Protein AF-A0A3D2BTD5-F1 (afdb_monomer)

Sequence (434 aa):
MTGSLANSLVLVCLGAAWLAPGDAAAQLQLNRPTPQIEKAAPAVAEPAPAESSSATTSPPFETVAPRPLEESDIVVDRLGSLDPDANGLLSEGQGGFSLNFWQGSEWALVSTLMPRMPAESSSAVIRSLAERLLISRAAVPANKPVSASFIVLRVDRLLAMGRIRPALDLLRITSDERRDENLARTRSEALFFDDNNARACTAVQNARVQYTGLYWLQAQAFCLAISGDHTRAALISDLIRERDHEIEPVFFTAIDALAGARKDGAPALVAPMALHLAMMRAAKLRVPTEVVQDGPISVLRTVALSGNEALDVRLIAAEKAFRAGALTGEQILELYLGIPFSREELNAPISAAEENWGPRTRALILRSAASQTVPLARAEVLRRAWQIGRERGSYAEIAGPSVSLAAELTPALELNWFAVDAARVLFAGGRIDE

Mean predicted aligned error: 12.11 Å

pLDDT: mean 81.52, std 23.6, range [27.22, 98.56]

Secondary structure (DSSP, 8-state):
--------------------------------PPP----PPPPPPPPPPP--------PPPP-PPPP----------------GGG--SB-GGGTPPPTTTTTT-BHHHHHHHGGGS-S--S-HHHHHHHHHHHHB--PPPBT--TT--HHHHHHHHHHHTT-HHHHHHHHHTS-TTS--HHHHHHHHHHHHHTT-HHHHHHHHHHHTTT--SHHHHHHHHHHHHHTT-HHHHHHHHHHHHTTGGGS-THHHHHHHHHTT----SPPPPSS--HHHHHHHHHTTPPPPTTHHHH--HHHHHHHHH-SSS-HHHHHHHHHHHHHTTSS-HHHHHHHHHTS---HHHHHSHHHHHHH--SHHHHHHHHHHHHH--SHHHHHHHHHHHHHHHHHTT-HHHHHTTTHHHHHTS---GGGTTTHHHHHHHHHHTT----

Nearest PDB structures (foldseek):
  7bev-assembly1_A  TM=7.896E-01  e=5.019E+00  Homo sapiens
  2xpi-assembly1_D  TM=3.048E-01  e=4.266E-01  Schizosaccharomyces pombe
  5xi8-assembly1_A  TM=4.770E-01  e=2.738E+00  Escherichia coli K-12
  6sar-assembly1_A  TM=2.168E-01  e=4.446E+00  Escherichia coli K-12

Foldseek 3Di:
DDDDDDDDDDDPDPPPDPPDPDPDDPFLPPPDDDDDPDDDDDDDDDDDDDDDDDDDDDDDDDDDDDDDDDDDPPPPPPPPDQLLLLAADDEVVRVADHQCPQPVPAPVVCVVCLSVQDLFDLDPVSVVVNLSPLRHRYRDHPPDDSLDHNLLSSLSSCLLNLVLPRSQVSLVSRDPVPLDLSSLLSNLLSCLLVLNLVVSLVSLVVNVVPDDDPSSLLNPLLNCLLVPVLVVSVVSVVVCVVVCVVDFQLSNVLSCLSVPDDDAAGDQGDNDTSSSLSSCLSSLHEHDLCCLVDNRLSVLLSLLPGPSYDLQSNLSSLLSNVSRVSDALQRNLVSLLPDDDDPVCLVPLLVVCVVDPDSNSLSSLSNSLVPDPDLLVSLVSLVSSCVSCVVVVNNCSNLRNCLVSLVPRDDDPSCPVSVVVSCVSVVVNVNNVD

Structure (mmCIF, N/CA/C/O backbone):
data_AF-A0A3D2BTD5-F1
#
_entry.id   AF-A0A3D2BTD5-F1
#
loop_
_atom_site.group_PDB
_atom_site.id
_atom_site.type_symbol
_atom_site.label_atom_id
_atom_site.label_alt_id
_atom_site.label_comp_id
_atom_site.label_asym_id
_atom_site.label_entity_id
_atom_site.label_seq_id
_atom_site.pdbx_PDB_ins_code
_atom_site.Cartn_x
_atom_site.Cartn_y
_atom_site.Cartn_z
_atom_site.occupancy
_atom_site.B_iso_or_equiv
_atom_site.auth_seq_id
_atom_site.auth_comp_id
_atom_site.auth_asym_id
_atom_site.auth_atom_id
_atom_site.pdbx_PDB_model_num
ATOM 1 N N . MET A 1 1 ? -79.450 6.774 -6.285 1.00 34.44 1 MET A N 1
ATOM 2 C CA . MET A 1 1 ? -79.837 6.319 -7.635 1.00 34.44 1 MET A CA 1
ATOM 3 C C . MET A 1 1 ? -78.564 6.147 -8.446 1.00 34.44 1 MET A C 1
ATOM 5 O O . MET A 1 1 ? -77.719 7.026 -8.381 1.00 34.44 1 MET A O 1
ATOM 9 N N . THR A 1 2 ? -78.456 4.983 -9.097 1.00 39.19 2 THR A N 1
ATOM 10 C CA . THR A 1 2 ? -77.473 4.543 -10.112 1.00 39.19 2 THR A CA 1
ATOM 11 C C . THR A 1 2 ? -75.987 4.495 -9.729 1.00 39.19 2 THR A C 1
ATOM 13 O O . THR A 1 2 ? -75.289 5.503 -9.758 1.00 39.19 2 THR A O 1
ATOM 16 N N . GLY A 1 3 ? -75.504 3.278 -9.453 1.00 30.19 3 GLY A N 1
ATOM 17 C CA . GLY A 1 3 ? -74.108 2.875 -9.659 1.00 30.19 3 GLY A CA 1
ATOM 18 C C . GLY A 1 3 ? -73.910 2.153 -11.002 1.00 30.19 3 GLY A C 1
ATOM 19 O O . GLY A 1 3 ? -74.888 1.945 -11.715 1.00 30.19 3 GLY A O 1
ATOM 20 N N . SER A 1 4 ? -72.655 1.787 -11.307 1.00 32.72 4 SER A N 1
ATOM 21 C CA . SER A 1 4 ? -72.157 0.667 -12.156 1.00 32.72 4 SER A CA 1
ATOM 22 C C . SER A 1 4 ? -70.736 1.035 -12.632 1.00 32.72 4 SER A C 1
ATOM 24 O O . SER A 1 4 ? -70.562 2.077 -13.250 1.00 32.72 4 SER A O 1
ATOM 26 N N . LEU A 1 5 ? -69.658 0.387 -12.171 1.00 36.97 5 LEU A N 1
ATOM 27 C CA . LEU A 1 5 ? -69.039 -0.849 -12.699 1.00 36.97 5 LEU A CA 1
ATOM 28 C C . LEU A 1 5 ? -68.710 -0.821 -14.207 1.00 36.97 5 LEU A C 1
ATOM 30 O O . LEU A 1 5 ? -69.624 -0.932 -15.018 1.00 36.97 5 LEU A O 1
ATOM 34 N N . ALA A 1 6 ? -67.409 -0.759 -14.537 1.00 34.03 6 ALA A N 1
ATOM 35 C CA . ALA A 1 6 ? -66.683 -1.595 -15.521 1.00 34.03 6 ALA A CA 1
ATOM 36 C C . ALA A 1 6 ? -65.204 -1.123 -15.586 1.00 34.03 6 ALA A C 1
ATOM 38 O O . ALA A 1 6 ? -64.952 0.054 -15.802 1.00 34.03 6 ALA A O 1
ATOM 39 N N . ASN A 1 7 ? -64.211 -1.886 -15.124 1.00 32.03 7 ASN A N 1
ATOM 40 C CA . ASN A 1 7 ? -63.516 -3.035 -15.731 1.00 32.03 7 ASN A CA 1
ATOM 41 C C . ASN A 1 7 ? -62.394 -2.675 -16.740 1.00 32.03 7 ASN A C 1
ATOM 43 O O . ASN A 1 7 ? -62.656 -2.148 -17.812 1.00 32.03 7 ASN A O 1
ATOM 47 N N . SER A 1 8 ? -61.174 -3.100 -16.370 1.00 31.27 8 SER A N 1
ATOM 48 C CA . SER A 1 8 ? -60.063 -3.573 -17.220 1.00 31.27 8 SER A CA 1
ATOM 49 C C . SER A 1 8 ? -59.262 -2.578 -18.080 1.00 31.27 8 SER A C 1
ATOM 51 O O . SER A 1 8 ? -59.714 -2.158 -19.133 1.00 31.27 8 SER A O 1
ATOM 53 N N . LEU A 1 9 ? -57.975 -2.385 -17.750 1.00 30.03 9 LEU A N 1
ATOM 54 C CA . LEU A 1 9 ? -56.878 -3.029 -18.494 1.00 30.03 9 LEU A CA 1
ATOM 55 C C . LEU A 1 9 ? -55.539 -2.909 -17.744 1.00 30.03 9 LEU A C 1
ATOM 57 O O . LEU A 1 9 ? -55.096 -1.833 -17.357 1.00 30.03 9 LEU A O 1
ATOM 61 N N . VAL A 1 10 ? -54.913 -4.066 -17.558 1.00 32.47 10 VAL A N 1
ATOM 62 C CA . VAL A 1 10 ? -53.536 -4.256 -17.107 1.00 32.47 10 VAL A CA 1
ATOM 63 C C . VAL A 1 10 ? -52.595 -3.790 -18.216 1.00 32.47 10 VAL A C 1
ATOM 65 O O . VAL A 1 10 ? -52.704 -4.283 -19.335 1.00 32.47 10 VAL A O 1
ATOM 68 N N . LEU A 1 11 ? -51.628 -2.927 -17.899 1.00 29.11 11 LEU A N 1
ATOM 69 C CA . LEU A 1 11 ? -50.370 -2.865 -18.642 1.00 29.11 11 LEU A CA 1
ATOM 70 C C . LEU A 1 11 ? -49.211 -2.792 -17.642 1.00 29.11 11 LEU A C 1
ATOM 72 O O . LEU A 1 11 ? -48.904 -1.755 -17.059 1.00 29.11 11 LEU A O 1
ATOM 76 N N . VAL A 1 12 ? -48.603 -3.955 -17.421 1.00 31.06 12 VAL A N 1
ATOM 77 C CA . VAL A 1 12 ? -47.309 -4.109 -16.762 1.00 31.06 12 VAL A CA 1
ATOM 78 C C . VAL A 1 12 ? -46.258 -3.594 -17.743 1.00 31.06 12 VAL A C 1
ATOM 80 O O . VAL A 1 12 ? -45.888 -4.296 -18.680 1.00 31.06 12 VAL A O 1
ATOM 83 N N . CYS A 1 13 ? -45.783 -2.366 -17.551 1.00 28.56 13 CYS A N 1
ATOM 84 C CA . CYS A 1 13 ? -44.570 -1.902 -18.215 1.00 28.56 13 CYS A CA 1
ATOM 85 C C . CYS A 1 13 ? -43.370 -2.273 -17.341 1.00 28.56 13 CYS A C 1
ATOM 87 O O . CYS A 1 13 ? -43.036 -1.571 -16.388 1.00 28.56 13 CYS A O 1
ATOM 89 N N . LEU A 1 14 ? -42.731 -3.396 -17.686 1.00 28.53 14 LEU A N 1
ATOM 90 C CA . LEU A 1 14 ? -41.345 -3.678 -17.326 1.00 28.53 14 LEU A CA 1
ATOM 91 C C . LEU A 1 14 ? -40.468 -2.541 -17.872 1.00 28.53 14 LEU A C 1
ATOM 93 O O . LEU A 1 14 ? -40.112 -2.521 -19.049 1.00 28.53 14 LEU A O 1
ATOM 97 N N . GLY A 1 15 ? -40.131 -1.581 -17.013 1.00 29.31 15 GLY A N 1
ATOM 98 C CA . GLY A 1 15 ? -39.060 -0.631 -17.274 1.00 29.31 15 GLY A CA 1
ATOM 99 C C . GLY A 1 15 ? -37.731 -1.366 -17.176 1.00 29.31 15 GLY A C 1
ATOM 100 O O . GLY A 1 15 ? -37.226 -1.592 -16.080 1.00 29.31 15 GLY A O 1
ATOM 101 N N . ALA A 1 16 ? -37.198 -1.777 -18.325 1.00 30.08 16 ALA A N 1
ATOM 102 C CA . ALA A 1 16 ? -35.843 -2.281 -18.453 1.00 30.08 16 ALA A CA 1
ATOM 103 C C . ALA A 1 16 ? -34.866 -1.217 -17.931 1.00 30.08 16 ALA A C 1
ATOM 105 O O . ALA A 1 16 ? -34.624 -0.204 -18.588 1.00 30.08 16 ALA A O 1
ATOM 106 N N . ALA A 1 17 ? -34.323 -1.442 -16.735 1.00 30.03 17 ALA A N 1
ATOM 107 C CA . ALA A 1 17 ? -33.164 -0.716 -16.251 1.00 30.03 17 ALA A CA 1
ATOM 108 C C . ALA A 1 17 ? -31.995 -1.058 -17.180 1.00 30.03 17 ALA A C 1
ATOM 110 O O . ALA A 1 17 ? -31.442 -2.157 -17.133 1.00 30.03 17 ALA A O 1
ATOM 111 N N . TRP A 1 18 ? -31.664 -0.125 -18.069 1.00 28.30 18 TRP A N 1
ATOM 112 C CA . TRP A 1 18 ? -30.410 -0.157 -18.800 1.00 28.30 18 TRP A CA 1
ATOM 113 C C . TRP A 1 18 ? -29.285 -0.046 -17.772 1.00 28.30 18 TRP A C 1
ATOM 115 O O . TRP A 1 18 ? -29.036 1.016 -17.206 1.00 28.30 18 TRP A O 1
ATOM 125 N N . LEU A 1 19 ? -28.637 -1.179 -17.510 1.00 29.67 19 LEU A N 1
ATOM 126 C CA . LEU A 1 19 ? -27.302 -1.236 -16.940 1.00 29.67 19 LEU A CA 1
ATOM 127 C C . LEU A 1 19 ? -26.378 -0.498 -17.909 1.00 29.67 19 LEU A C 1
ATOM 129 O O . LEU A 1 19 ? -25.955 -1.051 -18.924 1.00 29.67 19 LEU A O 1
ATOM 133 N N . ALA A 1 20 ? -26.097 0.769 -17.614 1.00 29.12 20 ALA A N 1
ATOM 134 C CA . ALA A 1 20 ? -24.921 1.417 -18.162 1.00 29.12 20 ALA A CA 1
ATOM 135 C C . ALA A 1 20 ? -23.700 0.601 -17.700 1.00 29.12 20 ALA A C 1
ATOM 137 O O . ALA A 1 20 ? -23.603 0.289 -16.507 1.00 29.12 20 ALA A O 1
ATOM 138 N N . PRO A 1 21 ? -22.790 0.201 -18.603 1.00 31.33 21 PRO A N 1
ATOM 139 C CA . PRO A 1 21 ? -21.539 -0.397 -18.185 1.00 31.33 21 PRO A CA 1
ATOM 140 C C . PRO A 1 21 ? -20.780 0.676 -17.407 1.00 31.33 21 PRO A C 1
ATOM 142 O O . PRO A 1 21 ? -20.415 1.709 -17.958 1.00 31.33 21 PRO A O 1
ATOM 145 N N . GLY A 1 22 ? -20.609 0.456 -16.104 1.00 27.22 22 GLY A N 1
ATOM 146 C CA . GLY A 1 22 ? -19.675 1.239 -15.315 1.00 27.22 22 GLY A CA 1
ATOM 147 C C . GLY A 1 22 ? -18.296 1.092 -15.941 1.00 27.22 22 GLY A C 1
ATOM 148 O O . GLY A 1 22 ? -17.837 -0.036 -16.149 1.00 27.22 22 GLY A O 1
ATOM 149 N N . ASP A 1 23 ? -17.676 2.222 -16.267 1.00 28.92 23 ASP A N 1
ATOM 150 C CA . ASP A 1 23 ? -16.298 2.286 -16.726 1.00 28.92 23 ASP A CA 1
ATOM 151 C C . ASP A 1 23 ? -15.398 1.664 -15.659 1.00 28.92 23 ASP A C 1
ATOM 153 O O . ASP A 1 23 ? -15.096 2.227 -14.607 1.00 28.92 23 ASP A O 1
ATOM 157 N N . ALA A 1 24 ? -15.038 0.414 -15.923 1.00 31.23 24 ALA A N 1
ATOM 158 C CA . ALA A 1 24 ? -14.134 -0.365 -15.123 1.00 31.23 24 ALA A CA 1
ATOM 159 C C . ALA A 1 24 ? -12.693 0.021 -15.474 1.00 31.23 24 ALA A C 1
ATOM 161 O O . ALA A 1 24 ? -12.278 -0.064 -16.629 1.00 31.23 24 ALA A O 1
ATOM 162 N N . ALA A 1 25 ? -11.931 0.274 -14.411 1.00 33.28 25 ALA A N 1
ATOM 163 C CA . ALA A 1 25 ? -10.478 0.220 -14.315 1.00 33.28 25 ALA A CA 1
ATOM 164 C C . ALA A 1 25 ? -9.698 1.500 -14.668 1.00 33.28 25 ALA A C 1
ATOM 166 O O . ALA A 1 25 ? -9.162 1.655 -15.763 1.00 33.28 25 ALA A O 1
ATOM 167 N N . ALA A 1 26 ? -9.429 2.297 -13.629 1.00 31.72 26 ALA A N 1
ATOM 168 C CA . ALA A 1 26 ? -8.119 2.921 -13.463 1.00 31.72 26 ALA A CA 1
ATOM 169 C C . ALA A 1 26 ? -7.072 1.800 -13.309 1.00 31.72 26 ALA A C 1
ATOM 171 O O . ALA A 1 26 ? -6.760 1.321 -12.217 1.00 31.72 26 ALA A O 1
ATOM 172 N N . GLN A 1 27 ? -6.607 1.281 -14.443 1.00 37.81 27 GLN A N 1
ATOM 173 C CA . GLN A 1 27 ? -5.504 0.336 -14.499 1.00 37.81 27 GLN A CA 1
ATOM 174 C C . GLN A 1 27 ? -4.217 1.087 -14.161 1.00 37.81 27 GLN A C 1
ATOM 176 O O . GLN A 1 27 ? -3.942 2.136 -14.738 1.00 37.81 27 GLN A O 1
ATOM 181 N N . LEU A 1 28 ? -3.376 0.514 -13.299 1.00 35.19 28 LEU A N 1
ATOM 182 C CA . LEU A 1 28 ? -1.962 0.877 -13.264 1.00 35.19 28 LEU A CA 1
ATOM 183 C C . LEU A 1 28 ? -1.314 0.321 -14.549 1.00 35.19 28 LEU A C 1
ATOM 185 O O . LEU A 1 28 ? -0.599 -0.678 -14.524 1.00 35.19 28 LEU A O 1
ATOM 189 N N . GLN A 1 29 ? -1.641 0.897 -15.709 1.00 36.81 29 GLN A N 1
ATOM 190 C CA . GLN A 1 29 ? -0.866 0.668 -16.916 1.00 36.81 29 GLN A CA 1
ATOM 191 C C . GLN A 1 29 ? 0.446 1.411 -16.704 1.00 36.81 29 GLN A C 1
ATOM 193 O O . GLN A 1 29 ? 0.525 2.628 -16.840 1.00 36.81 29 GLN A O 1
ATOM 198 N N . LEU A 1 30 ? 1.498 0.679 -16.342 1.00 37.91 30 LEU A N 1
ATOM 199 C CA . LEU A 1 30 ? 2.852 1.148 -16.603 1.00 37.91 30 LEU A CA 1
ATOM 200 C C . LEU A 1 30 ? 2.884 1.461 -18.101 1.00 37.91 30 LEU A C 1
ATOM 202 O O . LEU A 1 30 ? 2.913 0.512 -18.867 1.00 37.91 30 LEU A O 1
ATOM 206 N N . ASN A 1 31 ? 2.795 2.730 -18.523 1.00 35.06 31 ASN A N 1
ATOM 207 C CA . ASN A 1 31 ? 2.778 3.111 -19.943 1.00 35.06 31 ASN A CA 1
ATOM 208 C C . ASN A 1 31 ? 3.875 2.330 -20.686 1.00 35.06 31 ASN A C 1
ATOM 210 O O . ASN A 1 31 ? 5.065 2.565 -20.441 1.00 35.06 31 ASN A O 1
ATOM 214 N N . ARG A 1 32 ? 3.490 1.329 -21.492 1.00 41.44 32 ARG A N 1
ATOM 215 C CA . ARG A 1 32 ? 4.408 0.442 -22.222 1.00 41.44 32 ARG A CA 1
ATOM 216 C C . ARG A 1 32 ? 4.416 0.896 -23.682 1.00 41.44 32 ARG A C 1
ATOM 218 O O . ARG A 1 32 ? 3.375 0.783 -24.324 1.00 41.44 32 ARG A O 1
ATOM 225 N N . PRO A 1 33 ? 5.533 1.392 -24.234 1.00 32.78 33 PRO A N 1
ATOM 226 C CA . PRO A 1 33 ? 5.650 1.516 -25.679 1.00 32.78 33 PRO A CA 1
ATOM 227 C C . PRO A 1 33 ? 5.743 0.119 -26.314 1.00 32.78 33 PRO A C 1
ATOM 229 O O . PRO A 1 33 ? 6.432 -0.768 -25.808 1.00 32.78 33 PRO A O 1
ATOM 232 N N . THR A 1 34 ? 5.030 -0.084 -27.421 1.00 27.67 34 THR A N 1
ATOM 233 C CA . THR A 1 34 ? 5.111 -1.292 -28.253 1.00 27.67 34 THR A CA 1
ATOM 234 C C . THR A 1 34 ? 6.506 -1.381 -28.884 1.00 27.67 34 THR A C 1
ATOM 236 O O . THR A 1 34 ? 6.940 -0.396 -29.486 1.00 27.67 34 THR A O 1
ATOM 239 N N . PRO A 1 35 ? 7.225 -2.516 -28.812 1.00 31.16 35 PRO A N 1
ATOM 240 C CA . PRO A 1 35 ? 8.499 -2.650 -29.508 1.00 31.16 35 PRO A CA 1
ATOM 241 C C . PRO A 1 35 ? 8.259 -2.662 -31.023 1.00 31.16 35 PRO A C 1
ATOM 243 O O . PRO A 1 35 ? 7.589 -3.552 -31.550 1.00 31.16 35 PRO A O 1
ATOM 246 N N . GLN A 1 36 ? 8.805 -1.673 -31.734 1.00 29.47 36 GLN A N 1
ATOM 247 C CA . GLN A 1 36 ? 8.949 -1.758 -33.184 1.00 29.47 36 GLN A CA 1
ATOM 248 C C . GLN A 1 36 ? 10.055 -2.770 -33.489 1.00 29.47 36 GLN A C 1
ATOM 250 O O . GLN A 1 36 ? 11.218 -2.569 -33.150 1.00 29.47 36 GLN A O 1
ATOM 255 N N . ILE A 1 37 ? 9.670 -3.887 -34.104 1.00 33.22 37 ILE A N 1
ATOM 256 C CA . ILE A 1 37 ? 10.603 -4.890 -34.610 1.00 33.22 37 ILE A CA 1
ATOM 257 C C . ILE A 1 37 ? 11.221 -4.318 -35.886 1.00 33.22 37 ILE A C 1
ATOM 259 O O . ILE A 1 37 ? 10.616 -4.378 -36.957 1.00 33.22 37 ILE A O 1
ATOM 263 N N . GLU A 1 38 ? 12.420 -3.755 -35.777 1.00 31.44 38 GLU A N 1
ATOM 264 C CA . GLU A 1 38 ? 13.228 -3.458 -36.953 1.00 31.44 38 GLU A CA 1
ATOM 265 C C . GLU A 1 38 ? 13.814 -4.776 -37.481 1.00 31.44 38 GLU A C 1
ATOM 267 O O . GLU A 1 38 ? 14.477 -5.542 -36.779 1.00 31.44 38 GLU A O 1
ATOM 272 N N . LYS A 1 39 ? 13.456 -5.101 -38.722 1.00 29.67 39 LYS A N 1
ATOM 273 C CA . LYS A 1 39 ? 13.736 -6.378 -39.375 1.00 29.67 39 LYS A CA 1
ATOM 274 C C . LYS A 1 39 ? 15.213 -6.426 -39.781 1.00 29.67 39 LYS A C 1
ATOM 276 O O . LYS A 1 39 ? 15.580 -5.887 -40.820 1.00 29.67 39 LYS A O 1
ATOM 281 N N . ALA A 1 40 ? 16.058 -7.074 -38.981 1.00 32.91 40 ALA A N 1
ATOM 282 C CA . ALA A 1 40 ? 17.454 -7.309 -39.346 1.00 32.91 40 ALA A CA 1
ATOM 283 C C . ALA A 1 40 ? 17.553 -8.281 -40.541 1.00 32.91 40 ALA A C 1
ATOM 285 O O . ALA A 1 40 ? 16.977 -9.371 -40.528 1.00 32.91 40 ALA A O 1
ATOM 286 N N . ALA A 1 41 ? 18.275 -7.865 -41.583 1.00 32.78 41 ALA A N 1
ATOM 287 C CA . ALA A 1 41 ? 18.625 -8.688 -42.738 1.00 32.78 41 ALA A CA 1
ATOM 288 C C . ALA A 1 41 ? 19.699 -9.739 -42.368 1.00 32.78 41 ALA A C 1
ATOM 290 O O . ALA A 1 41 ? 20.514 -9.485 -41.479 1.00 32.78 41 ALA A O 1
ATOM 291 N N . PRO A 1 42 ? 19.726 -10.915 -43.026 1.00 32.50 42 PRO A N 1
ATOM 292 C CA . PRO A 1 42 ? 20.619 -12.005 -42.645 1.00 32.50 42 PRO A CA 1
ATOM 293 C C . PRO A 1 42 ? 22.067 -11.729 -43.072 1.00 32.50 42 PRO A C 1
ATOM 295 O O . PRO A 1 42 ? 22.343 -11.459 -44.241 1.00 32.50 42 PRO A O 1
ATOM 298 N N . ALA A 1 43 ? 22.993 -11.843 -42.119 1.00 33.06 43 ALA A N 1
ATOM 299 C CA . ALA A 1 43 ? 24.425 -11.868 -42.384 1.00 33.06 43 ALA A CA 1
ATOM 300 C C . ALA A 1 43 ? 24.850 -13.260 -42.883 1.00 33.06 43 ALA A C 1
ATOM 302 O O . ALA A 1 43 ? 24.486 -14.286 -42.308 1.00 33.06 43 ALA A O 1
ATOM 303 N N . VAL A 1 44 ? 25.616 -13.266 -43.972 1.00 31.95 44 VAL A N 1
ATOM 304 C CA . VAL A 1 44 ? 26.260 -14.435 -44.579 1.00 31.95 44 VAL A CA 1
ATOM 305 C C . VAL A 1 44 ? 27.398 -14.908 -43.669 1.00 31.95 44 VAL A C 1
ATOM 307 O O . VAL A 1 44 ? 28.227 -14.102 -43.257 1.00 31.95 44 VAL A O 1
ATOM 310 N N . ALA A 1 45 ? 27.433 -16.205 -43.358 1.00 31.75 45 ALA A N 1
ATOM 311 C CA . ALA A 1 45 ? 28.534 -16.844 -42.641 1.00 31.75 45 ALA A CA 1
ATOM 312 C C . ALA A 1 45 ? 29.516 -17.478 -43.640 1.00 31.75 45 ALA A C 1
ATOM 314 O O . ALA A 1 45 ? 29.117 -18.288 -44.478 1.00 31.75 45 ALA A O 1
ATOM 315 N N . GLU A 1 46 ? 30.792 -17.118 -43.525 1.00 32.06 46 GLU A N 1
ATOM 316 C CA . GLU A 1 46 ? 31.931 -17.714 -44.234 1.00 32.06 46 GLU A CA 1
ATOM 317 C C . GLU A 1 46 ? 32.707 -18.628 -43.257 1.00 32.06 46 GLU A C 1
ATOM 319 O O . GLU A 1 46 ? 32.821 -18.277 -42.077 1.00 32.06 46 GLU A O 1
ATOM 324 N N . PRO A 1 47 ? 33.196 -19.816 -43.670 1.00 35.47 47 PRO A N 1
ATOM 325 C CA . PRO A 1 47 ? 33.768 -20.791 -42.745 1.00 35.47 47 PRO A CA 1
ATOM 326 C C . PRO A 1 47 ? 35.270 -20.567 -42.509 1.00 35.47 47 PRO A C 1
ATOM 328 O O . PRO A 1 47 ? 36.040 -20.370 -43.446 1.00 35.47 47 PRO A O 1
ATOM 331 N N . ALA A 1 48 ? 35.698 -20.673 -41.249 1.00 35.31 48 ALA A N 1
ATOM 332 C CA . ALA A 1 48 ? 37.109 -20.735 -40.865 1.00 35.31 48 ALA A CA 1
ATOM 333 C C . ALA A 1 48 ? 37.648 -22.186 -40.933 1.00 35.31 48 ALA A C 1
ATOM 335 O O . ALA A 1 48 ? 36.875 -23.130 -40.739 1.00 35.31 48 ALA A O 1
ATOM 336 N N . PRO A 1 49 ? 38.953 -22.389 -41.210 1.00 35.00 49 PRO A N 1
ATOM 337 C CA . PRO A 1 49 ? 39.520 -23.699 -41.515 1.00 35.00 49 PRO A CA 1
ATOM 338 C C . PRO A 1 49 ? 39.920 -24.508 -40.273 1.00 35.00 49 PRO A C 1
ATOM 340 O O . PRO A 1 49 ? 40.159 -23.979 -39.189 1.00 35.00 49 PRO A O 1
ATOM 343 N N . ALA A 1 50 ? 40.005 -25.822 -40.484 1.00 32.53 50 ALA A N 1
ATOM 344 C CA . ALA A 1 50 ? 40.399 -26.833 -39.516 1.00 32.53 50 ALA A CA 1
ATOM 345 C C . ALA A 1 50 ? 41.910 -26.817 -39.234 1.00 32.53 50 ALA A C 1
ATOM 347 O O . ALA A 1 50 ? 42.713 -26.876 -40.164 1.00 32.53 50 ALA A O 1
ATOM 348 N N . GLU A 1 51 ? 42.281 -26.863 -37.954 1.00 32.69 51 GLU A N 1
ATOM 349 C CA . GLU A 1 51 ? 43.615 -27.275 -37.519 1.00 32.69 51 GLU A CA 1
ATOM 350 C C . GLU A 1 51 ? 43.545 -28.607 -36.770 1.00 32.69 51 GLU A C 1
ATOM 352 O O . GLU A 1 51 ? 42.776 -28.810 -35.830 1.00 32.69 51 GLU A O 1
ATOM 357 N N . SER A 1 52 ? 44.364 -29.528 -37.269 1.00 33.84 52 SER A N 1
ATOM 358 C CA . SER A 1 52 ? 44.639 -30.859 -36.752 1.00 33.84 52 SER A CA 1
ATOM 359 C C . SER A 1 52 ? 45.612 -30.758 -35.579 1.00 33.84 52 SER A C 1
ATOM 361 O O . SER A 1 52 ? 46.643 -30.097 -35.700 1.00 33.84 52 SER A O 1
ATOM 363 N N . SER A 1 53 ? 45.338 -31.445 -34.469 1.00 35.22 53 SER A N 1
ATOM 364 C CA . SER A 1 53 ? 46.364 -31.720 -33.464 1.00 35.22 53 SER A CA 1
ATOM 365 C C . SER A 1 53 ? 46.220 -33.129 -32.904 1.00 35.22 53 SER A C 1
ATOM 367 O O . SER A 1 53 ? 45.137 -33.596 -32.553 1.00 35.22 53 SER A O 1
ATOM 369 N N . SER A 1 54 ? 47.361 -33.804 -32.920 1.00 31.77 54 SER A N 1
ATOM 370 C CA . SER A 1 54 ? 47.581 -35.229 -32.753 1.00 31.77 54 SER A CA 1
ATOM 371 C C . SER A 1 54 ? 47.423 -35.715 -31.313 1.00 31.77 54 SER A C 1
ATOM 373 O O . SER A 1 54 ? 47.720 -35.018 -30.346 1.00 31.77 54 SER A O 1
ATOM 375 N N . ALA A 1 55 ? 47.026 -36.980 -31.203 1.00 33.81 55 ALA A N 1
ATOM 376 C CA . ALA A 1 55 ? 46.949 -37.753 -29.973 1.00 33.81 55 ALA A CA 1
ATOM 377 C C . ALA A 1 55 ? 48.323 -37.990 -29.314 1.00 33.81 55 ALA A C 1
ATOM 379 O O . ALA A 1 55 ? 49.337 -38.158 -29.992 1.00 33.81 55 ALA A O 1
ATOM 380 N N . THR A 1 56 ? 48.339 -38.123 -27.983 1.00 30.91 56 THR A N 1
ATOM 381 C CA . THR A 1 56 ? 49.353 -38.905 -27.259 1.00 30.91 56 THR A CA 1
ATOM 382 C C . THR A 1 56 ? 48.713 -39.655 -26.086 1.00 30.91 56 THR A C 1
ATOM 384 O O . THR A 1 56 ? 47.906 -39.126 -25.327 1.00 30.91 56 THR A O 1
ATOM 387 N N . THR A 1 57 ? 49.088 -40.928 -26.032 1.00 30.03 57 THR A N 1
ATOM 388 C CA . THR A 1 57 ? 48.644 -42.085 -25.250 1.00 30.03 57 THR A CA 1
ATOM 389 C C . THR A 1 57 ? 48.841 -41.991 -23.728 1.00 30.03 57 THR A C 1
ATOM 391 O O . THR A 1 57 ? 49.809 -41.409 -23.249 1.00 30.03 57 THR A O 1
ATOM 394 N N . SER A 1 58 ? 47.979 -42.682 -22.970 1.00 33.25 58 SER A N 1
ATOM 395 C CA . SER A 1 58 ? 48.215 -43.147 -21.587 1.00 33.25 58 SER A CA 1
ATOM 396 C C . SER A 1 58 ? 47.852 -44.648 -21.463 1.00 33.25 58 SER A C 1
ATOM 398 O O . SER A 1 58 ? 47.057 -45.124 -22.276 1.00 33.25 58 SER A O 1
ATOM 400 N N . PRO A 1 59 ? 48.476 -45.417 -20.542 1.00 38.69 59 PRO A N 1
ATOM 401 C CA . PRO A 1 59 ? 48.588 -46.887 -20.598 1.00 38.69 59 PRO A CA 1
ATOM 402 C C . PRO A 1 59 ? 47.368 -47.634 -19.994 1.00 38.69 59 PRO A C 1
ATOM 404 O O . PRO A 1 59 ? 46.461 -46.984 -19.473 1.00 38.69 59 PRO A O 1
ATOM 407 N N . PRO A 1 60 ? 47.287 -48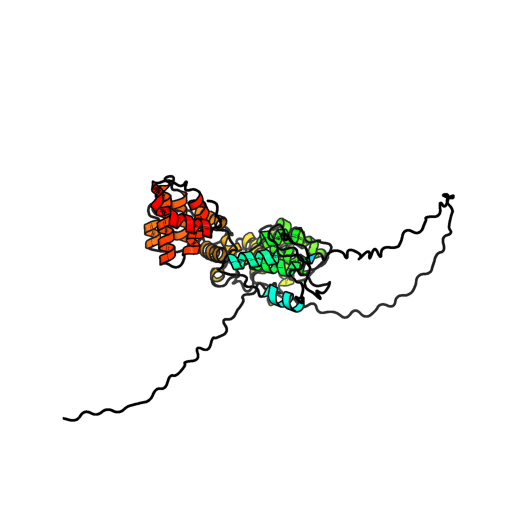.980 -20.110 1.00 37.16 60 PRO A N 1
ATOM 408 C CA . PRO A 1 60 ? 46.020 -49.705 -20.159 1.00 37.16 60 PRO A CA 1
ATOM 409 C C . PRO A 1 60 ? 45.477 -50.052 -18.769 1.00 37.16 60 PRO A C 1
ATOM 411 O O . PRO A 1 60 ? 46.216 -50.510 -17.900 1.00 37.16 60 PRO A O 1
ATOM 414 N N . PHE A 1 61 ? 44.162 -49.916 -18.597 1.00 32.88 61 PHE A N 1
ATOM 415 C CA . PHE A 1 61 ? 43.427 -50.583 -17.525 1.00 32.88 61 PHE A CA 1
ATOM 416 C C . PHE A 1 61 ? 42.838 -51.891 -18.062 1.00 32.88 61 PHE A C 1
ATOM 418 O O . PHE A 1 61 ? 42.265 -51.921 -19.150 1.00 32.88 61 PHE A O 1
ATOM 425 N N . GLU A 1 62 ? 43.028 -52.971 -17.305 1.00 35.66 62 GLU A N 1
ATOM 426 C CA . GLU A 1 62 ? 42.512 -54.310 -17.588 1.00 35.66 62 GLU A CA 1
ATOM 427 C C . GLU A 1 62 ? 40.989 -54.305 -17.766 1.00 35.66 62 GLU A C 1
ATOM 429 O O . GLU A 1 62 ? 40.226 -53.904 -16.886 1.00 35.66 62 GLU A O 1
ATOM 434 N N . THR A 1 63 ? 40.544 -54.794 -18.920 1.00 31.12 63 THR A N 1
ATOM 435 C CA . THR A 1 63 ? 39.133 -54.964 -19.260 1.00 31.12 63 THR A CA 1
ATOM 436 C C . THR A 1 63 ? 38.584 -56.212 -18.565 1.00 31.12 63 THR A C 1
ATOM 438 O O . THR A 1 63 ? 38.778 -57.331 -19.037 1.00 31.12 63 THR A O 1
ATOM 441 N N . VAL A 1 64 ? 37.858 -56.040 -17.460 1.00 38.00 64 VAL A N 1
ATOM 442 C CA . VAL A 1 64 ? 36.919 -57.064 -16.978 1.00 38.00 64 VAL A CA 1
ATOM 443 C C . VAL A 1 64 ? 35.599 -56.851 -17.717 1.00 38.00 64 VAL A C 1
ATOM 445 O O . VAL A 1 64 ? 34.981 -55.796 -17.601 1.00 38.00 64 VAL A O 1
ATOM 448 N N . ALA A 1 65 ? 35.177 -57.836 -18.511 1.00 37.69 65 ALA A N 1
ATOM 449 C CA . ALA A 1 65 ? 33.916 -57.782 -19.247 1.00 37.69 65 ALA A CA 1
ATOM 450 C C . ALA A 1 65 ? 32.711 -57.697 -18.280 1.00 37.69 65 ALA A C 1
ATOM 452 O O . ALA A 1 65 ? 32.604 -58.549 -17.389 1.00 37.69 65 ALA A O 1
ATOM 453 N N . PRO A 1 66 ? 31.774 -56.741 -18.440 1.00 37.22 66 PRO A N 1
ATOM 454 C CA . PRO A 1 66 ? 30.531 -56.750 -17.682 1.00 37.22 66 PRO A CA 1
ATOM 455 C C . PRO A 1 66 ? 29.569 -57.804 -18.247 1.00 37.22 66 PRO A C 1
ATOM 457 O O . PRO A 1 66 ? 29.409 -57.943 -19.459 1.00 37.22 66 PRO A O 1
ATOM 460 N N . ARG A 1 67 ? 28.903 -58.545 -17.354 1.00 35.53 67 ARG A N 1
ATOM 461 C CA . ARG A 1 67 ? 27.706 -59.337 -17.687 1.00 35.53 67 ARG A CA 1
ATOM 462 C C . ARG A 1 67 ? 26.548 -58.381 -18.019 1.00 35.53 67 ARG A C 1
ATOM 464 O O . ARG A 1 67 ? 26.482 -57.323 -17.394 1.00 35.53 67 ARG A O 1
ATOM 471 N N . PRO A 1 68 ? 25.633 -58.735 -18.938 1.00 32.94 68 PRO A N 1
ATOM 472 C CA . PRO A 1 68 ? 24.537 -57.851 -19.303 1.00 32.94 68 PRO A CA 1
ATOM 473 C C . PRO A 1 68 ? 23.557 -57.751 -18.130 1.00 32.94 68 PRO A C 1
ATOM 475 O O . PRO A 1 68 ? 22.953 -58.746 -17.731 1.00 32.94 68 PRO A O 1
ATOM 478 N N . LEU A 1 69 ? 23.447 -56.554 -17.556 1.00 36.19 69 LEU A N 1
ATOM 479 C CA . LEU A 1 69 ? 22.297 -56.147 -16.758 1.00 36.19 69 LEU A CA 1
ATOM 480 C C . LEU A 1 69 ? 21.302 -55.522 -17.729 1.00 36.19 69 LEU A C 1
ATOM 482 O O . LEU A 1 69 ? 21.679 -54.668 -18.528 1.00 36.19 69 LEU A O 1
ATOM 486 N N . GLU A 1 70 ? 20.070 -56.018 -17.683 1.00 37.03 70 GLU A N 1
ATOM 487 C CA . GLU A 1 70 ? 18.948 -55.547 -18.485 1.00 37.03 70 GLU A CA 1
ATOM 488 C C . GLU A 1 70 ? 18.841 -54.018 -18.417 1.00 37.03 70 GLU A C 1
ATOM 490 O O . GLU A 1 70 ? 18.771 -53.437 -17.332 1.00 37.03 70 GLU A O 1
ATOM 495 N N . GLU A 1 71 ? 18.849 -53.378 -19.588 1.00 34.06 71 GLU A N 1
ATOM 496 C CA . GLU A 1 71 ? 18.515 -51.967 -19.746 1.00 34.06 71 GLU A CA 1
ATOM 497 C C . GLU A 1 71 ? 17.040 -51.791 -19.377 1.00 34.06 71 GLU A C 1
ATOM 499 O O . GLU A 1 71 ? 16.134 -51.986 -20.185 1.00 34.06 71 GLU A O 1
ATOM 504 N N . SER A 1 72 ? 16.786 -51.433 -18.122 1.00 34.56 72 SER A N 1
ATOM 505 C CA . SER A 1 72 ? 15.628 -50.612 -17.824 1.00 34.56 72 SER A CA 1
ATOM 506 C C . SER A 1 72 ? 15.835 -49.278 -18.536 1.00 34.56 72 SER A C 1
ATOM 508 O O . SER A 1 72 ? 16.852 -48.613 -18.339 1.00 34.56 72 SER A O 1
ATOM 510 N N . ASP A 1 73 ? 14.876 -48.914 -19.387 1.00 33.31 73 ASP A N 1
ATOM 511 C CA . ASP A 1 73 ? 14.736 -47.590 -19.988 1.00 33.31 73 ASP A CA 1
ATOM 512 C C . ASP A 1 73 ? 14.742 -46.524 -18.881 1.00 33.31 73 ASP A C 1
ATOM 514 O O . ASP A 1 73 ? 13.708 -46.118 -18.344 1.00 33.31 73 ASP A O 1
ATOM 518 N N . ILE A 1 74 ? 15.932 -46.054 -18.515 1.00 36.25 74 ILE A N 1
ATOM 519 C CA . ILE A 1 74 ? 16.096 -44.805 -17.791 1.00 36.25 74 ILE A CA 1
ATOM 520 C C . ILE A 1 74 ? 15.947 -43.724 -18.852 1.00 36.25 74 ILE A C 1
ATOM 522 O O . ILE A 1 74 ? 16.917 -43.257 -19.451 1.00 36.25 74 ILE A O 1
ATOM 526 N N . VAL A 1 75 ? 14.697 -43.325 -19.081 1.00 37.59 75 VAL A N 1
ATOM 527 C CA . VAL A 1 75 ? 14.389 -42.037 -19.691 1.00 37.59 75 VAL A CA 1
ATOM 528 C C . VAL A 1 75 ? 14.945 -40.983 -18.741 1.00 37.59 75 VAL A C 1
ATOM 530 O O . VAL A 1 75 ? 14.302 -40.575 -17.774 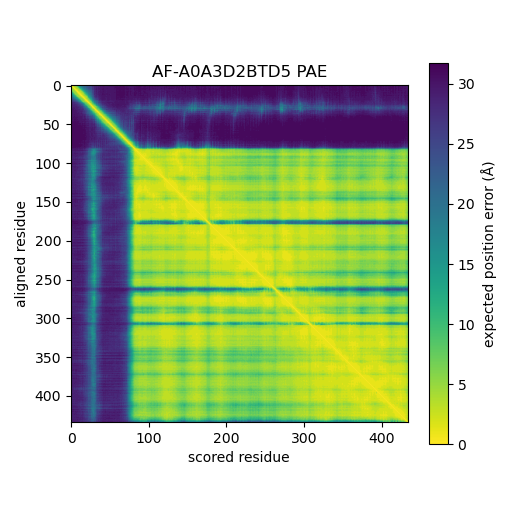1.00 37.59 75 VAL A O 1
ATOM 533 N N . VAL A 1 76 ? 16.187 -40.566 -18.987 1.00 39.81 76 VAL A N 1
ATOM 534 C CA . VAL A 1 76 ? 16.711 -39.310 -18.462 1.00 39.81 76 VAL A CA 1
ATOM 535 C C . VAL A 1 76 ? 15.959 -38.225 -19.213 1.00 39.81 76 VAL A C 1
ATOM 537 O O . VAL A 1 76 ? 16.429 -37.691 -20.219 1.00 39.81 76 VAL A O 1
ATOM 540 N N . ASP A 1 77 ? 14.749 -37.938 -18.741 1.00 34.00 77 ASP A N 1
ATOM 541 C CA . ASP A 1 77 ? 14.100 -36.680 -19.040 1.00 34.00 77 ASP A CA 1
ATOM 542 C C . ASP A 1 77 ? 15.080 -35.634 -18.514 1.00 34.00 77 ASP A C 1
ATOM 544 O O . ASP A 1 77 ? 15.337 -35.544 -17.307 1.00 34.00 77 ASP A O 1
ATOM 548 N N . ARG A 1 78 ? 15.781 -34.954 -19.429 1.00 35.12 78 ARG A N 1
ATOM 549 C CA . ARG A 1 78 ? 16.651 -33.845 -19.051 1.00 35.12 78 ARG A CA 1
ATOM 550 C C . ARG A 1 78 ? 15.740 -32.931 -18.258 1.00 35.12 78 ARG A C 1
ATOM 552 O O . ARG A 1 78 ? 14.815 -32.384 -18.848 1.00 35.12 78 ARG A O 1
ATOM 559 N N . LEU A 1 79 ? 15.975 -32.813 -16.950 1.00 42.09 79 LEU A N 1
ATOM 560 C CA . LEU A 1 79 ? 15.357 -31.811 -16.091 1.00 42.09 79 LEU A CA 1
ATOM 561 C C . LEU A 1 79 ? 15.629 -30.464 -16.758 1.00 42.09 79 LEU A C 1
ATOM 563 O O . LEU A 1 79 ? 16.681 -29.857 -16.556 1.00 42.09 79 LEU A O 1
ATOM 567 N N . GLY A 1 80 ? 14.725 -30.062 -17.653 1.00 42.66 80 GLY A N 1
ATOM 568 C CA . GLY A 1 80 ? 14.769 -28.781 -18.319 1.00 42.66 80 GLY A CA 1
ATOM 569 C C . GLY A 1 80 ? 14.833 -27.761 -17.206 1.00 42.66 80 GLY A C 1
ATOM 570 O O . GLY A 1 80 ? 14.114 -27.903 -16.214 1.00 42.66 80 GLY A O 1
ATOM 571 N N . SER A 1 81 ? 15.752 -26.802 -17.329 1.00 55.09 81 SER A N 1
ATOM 572 C CA . SER A 1 81 ? 15.880 -25.705 -16.376 1.00 55.09 81 SER A CA 1
ATOM 573 C C . SER A 1 81 ? 14.477 -25.233 -16.018 1.00 55.09 81 SER A C 1
ATOM 575 O O . SER A 1 81 ? 13.742 -24.787 -16.904 1.00 55.09 81 SER A O 1
ATOM 577 N N . LEU A 1 82 ? 14.084 -25.434 -14.759 1.00 71.12 82 LEU A N 1
ATOM 578 C CA . LEU A 1 82 ? 12.766 -25.059 -14.277 1.00 71.12 82 LEU A CA 1
ATOM 579 C C . LEU A 1 82 ? 12.549 -23.600 -14.688 1.00 71.12 82 LEU A C 1
ATOM 581 O O . LEU A 1 82 ? 13.406 -22.768 -14.381 1.00 71.12 82 LEU A O 1
ATOM 585 N N . ASP A 1 83 ? 11.478 -23.309 -15.439 1.00 83.81 83 ASP A N 1
ATOM 586 C CA . ASP A 1 83 ? 11.217 -21.947 -15.915 1.00 83.81 83 ASP A CA 1
ATOM 587 C C . ASP A 1 83 ? 11.334 -21.001 -14.706 1.00 83.81 83 ASP A C 1
ATOM 589 O O . ASP A 1 83 ? 10.685 -21.258 -13.687 1.00 83.81 83 ASP A O 1
ATOM 593 N N . PRO A 1 84 ? 12.172 -19.948 -14.747 1.00 84.69 84 PRO A N 1
ATOM 594 C CA . PRO A 1 84 ? 12.355 -19.057 -13.605 1.00 84.69 84 PRO A CA 1
ATOM 595 C C . PRO A 1 84 ? 11.044 -18.392 -13.164 1.00 84.69 84 PRO A C 1
ATOM 597 O O . PRO A 1 84 ? 10.929 -17.970 -12.012 1.00 84.69 84 PRO A O 1
ATOM 600 N N . ASP A 1 85 ? 10.034 -18.342 -14.036 1.00 88.75 85 ASP A N 1
ATOM 601 C CA . ASP A 1 85 ? 8.687 -17.917 -13.684 1.00 88.75 85 ASP A CA 1
ATOM 602 C C . ASP A 1 85 ? 7.887 -18.947 -12.874 1.00 88.75 85 ASP A C 1
ATOM 604 O O . ASP A 1 85 ? 6.845 -18.596 -12.330 1.00 88.75 85 ASP A O 1
ATOM 608 N N . ALA A 1 86 ? 8.328 -20.191 -12.726 1.00 91.06 86 ALA A N 1
ATOM 609 C CA . ALA A 1 86 ? 7.660 -21.149 -11.848 1.00 91.06 86 ALA A CA 1
ATOM 610 C C . ALA A 1 86 ? 7.898 -20.847 -10.356 1.00 91.06 86 ALA A C 1
ATOM 612 O O . ALA A 1 86 ? 7.187 -21.355 -9.484 1.00 91.06 86 ALA A O 1
ATOM 613 N N . ASN A 1 87 ? 8.887 -20.000 -10.048 1.00 90.56 87 ASN A N 1
ATOM 614 C CA . ASN A 1 87 ? 9.227 -19.614 -8.684 1.00 90.56 87 ASN A CA 1
ATOM 615 C C . ASN A 1 87 ? 8.075 -18.885 -7.981 1.00 90.56 87 ASN A C 1
ATOM 617 O O . ASN A 1 87 ? 7.308 -18.131 -8.586 1.00 90.56 87 ASN A O 1
ATOM 621 N N . GLY A 1 88 ? 7.984 -19.110 -6.672 1.00 93.75 88 GLY A N 1
ATOM 622 C CA . GLY A 1 88 ? 6.981 -18.527 -5.790 1.00 93.75 88 GLY A CA 1
ATOM 623 C C . GLY A 1 88 ? 7.404 -18.633 -4.327 1.00 93.75 88 GLY A C 1
ATOM 624 O O . GLY A 1 88 ? 8.295 -19.417 -3.981 1.00 93.75 88 GLY A O 1
ATOM 625 N N . LEU A 1 89 ? 6.766 -17.822 -3.486 1.00 95.81 89 LEU A N 1
ATOM 626 C CA . LEU A 1 89 ? 7.024 -17.717 -2.049 1.00 95.81 89 LEU A CA 1
ATOM 627 C C . LEU A 1 89 ? 6.347 -18.835 -1.251 1.00 95.81 89 LEU A C 1
ATOM 629 O O . LEU A 1 89 ? 6.863 -19.226 -0.210 1.00 95.81 89 LEU A O 1
ATOM 633 N N . LEU A 1 90 ? 5.212 -19.348 -1.739 1.00 96.62 90 LEU A N 1
ATOM 634 C CA . LEU A 1 90 ? 4.463 -20.420 -1.087 1.00 96.62 90 LEU A CA 1
ATOM 635 C C . LEU A 1 90 ? 4.562 -21.725 -1.873 1.00 96.62 90 LEU A C 1
ATOM 637 O O . LEU A 1 90 ? 4.249 -21.771 -3.063 1.00 96.62 90 LEU A O 1
ATOM 641 N N . SER A 1 91 ? 4.957 -22.793 -1.186 1.00 94.38 91 SER A N 1
ATOM 642 C CA . SER A 1 91 ? 4.758 -24.168 -1.653 1.00 94.38 91 SER A CA 1
ATOM 643 C C . SER A 1 91 ? 3.376 -24.688 -1.250 1.00 94.38 91 SER A C 1
ATOM 645 O O . SER A 1 91 ? 2.739 -24.135 -0.355 1.00 94.38 91 SER A O 1
ATOM 647 N N . GLU A 1 92 ? 2.917 -25.777 -1.864 1.00 93.69 92 GLU A N 1
ATOM 648 C CA . GLU A 1 92 ? 1.628 -26.407 -1.541 1.00 93.69 92 GLU A CA 1
ATOM 649 C C . GLU A 1 92 ? 1.488 -26.734 -0.041 1.00 93.69 92 GLU A C 1
ATOM 651 O O . GLU A 1 92 ? 0.500 -26.354 0.586 1.00 93.69 92 GLU A O 1
ATOM 656 N N . GLY A 1 93 ? 2.528 -27.312 0.572 1.00 93.25 93 GLY A N 1
ATOM 657 C CA . GLY A 1 93 ? 2.554 -27.623 2.008 1.00 93.25 93 GLY A CA 1
ATOM 658 C C . GLY A 1 93 ? 2.559 -26.399 2.935 1.00 93.25 93 GLY A C 1
ATOM 659 O O . GLY A 1 93 ? 2.330 -26.538 4.130 1.00 93.25 93 GLY A O 1
ATOM 660 N N . GLN A 1 94 ? 2.792 -25.199 2.401 1.00 94.19 94 GLN A N 1
ATOM 661 C CA . GLN A 1 94 ? 2.740 -23.927 3.132 1.00 94.19 94 GLN A CA 1
ATOM 662 C C . GLN A 1 94 ? 1.461 -23.136 2.819 1.00 94.19 94 GLN A C 1
ATOM 664 O O . GLN A 1 94 ? 1.405 -21.926 3.026 1.00 94.19 94 GLN A O 1
ATOM 669 N N . GLY A 1 95 ? 0.438 -23.800 2.272 1.00 93.19 95 GLY A N 1
ATOM 670 C CA . GLY A 1 95 ? -0.791 -23.140 1.852 1.00 93.19 95 GLY A CA 1
ATOM 671 C C . GLY A 1 95 ? -0.646 -22.393 0.529 1.00 93.19 95 GLY A C 1
ATOM 672 O O . GLY A 1 95 ? -1.400 -21.463 0.286 1.00 93.19 95 GLY A O 1
ATOM 673 N N . GLY A 1 96 ? 0.291 -22.771 -0.339 1.00 96.12 96 GLY A N 1
ATOM 674 C CA . GLY A 1 96 ? 0.282 -22.411 -1.758 1.00 96.12 96 GLY A CA 1
ATOM 675 C C . GLY A 1 96 ? -0.738 -23.240 -2.545 1.00 96.12 96 GLY A C 1
ATOM 676 O O . GLY A 1 96 ? -1.376 -24.146 -2.007 1.00 96.12 96 GLY A O 1
ATOM 677 N N . PHE A 1 97 ? -0.951 -22.910 -3.815 1.00 96.12 97 PHE A N 1
ATOM 678 C CA . PHE A 1 97 ? -1.649 -23.804 -4.744 1.00 96.12 97 PHE A CA 1
ATOM 679 C C . PHE A 1 97 ? -0.730 -24.941 -5.211 1.00 96.12 97 PHE A C 1
ATOM 681 O O . PHE A 1 97 ? 0.491 -24.841 -5.098 1.00 96.12 97 PHE A O 1
ATOM 688 N N . SER A 1 98 ? -1.319 -26.023 -5.728 1.00 94.62 98 SER A N 1
ATOM 689 C CA . SER A 1 98 ? -0.571 -27.169 -6.256 1.00 94.62 98 SER A CA 1
ATOM 690 C C . SER A 1 98 ? 0.358 -26.764 -7.402 1.00 94.62 98 SER A C 1
ATOM 692 O O . SER A 1 98 ? 0.015 -25.877 -8.186 1.00 94.62 98 SER A O 1
ATOM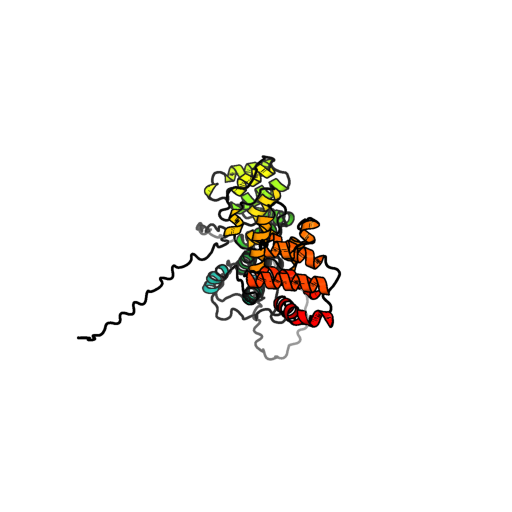 694 N N . LEU A 1 99 ? 1.464 -27.487 -7.597 1.00 93.88 99 LEU A N 1
ATOM 695 C CA . LEU A 1 99 ? 2.398 -27.211 -8.701 1.00 93.88 99 LEU A CA 1
ATOM 696 C C . LEU A 1 99 ? 1.727 -27.248 -10.085 1.00 93.88 99 LEU A C 1
ATOM 698 O O . LEU A 1 99 ? 2.093 -26.468 -10.960 1.00 93.88 99 LEU A O 1
ATOM 702 N N . ASN A 1 100 ? 0.701 -28.083 -10.255 1.00 94.00 100 ASN A N 1
ATOM 703 C CA . ASN A 1 100 ? -0.059 -28.228 -11.499 1.00 94.00 100 ASN A CA 1
ATOM 704 C C . ASN A 1 100 ? -1.285 -27.300 -11.574 1.00 94.00 100 ASN A C 1
ATOM 706 O O . ASN A 1 100 ? -2.187 -27.551 -12.364 1.00 94.00 100 ASN A O 1
ATOM 710 N N . PHE A 1 101 ? -1.352 -26.233 -10.767 1.00 95.00 101 PHE A N 1
ATOM 711 C CA . PHE A 1 101 ? -2.527 -25.349 -10.699 1.00 95.00 101 PHE A CA 1
ATOM 712 C C . PHE A 1 101 ? -2.965 -24.809 -12.072 1.00 95.00 101 PHE A C 1
ATOM 714 O O . PHE A 1 101 ? -4.156 -24.703 -12.347 1.00 95.00 101 PHE A O 1
ATOM 721 N N . TRP A 1 102 ? -2.005 -24.496 -12.946 1.00 95.06 102 TRP A N 1
ATOM 722 C CA . TRP A 1 102 ? -2.266 -23.968 -14.288 1.00 95.06 102 TRP A CA 1
ATOM 723 C C . TRP A 1 102 ? -2.469 -25.054 -15.356 1.00 95.06 102 TRP A C 1
ATOM 725 O O . TRP A 1 102 ? -2.563 -24.732 -16.542 1.00 95.06 102 TRP A O 1
ATOM 735 N N . GLN A 1 103 ? -2.540 -26.333 -14.977 1.00 93.94 103 GLN A N 1
ATOM 736 C CA . GLN A 1 103 ? -2.777 -27.423 -15.920 1.00 93.94 103 GLN A CA 1
ATOM 737 C C . GLN A 1 103 ? -4.115 -27.218 -16.645 1.00 93.94 103 GLN A C 1
ATOM 739 O O . GLN A 1 103 ? -5.154 -27.004 -16.026 1.00 93.94 103 GLN A O 1
ATOM 744 N N . GLY A 1 104 ? -4.078 -27.254 -17.980 1.00 94.44 104 GLY A N 1
ATOM 745 C CA . GLY A 1 104 ? -5.240 -26.978 -18.833 1.00 94.44 104 GLY A CA 1
ATOM 746 C C . GLY A 1 104 ? -5.544 -25.490 -19.059 1.00 94.44 104 GLY A C 1
ATOM 747 O O . GLY A 1 104 ? -6.493 -25.179 -19.773 1.00 94.44 104 GLY A O 1
ATOM 748 N N . SER A 1 105 ? -4.756 -24.566 -18.493 1.00 96.69 105 SER A N 1
ATOM 749 C CA . SER A 1 105 ? -4.873 -23.127 -18.758 1.00 96.69 105 SER A CA 1
ATOM 750 C C . SER A 1 105 ? -3.845 -22.657 -19.787 1.00 96.69 105 SER A C 1
ATOM 752 O O . SER A 1 105 ? -2.640 -22.840 -19.613 1.00 96.69 105 SER A O 1
ATOM 754 N N . GLU A 1 106 ? -4.324 -21.982 -20.829 1.00 97.00 106 GLU A N 1
ATOM 755 C CA . GLU A 1 106 ? -3.490 -21.383 -21.874 1.00 97.00 106 GLU A CA 1
ATOM 756 C C . GLU A 1 106 ? -2.882 -20.047 -21.433 1.00 97.00 106 GLU A C 1
ATOM 758 O O . GLU A 1 106 ? -3.562 -19.199 -20.843 1.00 97.00 106 GLU A O 1
ATOM 763 N N . TRP A 1 107 ? -1.622 -19.798 -21.800 1.00 96.38 107 TRP A N 1
ATOM 764 C CA . TRP A 1 107 ? -0.940 -18.527 -21.545 1.00 96.38 107 TRP A CA 1
ATOM 765 C C . TRP A 1 107 ? -1.738 -17.318 -22.040 1.00 96.38 107 TRP A C 1
ATOM 767 O O . TRP A 1 107 ? -1.818 -16.311 -21.336 1.00 96.38 107 TRP A O 1
ATOM 777 N N . ALA A 1 108 ? -2.359 -17.402 -23.220 1.00 96.75 108 ALA A N 1
ATOM 778 C CA . ALA A 1 108 ? -3.147 -16.305 -23.787 1.00 96.75 108 ALA A CA 1
ATOM 779 C C . ALA A 1 108 ? -4.303 -15.877 -22.863 1.00 96.75 108 ALA A C 1
ATOM 781 O O . ALA A 1 108 ? -4.565 -14.684 -22.692 1.00 96.75 108 ALA A O 1
ATOM 782 N N . LEU A 1 109 ? -4.949 -16.843 -22.204 1.00 96.69 109 LEU A N 1
ATOM 783 C CA . LEU A 1 109 ? -6.008 -16.578 -21.237 1.00 96.69 109 LEU A CA 1
ATOM 784 C C . LEU A 1 109 ? -5.439 -15.934 -19.967 1.00 96.69 109 LEU A C 1
ATOM 786 O O . LEU A 1 109 ? -5.913 -14.879 -19.540 1.00 96.69 109 LEU A O 1
ATOM 790 N N . VAL A 1 110 ? -4.396 -16.534 -19.384 1.00 96.19 110 VAL A N 1
ATOM 791 C CA . VAL A 1 110 ? -3.806 -16.061 -18.119 1.00 96.19 110 VAL A CA 1
ATOM 792 C C . VAL A 1 110 ? -3.213 -14.662 -18.269 1.00 96.19 110 VAL A C 1
ATOM 794 O O . VAL A 1 110 ? -3.472 -13.790 -17.440 1.00 96.19 110 VAL A O 1
ATOM 797 N N . SER A 1 111 ? -2.468 -14.421 -19.347 1.00 95.69 111 SER A N 1
ATOM 798 C CA . SER A 1 111 ? -1.850 -13.122 -19.631 1.00 95.69 111 SER A CA 1
ATOM 799 C C . SER A 1 111 ? -2.866 -12.009 -19.892 1.00 95.69 111 SER A C 1
ATOM 801 O O . SER A 1 111 ? -2.573 -10.849 -19.610 1.00 95.69 111 SER A O 1
ATOM 803 N N . THR A 1 112 ? -4.077 -12.357 -20.337 1.00 95.88 112 THR A N 1
ATOM 804 C CA . THR A 1 112 ? -5.185 -11.409 -20.517 1.00 95.88 112 THR A CA 1
ATOM 805 C C . THR A 1 112 ? -5.935 -11.134 -19.212 1.00 95.88 112 THR A C 1
ATOM 807 O O . THR A 1 112 ? -6.308 -9.993 -18.936 1.00 95.88 112 THR A O 1
ATOM 810 N N . LEU A 1 113 ? -6.190 -12.167 -18.401 1.00 95.50 113 LEU A N 1
ATOM 811 C CA . LEU A 1 113 ? -7.030 -12.049 -17.205 1.00 95.50 113 LEU A CA 1
ATOM 812 C C . LEU A 1 113 ? -6.270 -11.575 -15.969 1.00 95.50 113 LEU A C 1
ATOM 814 O O . LEU A 1 113 ? -6.827 -10.815 -15.178 1.00 95.50 113 LEU A O 1
ATOM 818 N N . MET A 1 114 ? -5.009 -11.973 -15.795 1.00 95.12 114 MET A N 1
ATOM 819 C CA . MET A 1 114 ? -4.241 -11.624 -14.598 1.00 95.12 114 MET A CA 1
ATOM 820 C C . MET A 1 114 ? -4.119 -10.105 -14.389 1.00 95.12 114 MET A C 1
ATOM 822 O O . MET A 1 114 ? -4.402 -9.658 -13.277 1.00 95.12 114 MET A O 1
ATOM 826 N N . PRO A 1 115 ? -3.816 -9.278 -15.413 1.00 93.25 115 PRO A N 1
ATOM 827 C CA . PRO A 1 115 ? -3.816 -7.820 -15.256 1.00 93.25 115 PRO A CA 1
ATOM 828 C C . PRO A 1 115 ? -5.190 -7.237 -14.889 1.00 93.25 115 PRO A C 1
ATOM 830 O O . PRO A 1 115 ? -5.264 -6.208 -14.219 1.00 93.25 115 PRO A O 1
ATOM 833 N N . ARG A 1 116 ? -6.277 -7.903 -15.307 1.00 93.44 116 ARG A N 1
ATOM 834 C CA . ARG A 1 116 ? -7.675 -7.471 -15.121 1.00 93.44 116 ARG A CA 1
ATOM 835 C C . ARG A 1 116 ? -8.301 -7.951 -13.817 1.00 93.44 116 ARG A C 1
ATOM 837 O O . ARG A 1 116 ? -9.445 -7.599 -13.542 1.00 93.44 116 ARG A O 1
ATOM 844 N N . MET A 1 117 ? -7.582 -8.735 -13.012 1.00 92.81 117 MET A N 1
ATOM 845 C CA . MET A 1 117 ? -8.042 -9.087 -11.671 1.00 92.81 117 MET A CA 1
ATOM 846 C C . MET A 1 117 ? -8.411 -7.796 -10.899 1.00 92.81 117 MET A C 1
ATOM 848 O O . MET A 1 117 ? -7.818 -6.747 -11.152 1.00 92.81 117 MET A O 1
ATOM 852 N N . PRO A 1 118 ? -9.366 -7.784 -9.960 1.00 91.31 118 PRO A N 1
ATOM 853 C CA . PRO A 1 118 ? -9.672 -6.576 -9.182 1.00 91.31 118 PRO A CA 1
ATOM 854 C C . PRO A 1 118 ? -8.522 -6.192 -8.245 1.00 91.31 118 PRO A C 1
ATOM 856 O O . PRO A 1 118 ? -8.044 -7.033 -7.485 1.00 91.31 118 PRO A O 1
ATOM 859 N N . ALA A 1 119 ? -7.964 -4.981 -8.395 1.00 89.56 119 ALA A N 1
ATOM 860 C CA . ALA A 1 119 ? -6.838 -4.506 -7.560 1.00 89.56 119 ALA A CA 1
ATOM 861 C C . ALA A 1 119 ? -7.297 -4.185 -6.141 1.00 89.56 119 ALA A C 1
ATOM 863 O O . ALA A 1 119 ? -6.554 -4.329 -5.176 1.00 89.56 119 ALA A O 1
ATOM 864 N N . GLU A 1 120 ? -8.567 -3.831 -6.041 1.00 88.75 120 GLU A N 1
ATOM 865 C CA . GLU A 1 120 ? -9.297 -3.604 -4.820 1.00 88.75 120 GLU A CA 1
ATOM 866 C C . GLU A 1 120 ? -10.406 -4.640 -4.678 1.00 88.75 120 GLU A C 1
ATOM 868 O O . GLU A 1 120 ? -11.058 -5.054 -5.638 1.00 88.75 120 GLU A O 1
ATOM 873 N N . SER A 1 121 ? -10.619 -5.071 -3.444 1.00 89.38 121 SER A N 1
ATOM 874 C CA . SER A 1 121 ? -11.796 -5.830 -3.054 1.00 89.38 121 SER A CA 1
ATOM 875 C C . SER A 1 121 ? -12.061 -5.534 -1.592 1.00 89.38 121 SER A C 1
ATOM 877 O O . SER A 1 121 ? -11.121 -5.511 -0.801 1.00 89.38 121 SER A O 1
ATOM 879 N N . SER A 1 122 ? -13.321 -5.350 -1.211 1.00 83.12 122 SER A N 1
ATOM 880 C CA . SER A 1 122 ? -13.717 -5.244 0.197 1.00 83.12 122 SER A CA 1
ATOM 881 C C . SER A 1 122 ? -13.680 -6.600 0.917 1.00 83.12 122 SER A C 1
ATOM 883 O O . SER A 1 122 ? -13.530 -6.640 2.138 1.00 83.12 122 SER A O 1
ATOM 885 N N . SER A 1 123 ? -13.707 -7.721 0.183 1.00 89.06 123 SER A N 1
ATOM 886 C CA . SER A 1 123 ? -13.654 -9.073 0.751 1.00 89.06 123 SER A CA 1
ATOM 887 C C . SER A 1 123 ? -12.225 -9.503 1.093 1.00 89.06 123 SER A C 1
ATOM 889 O O . SER A 1 123 ? -11.396 -9.715 0.207 1.00 89.06 123 SER A O 1
ATOM 891 N N . ALA A 1 124 ? -11.950 -9.707 2.385 1.00 87.75 124 ALA A N 1
ATOM 892 C CA . ALA A 1 124 ? -10.658 -10.206 2.862 1.00 87.75 124 ALA A CA 1
ATOM 893 C C . ALA A 1 124 ? -10.294 -11.573 2.265 1.00 87.75 124 ALA A C 1
ATOM 895 O O . ALA A 1 124 ? -9.137 -11.804 1.916 1.00 87.75 124 ALA A O 1
ATOM 896 N N . VAL A 1 125 ? -11.291 -12.441 2.073 1.00 90.12 125 VAL A N 1
ATOM 897 C CA . VAL A 1 125 ? -11.109 -13.774 1.486 1.00 90.12 125 VAL A CA 1
ATOM 898 C C . VAL A 1 125 ? -10.644 -13.670 0.035 1.00 90.12 125 VAL A C 1
ATOM 900 O O . VAL A 1 125 ? -9.676 -14.325 -0.342 1.00 90.12 125 VAL A O 1
ATOM 903 N N . ILE A 1 126 ? -11.277 -12.807 -0.768 1.00 92.94 126 ILE A N 1
ATOM 904 C CA . ILE A 1 126 ? -10.885 -12.609 -2.173 1.00 92.94 126 ILE A CA 1
ATOM 905 C C . ILE A 1 126 ? -9.467 -12.045 -2.252 1.00 92.94 126 ILE A C 1
ATOM 907 O O . ILE A 1 126 ? -8.665 -12.533 -3.044 1.00 92.94 126 ILE A O 1
ATOM 911 N N . ARG A 1 127 ? -9.130 -11.059 -1.411 1.00 92.50 127 ARG A N 1
ATOM 912 C CA . ARG A 1 127 ? -7.775 -10.488 -1.371 1.00 92.50 127 ARG A CA 1
ATOM 913 C C . ARG A 1 127 ? -6.719 -11.528 -1.000 1.00 92.50 127 ARG A C 1
ATOM 915 O O . ARG A 1 127 ? -5.688 -11.598 -1.661 1.00 92.50 127 ARG A O 1
ATOM 922 N N . SER A 1 128 ? -6.988 -12.335 0.026 1.00 92.38 128 SER A N 1
ATOM 923 C CA . SER A 1 128 ? -6.090 -13.406 0.469 1.00 92.38 128 SER A CA 1
ATOM 924 C C . SER A 1 128 ? -5.902 -14.468 -0.618 1.00 92.38 128 SER A C 1
ATOM 926 O O . SER A 1 128 ? -4.773 -14.859 -0.905 1.00 92.38 128 SER A O 1
ATOM 928 N N . LEU A 1 129 ? -6.984 -14.878 -1.288 1.00 95.06 129 LEU A N 1
ATOM 929 C CA . LEU A 1 129 ? -6.929 -15.843 -2.385 1.00 95.06 129 LEU A CA 1
ATOM 930 C C . LEU A 1 129 ? -6.152 -15.300 -3.592 1.00 95.06 129 LEU A C 1
ATOM 932 O O . LEU A 1 129 ? -5.326 -16.011 -4.162 1.00 95.06 129 LEU A O 1
ATOM 936 N N . ALA A 1 130 ? -6.398 -14.040 -3.959 1.00 95.94 130 ALA A N 1
ATOM 937 C CA . ALA A 1 130 ? -5.702 -13.360 -5.042 1.00 95.94 130 ALA A CA 1
ATOM 938 C C . ALA A 1 130 ? -4.203 -13.253 -4.752 1.00 95.94 130 ALA A C 1
ATOM 940 O O . ALA A 1 130 ? -3.389 -13.606 -5.596 1.00 95.94 130 ALA A O 1
ATOM 941 N N . GLU A 1 131 ? -3.812 -12.836 -3.550 1.00 96.44 131 GLU A N 1
ATOM 942 C CA . GLU A 1 131 ? -2.401 -12.816 -3.171 1.00 96.44 131 GLU A CA 1
ATOM 943 C C . GLU A 1 131 ? -1.787 -14.218 -3.199 1.00 96.44 131 GLU A C 1
ATOM 945 O O . GLU A 1 131 ? -0.757 -14.402 -3.845 1.00 96.44 131 GLU A O 1
ATOM 950 N N . ARG A 1 132 ? -2.435 -15.207 -2.565 1.00 96.94 132 ARG A N 1
ATOM 951 C CA . ARG A 1 132 ? -1.990 -16.609 -2.560 1.00 96.94 132 ARG A CA 1
ATOM 952 C C . ARG A 1 132 ? -1.759 -17.111 -3.982 1.00 96.94 132 ARG A C 1
ATOM 954 O O . ARG A 1 132 ? -0.755 -17.775 -4.223 1.00 96.94 132 ARG A O 1
ATOM 961 N N . LEU A 1 133 ? -2.631 -16.762 -4.927 1.00 96.56 133 LEU A N 1
ATOM 962 C CA . LEU A 1 133 ? -2.484 -17.106 -6.344 1.00 96.56 133 LEU A CA 1
ATOM 963 C C . LEU A 1 133 ? -1.210 -16.504 -6.944 1.00 96.56 133 LEU A C 1
ATOM 965 O O . LEU A 1 133 ? -0.462 -17.202 -7.624 1.00 96.56 133 LEU A O 1
ATOM 969 N N . LEU A 1 134 ? -0.952 -15.224 -6.678 1.00 97.12 134 LEU A N 1
ATOM 970 C CA . LEU A 1 134 ? 0.185 -14.492 -7.240 1.00 97.12 134 LEU A CA 1
ATOM 971 C C . LEU A 1 134 ? 1.530 -14.913 -6.634 1.00 97.12 134 LEU A C 1
ATOM 973 O O . LEU A 1 134 ? 2.550 -14.797 -7.308 1.00 97.12 134 LEU A O 1
ATOM 977 N N . ILE A 1 135 ? 1.551 -15.398 -5.388 1.00 97.31 135 ILE A N 1
ATOM 978 C CA . ILE A 1 135 ? 2.793 -15.782 -4.693 1.00 97.31 135 ILE A CA 1
ATOM 979 C C . ILE A 1 135 ? 3.019 -17.296 -4.602 1.00 97.31 135 ILE A C 1
ATOM 981 O O . ILE A 1 135 ? 4.051 -17.721 -4.081 1.00 97.31 135 ILE A O 1
ATOM 985 N N . SER A 1 136 ? 2.091 -18.121 -5.093 1.00 97.19 136 SER A N 1
ATOM 986 C CA . SER A 1 136 ? 2.268 -19.577 -5.127 1.00 97.19 136 SER A CA 1
ATOM 987 C C . SER A 1 136 ? 3.309 -19.992 -6.161 1.00 97.19 136 SER A C 1
ATOM 989 O O . SER A 1 136 ? 3.351 -19.471 -7.277 1.00 97.19 136 SER A O 1
ATOM 991 N N . ARG A 1 137 ? 4.133 -20.971 -5.790 1.00 95.50 137 ARG A N 1
ATOM 992 C CA . ARG A 1 137 ? 4.993 -21.705 -6.716 1.00 95.50 137 ARG A CA 1
ATOM 993 C C . ARG A 1 137 ? 4.120 -22.637 -7.551 1.00 95.50 137 ARG A C 1
ATOM 995 O O . ARG A 1 137 ? 3.418 -23.472 -6.990 1.00 95.50 137 ARG A O 1
ATOM 1002 N N . ALA A 1 138 ? 4.182 -22.510 -8.869 1.00 94.19 138 ALA A N 1
ATOM 1003 C CA . ALA A 1 138 ? 3.422 -23.349 -9.789 1.00 94.19 138 ALA A CA 1
ATOM 1004 C C . ALA A 1 138 ? 4.121 -23.417 -11.146 1.00 94.19 138 ALA A C 1
ATOM 1006 O O . ALA A 1 138 ? 4.798 -22.468 -11.536 1.00 94.19 138 ALA A O 1
ATOM 1007 N N . ALA A 1 139 ? 3.931 -24.515 -11.877 1.00 93.44 139 ALA A N 1
ATOM 1008 C CA . ALA A 1 139 ? 4.322 -24.594 -13.277 1.00 93.44 139 ALA A CA 1
ATOM 1009 C C . ALA A 1 139 ? 3.645 -23.472 -14.078 1.00 93.44 139 ALA A C 1
ATOM 1011 O O . ALA A 1 139 ? 2.535 -23.045 -13.760 1.00 93.44 139 ALA A O 1
ATOM 1012 N N . VAL A 1 140 ? 4.317 -22.975 -15.111 1.00 93.75 140 VAL A N 1
ATOM 1013 C CA . VAL A 1 140 ? 3.768 -21.902 -15.944 1.00 93.75 140 VAL A CA 1
ATOM 1014 C C . VAL A 1 140 ? 2.589 -22.399 -16.799 1.00 93.75 140 VAL A C 1
ATOM 1016 O O . VAL A 1 140 ? 2.530 -23.590 -17.110 1.00 93.75 140 VAL A O 1
ATOM 1019 N N . PRO A 1 141 ? 1.655 -21.514 -17.204 1.00 95.62 141 PRO A N 1
ATOM 1020 C CA . PRO A 1 141 ? 0.578 -21.874 -18.128 1.00 95.62 141 PRO A CA 1
ATOM 1021 C C . PRO A 1 141 ? 1.094 -22.472 -19.442 1.00 95.62 141 PRO A C 1
ATOM 1023 O O . PRO A 1 141 ? 2.205 -22.160 -19.885 1.00 95.62 141 PRO A O 1
ATOM 1026 N N . ALA A 1 142 ? 0.258 -23.280 -20.096 1.00 94.75 142 ALA A N 1
ATOM 1027 C CA . ALA A 1 142 ? 0.596 -23.901 -21.371 1.00 94.75 142 ALA A CA 1
ATOM 1028 C C . ALA A 1 142 ? 0.921 -22.845 -22.441 1.00 94.75 142 ALA A C 1
ATOM 1030 O O . ALA A 1 142 ? 0.350 -21.752 -22.451 1.00 94.75 142 ALA A O 1
ATOM 1031 N N . ASN A 1 143 ? 1.846 -23.176 -23.347 1.00 94.31 143 ASN A N 1
ATOM 1032 C CA . ASN A 1 143 ? 2.226 -22.339 -24.492 1.00 94.31 143 ASN A CA 1
ATOM 1033 C C . ASN A 1 143 ? 2.735 -20.929 -24.129 1.00 94.31 143 ASN A C 1
ATOM 1035 O O . ASN A 1 143 ? 2.655 -20.004 -24.940 1.00 94.31 143 ASN A O 1
ATOM 1039 N N . LYS A 1 144 ? 3.281 -20.742 -22.921 1.00 93.12 144 LYS A N 1
ATOM 1040 C CA . LYS A 1 144 ? 3.958 -19.501 -22.536 1.00 93.12 144 LYS A CA 1
ATOM 1041 C C . LYS A 1 144 ? 5.190 -19.269 -23.433 1.00 93.12 144 LYS A C 1
ATOM 1043 O O . LYS A 1 144 ? 6.095 -20.104 -23.439 1.00 93.12 144 LYS A O 1
ATOM 1048 N N . PRO A 1 145 ? 5.287 -18.129 -24.142 1.00 90.69 145 PRO A N 1
ATOM 1049 C CA . PRO A 1 145 ? 6.482 -17.791 -24.908 1.00 90.69 145 PRO A CA 1
ATOM 1050 C C . PRO A 1 145 ? 7.708 -17.638 -24.002 1.00 90.69 145 PRO A C 1
ATOM 1052 O O . PRO A 1 145 ? 7.611 -17.067 -22.915 1.00 90.69 145 PRO A O 1
ATOM 1055 N N . VAL A 1 146 ? 8.881 -18.050 -24.487 1.00 84.25 146 VAL A N 1
ATOM 1056 C CA . VAL A 1 146 ? 10.162 -17.917 -23.760 1.00 84.25 146 VAL A CA 1
ATOM 1057 C C . VAL A 1 146 ? 10.477 -16.454 -23.415 1.00 84.25 146 VAL A C 1
ATOM 1059 O O . VAL A 1 146 ? 11.008 -16.168 -22.346 1.00 84.25 146 VAL A O 1
ATOM 1062 N N . SER A 1 147 ? 10.105 -15.517 -24.293 1.00 83.44 147 SER A N 1
ATOM 1063 C CA . SER A 1 147 ? 10.286 -14.074 -24.087 1.00 83.44 147 SER A CA 1
ATOM 1064 C C . SER A 1 147 ? 9.265 -13.445 -23.135 1.00 83.44 147 SER A C 1
ATOM 1066 O O . SER A 1 147 ? 9.445 -12.306 -22.712 1.00 83.44 147 SER A O 1
ATOM 1068 N N . ALA A 1 148 ? 8.178 -14.147 -22.803 1.00 88.12 148 ALA A N 1
ATOM 1069 C CA . ALA A 1 148 ? 7.171 -13.625 -21.895 1.00 88.12 148 ALA A CA 1
ATOM 1070 C C . ALA A 1 148 ? 7.656 -13.686 -20.440 1.00 88.12 148 ALA A C 1
ATOM 1072 O O . ALA A 1 148 ? 8.480 -14.521 -20.074 1.00 88.12 148 ALA A O 1
ATOM 1073 N N . SER A 1 149 ? 7.079 -12.847 -19.582 1.00 88.25 149 SER A N 1
ATOM 1074 C CA . SER A 1 149 ? 7.491 -12.699 -18.184 1.00 88.25 149 SER A CA 1
ATOM 1075 C C . SER A 1 149 ? 6.271 -12.843 -17.271 1.00 88.25 149 SER A C 1
ATOM 1077 O O . SER A 1 149 ? 5.519 -11.898 -17.039 1.00 88.25 149 SER A O 1
ATOM 1079 N N . PHE A 1 150 ? 6.019 -14.059 -16.784 1.00 91.69 150 PHE A N 1
ATOM 1080 C CA . PHE A 1 150 ? 4.868 -14.349 -15.923 1.00 91.69 150 PHE A CA 1
ATOM 1081 C C . PHE A 1 150 ? 5.079 -13.825 -14.501 1.00 91.69 150 PHE A C 1
ATOM 1083 O O . PHE A 1 150 ? 4.127 -13.416 -13.838 1.00 91.69 150 PHE A O 1
ATOM 1090 N N . ILE A 1 151 ? 6.328 -13.774 -14.025 1.00 92.12 151 ILE A N 1
ATOM 1091 C CA . ILE A 1 151 ? 6.668 -13.073 -12.783 1.00 92.12 151 ILE A CA 1
ATOM 1092 C C . ILE A 1 151 ? 6.276 -11.591 -12.840 1.00 92.12 151 ILE A C 1
ATOM 1094 O O . ILE A 1 151 ? 5.695 -11.102 -11.880 1.00 92.12 151 ILE A O 1
ATOM 1098 N N . VAL A 1 152 ? 6.491 -10.899 -13.968 1.00 92.69 152 VAL A N 1
ATOM 1099 C CA . VAL A 1 152 ? 6.131 -9.479 -14.117 1.00 92.69 152 VAL A CA 1
ATOM 1100 C C . VAL A 1 152 ? 4.627 -9.294 -13.981 1.00 92.69 152 VAL A C 1
ATOM 1102 O O . VAL A 1 152 ? 4.200 -8.429 -13.227 1.00 92.69 152 VAL A O 1
ATOM 1105 N N . LEU A 1 153 ? 3.815 -10.155 -14.609 1.00 94.50 153 LEU A N 1
ATOM 1106 C CA . LEU A 1 153 ? 2.358 -10.096 -14.444 1.00 94.50 153 LEU A CA 1
ATOM 1107 C C . LEU A 1 153 ? 1.937 -10.269 -12.982 1.00 94.50 153 LEU A C 1
ATOM 1109 O O . LEU A 1 153 ? 1.060 -9.548 -12.513 1.00 94.50 153 LEU A O 1
ATOM 1113 N N . ARG A 1 154 ? 2.572 -11.192 -12.250 1.00 96.44 154 ARG A N 1
ATOM 1114 C CA . ARG A 1 154 ? 2.264 -11.427 -10.834 1.00 96.44 154 ARG A CA 1
ATOM 1115 C C . ARG A 1 154 ? 2.680 -10.255 -9.952 1.00 96.44 154 ARG A C 1
ATOM 1117 O O . ARG A 1 154 ? 1.907 -9.822 -9.101 1.00 96.44 154 ARG A O 1
ATOM 1124 N N . VAL A 1 155 ? 3.876 -9.721 -10.177 1.00 95.81 155 VAL A N 1
ATOM 1125 C CA . VAL A 1 155 ? 4.433 -8.611 -9.400 1.00 95.81 155 VAL A CA 1
ATOM 1126 C C . VAL A 1 155 ? 3.675 -7.314 -9.671 1.00 95.81 155 VAL A C 1
ATOM 1128 O O . VAL A 1 155 ? 3.240 -6.683 -8.713 1.00 95.81 155 VAL A O 1
ATOM 1131 N N . ASP A 1 156 ? 3.426 -6.951 -10.932 1.00 94.69 156 ASP A N 1
ATOM 1132 C CA . ASP A 1 156 ? 2.626 -5.768 -11.293 1.00 94.69 156 ASP A CA 1
ATOM 1133 C C . ASP A 1 156 ? 1.254 -5.818 -10.607 1.00 94.69 156 ASP A C 1
ATOM 1135 O O . ASP A 1 156 ? 0.750 -4.825 -10.077 1.00 94.69 156 ASP A O 1
ATOM 1139 N N . ARG A 1 157 ? 0.667 -7.016 -10.555 1.00 96.31 157 ARG A N 1
ATOM 1140 C CA . ARG A 1 157 ? -0.631 -7.248 -9.937 1.00 96.31 157 ARG A CA 1
ATOM 1141 C C . ARG A 1 157 ? -0.609 -7.122 -8.416 1.00 96.31 157 ARG A C 1
ATOM 1143 O O . ARG A 1 157 ? -1.540 -6.541 -7.857 1.00 96.31 157 ARG A O 1
ATOM 1150 N N . LEU A 1 158 ? 0.443 -7.614 -7.759 1.00 96.88 158 LEU A N 1
ATOM 1151 C CA . LEU A 1 158 ? 0.684 -7.408 -6.326 1.00 96.88 158 LEU A CA 1
ATOM 1152 C C . LEU A 1 158 ? 0.881 -5.921 -6.009 1.00 96.88 158 LEU A C 1
ATOM 1154 O O . LEU A 1 158 ? 0.285 -5.421 -5.056 1.00 96.88 158 LEU A O 1
ATOM 1158 N N . LEU A 1 159 ? 1.661 -5.202 -6.821 1.00 95.69 159 LEU A N 1
ATOM 1159 C CA . LEU A 1 159 ? 1.879 -3.764 -6.659 1.00 95.69 159 LEU A CA 1
ATOM 1160 C C . LEU A 1 159 ? 0.571 -2.985 -6.801 1.00 95.69 159 LEU A C 1
ATOM 1162 O O . LEU A 1 159 ? 0.281 -2.161 -5.940 1.00 95.69 159 LEU A O 1
ATOM 1166 N N . ALA A 1 160 ? -0.256 -3.290 -7.807 1.00 93.88 160 ALA A N 1
ATOM 1167 C CA . ALA A 1 160 ? -1.574 -2.672 -7.981 1.00 93.88 160 ALA A CA 1
ATOM 1168 C C . ALA A 1 160 ? -2.503 -2.902 -6.772 1.00 93.88 160 ALA A C 1
ATOM 1170 O O . ALA A 1 160 ? -3.262 -2.010 -6.403 1.00 93.88 160 ALA A O 1
ATOM 1171 N N . MET A 1 161 ? -2.400 -4.066 -6.119 1.00 94.44 161 MET A N 1
ATOM 1172 C CA . MET A 1 161 ? -3.108 -4.391 -4.870 1.00 94.44 161 MET A CA 1
ATOM 1173 C C . MET A 1 161 ? -2.473 -3.755 -3.616 1.00 94.44 161 MET A C 1
ATOM 1175 O O . MET A 1 161 ? -2.906 -4.020 -2.497 1.00 94.44 161 MET A O 1
ATOM 1179 N N . GLY A 1 162 ? -1.401 -2.970 -3.763 1.00 94.25 162 GLY A N 1
ATOM 1180 C CA . GLY A 1 162 ? -0.647 -2.387 -2.652 1.00 94.25 162 GLY A CA 1
ATOM 1181 C C . GLY A 1 162 ? 0.195 -3.391 -1.850 1.00 94.25 162 GLY A C 1
ATOM 1182 O O . GLY A 1 162 ? 0.715 -3.048 -0.788 1.00 94.25 162 GLY A O 1
ATOM 1183 N N . ARG A 1 163 ? 0.383 -4.624 -2.345 1.00 95.25 163 ARG A N 1
ATOM 1184 C CA . ARG A 1 163 ? 1.187 -5.688 -1.714 1.00 95.25 163 ARG A CA 1
ATOM 1185 C C . ARG A 1 163 ? 2.669 -5.551 -2.070 1.00 95.25 163 ARG A C 1
ATOM 1187 O O . ARG A 1 163 ? 3.265 -6.431 -2.689 1.00 95.25 163 ARG A O 1
ATOM 1194 N N . ILE A 1 164 ? 3.267 -4.439 -1.640 1.00 94.06 164 ILE A N 1
ATOM 1195 C CA . ILE A 1 164 ? 4.646 -4.055 -1.993 1.00 94.06 164 ILE A CA 1
ATOM 1196 C C . ILE A 1 164 ? 5.678 -5.063 -1.473 1.00 94.06 164 ILE A C 1
ATOM 1198 O O . ILE A 1 164 ? 6.559 -5.496 -2.213 1.00 94.06 164 ILE A O 1
ATOM 1202 N N . ARG A 1 165 ? 5.547 -5.500 -0.214 1.00 93.69 165 ARG A N 1
ATOM 1203 C CA . ARG A 1 165 ? 6.499 -6.443 0.384 1.00 93.69 165 ARG A CA 1
ATOM 1204 C C . ARG A 1 165 ? 6.479 -7.825 -0.297 1.00 93.69 165 ARG A C 1
ATOM 1206 O O . ARG A 1 165 ? 7.550 -8.257 -0.718 1.00 93.69 165 ARG A O 1
ATOM 1213 N N . PRO A 1 166 ? 5.318 -8.488 -0.485 1.00 95.94 166 PRO A N 1
ATOM 1214 C CA . PRO A 1 166 ? 5.249 -9.732 -1.256 1.00 95.94 166 PRO A CA 1
ATOM 1215 C C . PRO A 1 166 ? 5.788 -9.599 -2.686 1.00 95.94 166 PRO A C 1
ATOM 1217 O O . PRO A 1 166 ? 6.490 -10.489 -3.157 1.00 95.94 166 PRO A O 1
ATOM 1220 N N . ALA A 1 167 ? 5.520 -8.474 -3.362 1.00 96.56 167 ALA A N 1
ATOM 1221 C CA . ALA A 1 167 ? 6.075 -8.179 -4.684 1.00 96.56 167 ALA A CA 1
ATOM 1222 C C . ALA A 1 167 ? 7.615 -8.164 -4.675 1.00 96.56 167 ALA A C 1
ATOM 1224 O O . ALA A 1 167 ? 8.248 -8.822 -5.501 1.00 96.56 167 ALA A O 1
ATOM 1225 N N . LEU A 1 168 ? 8.226 -7.464 -3.715 1.00 95.81 168 LEU A N 1
ATOM 1226 C CA . LEU A 1 168 ? 9.682 -7.415 -3.558 1.00 95.81 168 LEU A CA 1
ATOM 1227 C C . LEU A 1 168 ? 10.290 -8.766 -3.171 1.00 95.81 168 LEU A C 1
ATOM 1229 O O . LEU A 1 168 ? 11.344 -9.134 -3.690 1.00 95.81 168 LEU A O 1
ATOM 1233 N N . ASP A 1 169 ? 9.640 -9.516 -2.281 1.00 96.25 169 ASP A N 1
ATOM 1234 C CA . ASP A 1 169 ? 10.089 -10.857 -1.905 1.00 96.25 169 ASP A CA 1
ATOM 1235 C C . ASP A 1 169 ? 10.096 -11.803 -3.108 1.00 96.25 169 ASP A C 1
ATOM 1237 O O . ASP A 1 169 ? 11.058 -12.549 -3.296 1.00 96.25 169 ASP A O 1
ATOM 1241 N N . LEU A 1 170 ? 9.067 -11.725 -3.954 1.00 94.81 170 LEU A N 1
ATOM 1242 C CA . LEU A 1 170 ? 8.963 -12.516 -5.175 1.00 94.81 170 LEU A CA 1
ATOM 1243 C C . LEU A 1 170 ? 10.048 -12.127 -6.198 1.00 94.81 170 LEU A C 1
ATOM 1245 O O . LEU A 1 170 ? 10.718 -12.995 -6.759 1.00 94.81 170 LEU A O 1
ATOM 1249 N N . LEU A 1 171 ? 10.303 -10.827 -6.381 1.00 92.81 171 LEU A N 1
ATOM 1250 C CA . LEU A 1 171 ? 11.384 -10.325 -7.242 1.00 92.81 171 LEU A CA 1
ATOM 1251 C C . LEU A 1 171 ? 12.785 -10.738 -6.772 1.00 92.81 171 LEU A C 1
ATOM 1253 O O . LEU A 1 171 ? 13.684 -10.870 -7.602 1.00 92.81 171 LEU A O 1
ATOM 1257 N N . ARG A 1 172 ? 12.984 -10.913 -5.460 1.00 91.69 172 ARG A N 1
ATOM 1258 C CA . ARG A 1 172 ? 14.269 -11.300 -4.856 1.00 91.69 172 ARG A CA 1
ATOM 1259 C C . ARG A 1 172 ? 14.645 -12.752 -5.141 1.00 91.69 172 ARG A C 1
ATOM 1261 O O . ARG A 1 172 ? 15.828 -13.055 -5.226 1.00 91.69 172 ARG A O 1
ATOM 1268 N N . ILE A 1 173 ? 13.659 -13.638 -5.264 1.00 89.94 173 ILE A N 1
ATOM 1269 C CA . ILE A 1 173 ? 13.883 -15.060 -5.580 1.00 89.94 173 ILE A CA 1
ATOM 1270 C C . ILE A 1 173 ? 13.842 -15.348 -7.087 1.00 89.94 173 ILE A C 1
ATOM 1272 O O . ILE A 1 173 ? 13.946 -16.498 -7.504 1.00 89.94 173 ILE A O 1
ATOM 1276 N N . THR A 1 174 ? 13.663 -14.311 -7.906 1.00 85.62 174 THR A N 1
ATOM 1277 C CA . THR A 1 174 ? 13.656 -14.413 -9.367 1.00 85.62 174 THR A CA 1
ATOM 1278 C C . THR A 1 174 ? 15.077 -14.223 -9.891 1.00 85.62 174 THR A C 1
ATOM 1280 O O . THR A 1 174 ? 15.718 -13.230 -9.554 1.00 85.62 174 THR A O 1
ATOM 1283 N N . SER A 1 175 ? 15.558 -15.160 -10.716 1.00 74.69 175 SER A N 1
ATOM 1284 C CA . SER A 1 175 ? 16.900 -15.097 -11.314 1.00 74.69 175 SER A CA 1
ATOM 1285 C C . SER A 1 175 ? 17.082 -13.848 -12.185 1.00 74.69 175 SER A C 1
ATOM 1287 O O . SER A 1 175 ? 16.214 -13.508 -12.992 1.00 74.69 175 SER A O 1
ATOM 1289 N N . ASP A 1 176 ? 18.245 -13.208 -12.054 1.00 66.38 176 ASP A N 1
ATOM 1290 C CA . ASP A 1 176 ? 18.673 -12.066 -12.871 1.00 66.38 176 ASP A CA 1
ATOM 1291 C C . ASP A 1 176 ? 19.219 -12.477 -14.250 1.00 66.38 176 ASP A C 1
ATOM 1293 O O . ASP A 1 176 ? 19.486 -11.618 -15.092 1.00 66.38 176 ASP A O 1
ATOM 1297 N N . GLU A 1 177 ? 19.366 -13.781 -14.517 1.00 61.97 177 GLU A N 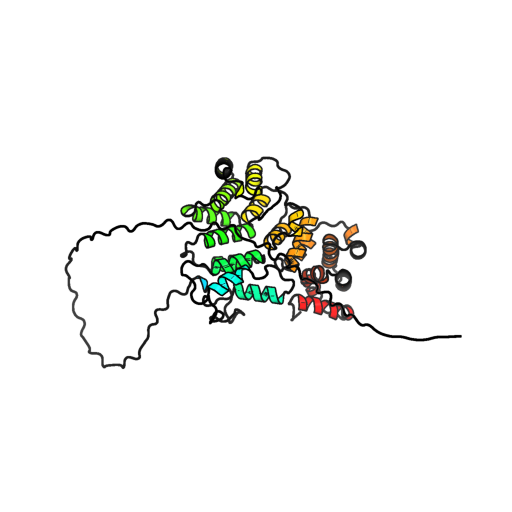1
ATOM 1298 C CA . GLU A 1 177 ? 19.816 -14.296 -15.820 1.00 61.97 177 GLU A CA 1
ATOM 1299 C C . GLU A 1 177 ? 18.857 -13.904 -16.950 1.00 61.97 177 GLU A C 1
ATOM 1301 O O . GLU A 1 177 ? 19.261 -13.777 -18.108 1.00 61.97 177 GLU A O 1
ATOM 1306 N N . ARG A 1 178 ? 17.593 -13.623 -16.612 1.00 64.44 178 ARG A N 1
ATOM 1307 C CA . ARG A 1 178 ? 16.620 -13.083 -17.552 1.00 64.44 178 ARG A CA 1
ATOM 1308 C C . ARG A 1 178 ? 16.687 -11.556 -17.573 1.00 64.44 178 ARG A C 1
ATOM 1310 O O . ARG A 1 178 ? 15.989 -10.865 -16.832 1.00 64.44 178 ARG A O 1
ATOM 1317 N N . ARG A 1 179 ? 17.524 -11.027 -18.466 1.00 65.56 179 ARG A N 1
ATOM 1318 C CA . ARG A 1 179 ? 17.614 -9.590 -18.767 1.00 65.56 179 ARG A CA 1
ATOM 1319 C C . ARG A 1 179 ? 16.408 -9.145 -19.608 1.00 65.56 179 ARG A C 1
ATOM 1321 O O . ARG A 1 179 ? 16.484 -9.081 -20.827 1.00 65.56 179 ARG A O 1
ATOM 1328 N N . ASP A 1 180 ? 15.287 -8.889 -18.937 1.00 83.62 180 ASP A N 1
ATOM 1329 C CA . ASP A 1 180 ? 14.046 -8.335 -19.504 1.00 83.62 180 ASP A CA 1
ATOM 1330 C C . ASP A 1 180 ? 13.842 -6.902 -18.984 1.00 83.62 180 ASP A C 1
ATOM 1332 O O . ASP A 1 180 ? 13.893 -6.662 -17.773 1.00 83.62 180 ASP A O 1
ATOM 1336 N N . GLU A 1 181 ? 13.610 -5.947 -19.889 1.00 91.00 181 GLU A N 1
ATOM 1337 C CA . GLU A 1 181 ? 13.376 -4.541 -19.541 1.00 91.00 181 GLU A CA 1
ATOM 1338 C C . GLU A 1 181 ? 12.162 -4.383 -18.624 1.00 91.00 181 GLU A C 1
ATOM 1340 O O . GLU A 1 181 ? 12.202 -3.596 -17.676 1.00 91.00 181 GLU A O 1
ATOM 1345 N N . ASN A 1 182 ? 11.096 -5.157 -18.858 1.00 89.38 182 ASN A N 1
ATOM 1346 C CA . ASN A 1 182 ? 9.889 -5.072 -18.041 1.00 89.38 182 ASN A CA 1
ATOM 1347 C C . ASN A 1 182 ? 10.166 -5.535 -16.614 1.00 89.38 182 ASN A C 1
ATOM 1349 O O . ASN A 1 182 ? 9.759 -4.866 -15.669 1.00 89.38 182 ASN A O 1
ATOM 1353 N N . LEU A 1 183 ? 10.911 -6.631 -16.444 1.00 89.56 183 LEU A N 1
ATOM 1354 C CA . LEU A 1 183 ? 11.325 -7.099 -15.122 1.00 89.56 183 LEU A CA 1
ATOM 1355 C C . LEU A 1 183 ? 12.190 -6.060 -14.401 1.00 89.56 183 LEU A C 1
ATOM 1357 O O . LEU A 1 183 ? 11.969 -5.795 -13.217 1.00 89.56 183 LEU A O 1
ATOM 1361 N N . ALA A 1 184 ? 13.136 -5.441 -15.111 1.00 92.50 184 ALA A N 1
ATOM 1362 C CA . ALA A 1 184 ? 13.967 -4.382 -14.552 1.00 92.50 184 ALA A CA 1
ATOM 1363 C C . ALA A 1 184 ? 13.119 -3.174 -14.116 1.00 92.50 184 ALA A C 1
ATOM 1365 O O . ALA A 1 184 ? 13.278 -2.688 -12.995 1.00 92.50 184 ALA A O 1
ATOM 1366 N N . ARG A 1 185 ? 12.179 -2.726 -14.959 1.00 94.50 185 ARG A N 1
ATOM 1367 C CA . ARG A 1 185 ? 11.264 -1.618 -14.654 1.00 94.50 185 ARG A CA 1
ATOM 1368 C C . ARG A 1 185 ? 10.369 -1.937 -13.461 1.00 94.50 185 ARG A C 1
ATOM 1370 O O . ARG A 1 185 ? 10.331 -1.160 -12.514 1.00 94.50 185 ARG A O 1
ATOM 1377 N N . THR A 1 186 ? 9.702 -3.089 -13.460 1.00 93.62 186 THR A N 1
ATOM 1378 C CA . THR A 1 186 ? 8.847 -3.532 -12.349 1.00 93.62 186 THR A CA 1
ATOM 1379 C C . THR A 1 186 ? 9.636 -3.614 -11.039 1.00 93.62 186 THR A C 1
ATOM 1381 O O . THR A 1 186 ? 9.127 -3.230 -9.986 1.00 93.62 186 THR A O 1
ATOM 1384 N N . ARG A 1 187 ? 10.903 -4.048 -11.083 1.00 94.00 187 ARG A N 1
ATOM 1385 C CA . ARG A 1 187 ? 11.782 -4.060 -9.907 1.00 94.00 187 ARG A CA 1
ATOM 1386 C C . ARG A 1 187 ? 12.093 -2.655 -9.392 1.00 94.00 187 ARG A C 1
ATOM 1388 O O . ARG A 1 187 ? 12.000 -2.434 -8.187 1.00 94.00 187 ARG A O 1
ATOM 1395 N N . SER A 1 188 ? 12.434 -1.715 -10.270 1.00 96.12 188 SER A N 1
ATOM 1396 C CA . SER A 1 188 ? 12.653 -0.313 -9.891 1.00 96.12 188 SER A CA 1
ATOM 1397 C C . SER A 1 188 ? 11.392 0.317 -9.291 1.00 96.12 188 SER A C 1
ATOM 1399 O O . SER A 1 188 ? 11.465 0.921 -8.224 1.00 96.12 188 SER A O 1
ATOM 1401 N N . GLU A 1 189 ? 10.227 0.098 -9.901 1.00 96.38 189 GLU A N 1
ATOM 1402 C CA . GLU A 1 189 ? 8.938 0.591 -9.396 1.00 96.38 189 GLU A CA 1
ATOM 1403 C C . GLU A 1 189 ? 8.574 0.014 -8.025 1.00 96.38 189 GLU A C 1
ATOM 1405 O O . GLU A 1 189 ? 8.166 0.753 -7.129 1.00 96.38 189 GLU A O 1
ATOM 1410 N N . ALA A 1 190 ? 8.773 -1.291 -7.820 1.00 95.94 190 ALA A N 1
ATOM 1411 C CA . ALA A 1 190 ? 8.553 -1.920 -6.522 1.00 95.94 190 ALA A CA 1
ATOM 1412 C C . ALA A 1 190 ? 9.429 -1.289 -5.425 1.00 95.94 190 ALA A C 1
ATOM 1414 O O . ALA A 1 190 ? 8.957 -1.065 -4.312 1.00 95.94 190 ALA A O 1
ATOM 1415 N N . LEU A 1 191 ? 10.690 -0.968 -5.743 1.00 96.75 191 LEU A N 1
ATOM 1416 C CA . LEU A 1 191 ? 11.621 -0.326 -4.811 1.00 96.75 191 LEU A CA 1
ATOM 1417 C C . LEU A 1 191 ? 11.241 1.133 -4.515 1.00 96.75 191 LEU A C 1
ATOM 1419 O O . LEU A 1 191 ? 11.361 1.559 -3.368 1.00 96.75 191 LEU A O 1
ATOM 1423 N N . PHE A 1 192 ? 10.739 1.885 -5.500 1.00 96.56 192 PHE A N 1
ATOM 1424 C CA . PHE A 1 192 ? 10.222 3.240 -5.272 1.00 96.56 192 PHE A CA 1
ATOM 1425 C C . PHE A 1 192 ? 8.943 3.244 -4.417 1.00 96.56 192 PHE A C 1
ATOM 1427 O O . PHE A 1 192 ? 8.790 4.100 -3.542 1.00 96.56 192 PHE A O 1
ATOM 1434 N N . PHE A 1 193 ? 8.047 2.265 -4.598 1.00 93.75 193 PHE A N 1
ATOM 1435 C CA . PHE A 1 193 ? 6.868 2.103 -3.735 1.00 93.75 193 PHE A CA 1
ATOM 1436 C C . PHE A 1 193 ? 7.227 1.772 -2.277 1.00 93.75 193 PHE A C 1
ATOM 1438 O O . PHE A 1 193 ? 6.480 2.141 -1.368 1.00 93.75 193 PHE A O 1
ATOM 1445 N N . ASP A 1 194 ? 8.351 1.088 -2.062 1.00 93.44 194 ASP A N 1
ATOM 1446 C CA . ASP A 1 194 ? 8.902 0.734 -0.746 1.00 93.44 194 ASP A CA 1
ATOM 1447 C C . ASP A 1 194 ? 9.727 1.867 -0.108 1.00 93.44 194 ASP A C 1
ATOM 1449 O O . ASP A 1 194 ? 10.294 1.686 0.962 1.00 93.44 194 ASP A O 1
ATOM 1453 N N . ASP A 1 195 ? 9.813 3.034 -0.762 1.00 93.38 195 ASP A N 1
ATOM 1454 C CA . ASP A 1 195 ? 10.655 4.172 -0.354 1.00 93.38 195 ASP A CA 1
ATOM 1455 C C . ASP A 1 195 ? 12.156 3.830 -0.252 1.00 93.38 195 ASP A C 1
ATOM 1457 O O . ASP A 1 195 ? 12.946 4.513 0.399 1.00 93.38 195 ASP A O 1
ATOM 1461 N N . ASN A 1 196 ? 12.594 2.776 -0.947 1.00 95.38 196 ASN A N 1
ATOM 1462 C CA . ASN A 1 196 ? 13.985 2.345 -0.963 1.00 95.38 196 ASN A CA 1
ATOM 1463 C C . ASN A 1 196 ? 14.746 2.970 -2.139 1.00 95.38 196 ASN A C 1
ATOM 1465 O O . ASN A 1 196 ? 15.230 2.276 -3.040 1.00 95.38 196 ASN A O 1
ATOM 1469 N N . ASN A 1 197 ? 14.862 4.300 -2.122 1.00 96.06 197 ASN A N 1
ATOM 1470 C CA . ASN A 1 197 ? 15.485 5.069 -3.206 1.00 96.06 197 ASN A CA 1
ATOM 1471 C C . ASN A 1 197 ? 16.934 4.639 -3.478 1.00 96.06 197 ASN A C 1
ATOM 1473 O O . ASN A 1 197 ? 17.354 4.595 -4.631 1.00 96.06 197 ASN A O 1
ATOM 1477 N N . ALA A 1 198 ? 17.685 4.255 -2.442 1.00 96.94 198 ALA A N 1
ATOM 1478 C CA . ALA A 1 198 ? 19.057 3.778 -2.596 1.00 96.94 198 ALA A CA 1
ATOM 1479 C C . ALA A 1 198 ? 19.127 2.514 -3.471 1.00 96.94 198 ALA A C 1
ATOM 1481 O O . ALA A 1 198 ? 19.849 2.488 -4.468 1.00 96.94 198 ALA A O 1
ATOM 1482 N N . ARG A 1 199 ? 18.337 1.477 -3.151 1.00 96.75 199 ARG A N 1
ATOM 1483 C CA . ARG A 1 199 ? 18.299 0.252 -3.967 1.00 96.75 199 ARG A CA 1
ATOM 1484 C C . ARG A 1 199 ? 17.677 0.496 -5.336 1.00 96.75 199 ARG A C 1
ATOM 1486 O O . ARG A 1 199 ? 18.158 -0.077 -6.312 1.00 96.75 199 ARG A O 1
ATOM 1493 N N . ALA A 1 200 ? 16.644 1.335 -5.414 1.00 97.50 200 ALA A N 1
ATOM 1494 C CA . ALA A 1 200 ? 16.020 1.697 -6.681 1.00 97.50 200 ALA A CA 1
ATOM 1495 C C . ALA A 1 200 ? 17.042 2.343 -7.627 1.00 97.50 200 ALA A C 1
ATOM 1497 O O . ALA A 1 200 ? 17.169 1.921 -8.773 1.00 97.50 200 ALA A O 1
ATOM 1498 N N . CYS A 1 201 ? 17.842 3.291 -7.135 1.00 98.19 201 CYS A N 1
ATOM 1499 C CA . CYS A 1 201 ? 18.846 3.973 -7.941 1.00 98.19 201 CYS A CA 1
ATOM 1500 C C . CYS A 1 201 ? 20.008 3.078 -8.364 1.00 98.19 201 CYS A C 1
ATOM 1502 O O . CYS A 1 201 ? 20.470 3.201 -9.498 1.00 98.19 201 CYS A O 1
ATOM 1504 N N . THR A 1 202 ? 20.431 2.126 -7.530 1.00 96.62 202 THR A N 1
ATOM 1505 C CA . THR A 1 202 ? 21.377 1.084 -7.961 1.00 96.62 202 THR A CA 1
ATOM 1506 C C . THR A 1 202 ? 20.785 0.219 -9.079 1.00 96.62 202 THR A C 1
ATOM 1508 O O . THR A 1 202 ? 21.450 -0.033 -10.083 1.00 96.62 202 THR A O 1
ATOM 1511 N N . ALA A 1 203 ? 19.522 -0.205 -8.952 1.00 94.69 203 ALA A N 1
ATOM 1512 C CA . ALA A 1 203 ? 18.846 -0.991 -9.985 1.00 94.69 203 ALA A CA 1
ATOM 1513 C C . ALA A 1 203 ? 18.710 -0.213 -11.307 1.00 94.69 203 ALA A C 1
ATOM 1515 O O . ALA A 1 203 ? 18.990 -0.762 -12.371 1.00 94.69 203 ALA A O 1
ATOM 1516 N N . VAL A 1 204 ? 18.359 1.076 -11.236 1.00 97.00 204 VAL A N 1
ATOM 1517 C CA . VAL A 1 204 ? 18.286 1.976 -12.396 1.00 97.00 204 VAL A CA 1
ATOM 1518 C C . VAL A 1 204 ? 19.650 2.103 -13.067 1.00 97.00 204 VAL A C 1
ATOM 1520 O O . VAL A 1 204 ? 19.738 1.919 -14.275 1.00 97.00 204 VAL A O 1
ATOM 1523 N N . GLN A 1 205 ? 20.726 2.356 -12.317 1.00 95.00 205 GLN A N 1
ATOM 1524 C CA . GLN A 1 205 ? 22.076 2.463 -12.886 1.00 95.00 205 GLN A CA 1
ATOM 1525 C C . GLN A 1 205 ? 22.500 1.187 -13.627 1.00 95.00 205 GLN A C 1
ATOM 1527 O O . GLN A 1 205 ? 23.022 1.271 -14.737 1.00 95.00 205 GLN A O 1
ATOM 1532 N N . ASN A 1 206 ? 22.212 0.012 -13.063 1.00 92.69 206 ASN A N 1
ATOM 1533 C CA . ASN A 1 206 ? 22.509 -1.266 -13.712 1.00 92.69 206 ASN A CA 1
ATOM 1534 C C . ASN A 1 206 ? 21.687 -1.466 -14.996 1.00 92.69 206 ASN A C 1
ATOM 1536 O O . ASN A 1 206 ? 22.219 -1.903 -16.015 1.00 92.69 206 ASN A O 1
ATOM 1540 N N . ALA A 1 207 ? 20.398 -1.118 -14.968 1.00 92.88 207 ALA A N 1
ATOM 1541 C CA . ALA A 1 207 ? 19.503 -1.230 -16.117 1.00 92.88 207 ALA A CA 1
ATOM 1542 C C . ALA A 1 207 ? 19.866 -0.251 -17.251 1.00 92.88 207 ALA A C 1
ATOM 1544 O O . ALA A 1 207 ? 19.771 -0.598 -18.429 1.00 92.88 207 ALA A O 1
ATOM 1545 N N . ARG A 1 208 ? 20.367 0.943 -16.908 1.00 93.44 208 ARG A N 1
ATOM 1546 C CA . ARG A 1 208 ? 20.814 1.988 -17.847 1.00 93.44 208 ARG A CA 1
ATOM 1547 C C . ARG A 1 208 ? 21.973 1.585 -18.755 1.00 93.44 208 ARG A C 1
ATOM 1549 O O . ARG A 1 208 ? 22.200 2.266 -19.751 1.00 93.44 208 ARG A O 1
ATOM 1556 N N . VAL A 1 209 ? 22.689 0.506 -18.433 1.00 91.56 209 VAL A N 1
ATOM 1557 C CA . VAL A 1 209 ? 23.709 -0.078 -19.321 1.00 91.56 209 VAL A CA 1
ATOM 1558 C C . VAL A 1 209 ? 23.073 -0.632 -20.599 1.00 91.56 209 VAL A C 1
ATOM 1560 O O . VAL A 1 209 ? 23.718 -0.658 -21.642 1.00 91.56 209 VAL A O 1
ATOM 1563 N N . GLN A 1 210 ? 21.816 -1.078 -20.524 1.00 91.62 210 GLN A N 1
ATOM 1564 C CA . GLN A 1 210 ? 21.128 -1.764 -21.619 1.00 91.62 210 GLN A CA 1
ATOM 1565 C C . GLN A 1 210 ? 19.922 -0.992 -22.151 1.00 91.62 210 GLN A C 1
ATOM 1567 O O . GLN A 1 210 ? 19.634 -1.070 -23.341 1.00 91.62 210 GLN A O 1
ATOM 1572 N N . TYR A 1 211 ? 19.230 -0.244 -21.291 1.00 94.25 211 TYR A N 1
ATOM 1573 C CA . TYR A 1 211 ? 17.962 0.391 -21.633 1.00 94.25 211 TYR A CA 1
ATOM 1574 C C . TYR A 1 211 ? 18.047 1.917 -21.552 1.00 94.25 211 TYR A C 1
ATOM 1576 O O . TYR A 1 211 ? 18.531 2.490 -20.573 1.00 94.25 211 TYR A O 1
ATOM 1584 N N . THR A 1 212 ? 17.550 2.585 -22.593 1.00 93.12 212 THR A N 1
ATOM 1585 C CA . THR A 1 212 ? 17.680 4.041 -22.788 1.00 93.12 212 THR A CA 1
ATOM 1586 C C . THR A 1 212 ? 16.342 4.769 -22.930 1.00 93.12 212 THR A C 1
ATOM 1588 O O . THR A 1 212 ? 16.333 5.984 -23.116 1.00 93.12 212 THR A O 1
ATOM 1591 N N . GLY A 1 213 ? 15.213 4.058 -22.818 1.00 94.44 213 GLY A N 1
ATOM 1592 C CA . GLY A 1 213 ? 13.872 4.632 -22.956 1.00 94.44 213 GLY A CA 1
ATOM 1593 C C . GLY A 1 213 ? 13.547 5.741 -21.944 1.00 94.44 213 GLY A C 1
ATOM 1594 O O . GLY A 1 213 ? 14.218 5.900 -20.920 1.00 94.44 213 GLY A O 1
ATOM 1595 N N . LEU A 1 214 ? 12.466 6.490 -22.207 1.00 95.56 214 LEU A N 1
ATOM 1596 C CA . LEU A 1 214 ? 12.048 7.655 -21.408 1.00 95.56 214 LEU A CA 1
ATOM 1597 C C . LEU A 1 214 ? 11.884 7.345 -19.917 1.00 95.56 214 LEU A C 1
ATOM 1599 O O . LEU A 1 214 ? 12.255 8.162 -19.078 1.00 95.56 214 LEU A O 1
ATOM 1603 N N . TYR A 1 215 ? 11.379 6.158 -19.572 1.00 96.62 215 TYR A N 1
ATOM 1604 C CA . TYR A 1 215 ? 11.301 5.707 -18.181 1.00 96.62 215 TYR A CA 1
ATOM 1605 C C . TYR A 1 215 ? 12.667 5.770 -17.484 1.00 96.62 215 TYR A C 1
ATOM 1607 O O . TYR A 1 215 ? 12.818 6.359 -16.415 1.00 96.62 215 TYR A O 1
ATOM 1615 N N . TRP A 1 216 ? 13.686 5.200 -18.124 1.00 97.62 216 TRP A N 1
ATOM 1616 C CA . TRP A 1 216 ? 15.023 5.128 -17.563 1.00 97.62 216 TRP A CA 1
ATOM 1617 C C . TRP A 1 216 ? 15.716 6.486 -17.527 1.00 97.62 216 TRP A C 1
ATOM 1619 O O . TRP A 1 216 ? 16.567 6.705 -16.669 1.00 97.62 216 TRP A O 1
ATOM 1629 N N . LEU A 1 217 ? 15.402 7.396 -18.454 1.00 97.25 217 LEU A N 1
ATOM 1630 C CA . LEU A 1 217 ? 15.888 8.778 -18.399 1.00 97.25 217 LEU A CA 1
ATOM 1631 C C . LEU A 1 217 ? 15.278 9.521 -17.204 1.00 97.25 217 LEU A C 1
ATOM 1633 O O . LEU A 1 217 ? 16.023 10.119 -16.432 1.00 97.25 217 LEU A O 1
ATOM 1637 N N . GLN A 1 218 ? 13.967 9.397 -16.980 1.00 98.31 218 GLN A N 1
ATOM 1638 C CA . GLN A 1 218 ? 13.311 9.990 -15.811 1.00 98.31 218 GLN A CA 1
ATOM 1639 C C . GLN A 1 218 ? 13.884 9.447 -14.496 1.00 98.31 218 GLN A C 1
ATOM 1641 O O . GLN A 1 218 ? 14.254 10.216 -13.608 1.00 98.31 218 GLN A O 1
ATOM 1646 N N . ALA A 1 219 ? 14.022 8.122 -14.387 1.00 98.38 219 ALA A N 1
ATOM 1647 C CA . ALA A 1 219 ? 14.561 7.482 -13.193 1.00 98.38 219 ALA A CA 1
ATOM 1648 C C . ALA A 1 219 ? 16.024 7.882 -12.938 1.00 98.38 219 ALA A C 1
ATOM 1650 O O . ALA A 1 219 ? 16.411 8.137 -11.800 1.00 98.38 219 ALA A O 1
ATOM 1651 N N . GLN A 1 220 ? 16.837 7.993 -13.995 1.00 98.25 220 GLN A N 1
ATOM 1652 C CA . GLN A 1 220 ? 18.215 8.470 -13.889 1.00 98.25 220 GLN A CA 1
ATOM 1653 C C . GLN A 1 220 ? 18.278 9.931 -13.428 1.00 98.25 220 GLN A C 1
ATOM 1655 O O . GLN A 1 220 ? 19.067 10.238 -12.536 1.00 98.25 220 GLN A O 1
ATOM 1660 N N . ALA A 1 221 ? 17.451 10.815 -13.996 1.00 98.31 221 ALA A N 1
ATOM 1661 C CA . ALA A 1 221 ? 17.382 12.216 -13.586 1.00 98.31 221 ALA A CA 1
ATOM 1662 C C . ALA A 1 221 ? 17.009 12.344 -12.105 1.00 98.31 221 ALA A C 1
ATOM 1664 O O . ALA A 1 221 ? 17.675 13.067 -11.367 1.00 98.31 221 ALA A O 1
ATOM 1665 N N . PHE A 1 222 ? 16.010 11.584 -11.646 1.00 98.56 222 PHE A N 1
ATOM 1666 C CA . PHE A 1 222 ? 15.646 11.539 -10.232 1.00 98.56 222 PHE A CA 1
ATOM 1667 C C . PHE A 1 222 ? 16.809 11.070 -9.352 1.00 98.56 222 PHE A C 1
ATOM 1669 O O . PHE A 1 222 ? 17.140 11.731 -8.370 1.00 98.56 222 PHE A O 1
ATOM 1676 N N . CYS A 1 223 ? 17.463 9.968 -9.725 1.00 98.56 223 CYS A N 1
ATOM 1677 C CA . CYS A 1 223 ? 18.584 9.418 -8.968 1.00 98.56 223 CYS A CA 1
ATOM 1678 C C . CYS A 1 223 ? 19.774 10.379 -8.867 1.00 98.56 223 CYS A C 1
ATOM 1680 O O . CYS A 1 223 ? 20.381 10.471 -7.803 1.00 98.56 223 CYS A O 1
ATOM 1682 N N . LEU A 1 224 ? 20.075 11.122 -9.937 1.00 98.44 224 LEU A N 1
ATOM 1683 C CA . LEU A 1 224 ? 21.087 12.182 -9.928 1.00 98.44 224 LEU A CA 1
ATOM 1684 C C . LEU A 1 224 ? 20.668 13.358 -9.038 1.00 98.44 224 LEU A C 1
ATOM 1686 O O . LEU A 1 224 ? 21.478 13.866 -8.263 1.00 98.44 224 LEU A O 1
ATOM 1690 N N . ALA A 1 225 ? 19.397 13.763 -9.104 1.00 98.06 225 ALA A N 1
ATOM 1691 C CA . ALA A 1 225 ? 18.877 14.871 -8.313 1.00 98.06 225 ALA A CA 1
ATOM 1692 C C . ALA A 1 225 ? 18.949 14.584 -6.804 1.00 98.06 225 ALA A C 1
ATOM 1694 O O . ALA A 1 225 ? 19.409 15.435 -6.047 1.00 98.06 225 ALA A O 1
ATOM 1695 N N . ILE A 1 226 ? 18.567 13.382 -6.358 1.00 97.50 226 ILE A N 1
ATOM 1696 C CA . ILE A 1 226 ? 18.646 13.016 -4.932 1.00 97.50 226 ILE A CA 1
ATOM 1697 C C . ILE A 1 226 ? 20.075 12.733 -4.455 1.00 97.50 226 ILE A C 1
ATOM 1699 O O . ILE A 1 226 ? 20.323 12.769 -3.252 1.00 97.50 226 ILE A O 1
ATOM 1703 N N . SER A 1 227 ? 21.020 12.473 -5.367 1.00 97.00 227 SER A N 1
ATOM 1704 C CA . SER A 1 227 ? 22.449 12.384 -5.043 1.00 97.00 227 SER A CA 1
ATOM 1705 C C . SER A 1 227 ? 23.173 13.737 -5.089 1.00 97.00 227 SER A C 1
ATOM 1707 O O . SER A 1 227 ? 24.377 13.779 -4.855 1.00 97.00 227 SER A O 1
ATOM 1709 N N . GLY A 1 228 ? 22.469 14.831 -5.405 1.00 96.56 228 GLY A N 1
ATOM 1710 C CA . GLY A 1 228 ? 23.014 16.193 -5.448 1.00 96.56 228 GLY A CA 1
ATOM 1711 C C . GLY A 1 228 ? 23.603 16.634 -6.795 1.00 96.56 228 GLY A C 1
ATOM 1712 O O . GLY A 1 228 ? 24.075 17.763 -6.909 1.00 96.56 228 GLY A O 1
ATOM 1713 N N . ASP A 1 229 ? 23.561 15.798 -7.838 1.00 97.81 229 ASP A N 1
ATOM 1714 C CA . ASP A 1 229 ? 23.997 16.174 -9.192 1.00 97.81 229 ASP A CA 1
ATOM 1715 C C . ASP A 1 229 ? 22.839 16.820 -9.968 1.00 97.81 229 ASP A C 1
ATOM 1717 O O . ASP A 1 229 ? 22.308 16.293 -10.952 1.00 97.81 229 ASP A O 1
ATOM 1721 N N . HIS A 1 230 ? 22.409 17.981 -9.472 1.00 97.06 230 HIS A N 1
ATOM 1722 C CA . HIS A 1 230 ? 21.277 18.724 -10.022 1.00 97.06 230 HIS A CA 1
ATOM 1723 C C . HIS A 1 230 ? 21.531 19.190 -11.460 1.00 97.06 230 HIS A C 1
ATOM 1725 O O . HIS A 1 230 ? 20.601 19.222 -12.260 1.00 97.06 230 HIS A O 1
ATOM 1731 N N . THR A 1 231 ? 22.783 19.494 -11.819 1.00 96.75 231 THR A N 1
ATOM 1732 C CA . THR A 1 231 ? 23.153 19.935 -13.172 1.00 96.75 231 THR A CA 1
ATOM 1733 C C . THR A 1 231 ? 22.906 18.837 -14.202 1.00 96.75 231 THR A C 1
ATOM 1735 O O . THR A 1 231 ? 22.281 19.092 -15.232 1.00 96.75 231 THR A O 1
ATOM 1738 N N . ARG A 1 232 ? 23.351 17.597 -13.942 1.00 97.62 232 ARG A N 1
ATOM 1739 C CA . ARG A 1 232 ? 23.086 16.487 -14.874 1.00 97.62 232 ARG A CA 1
ATOM 1740 C C . ARG A 1 232 ? 21.622 16.068 -14.864 1.00 97.62 232 ARG A C 1
ATOM 1742 O O . ARG A 1 232 ? 21.098 15.715 -15.917 1.00 97.62 232 ARG A O 1
ATOM 1749 N N . ALA A 1 233 ? 20.955 16.129 -13.712 1.00 97.88 233 ALA A N 1
ATOM 1750 C CA . ALA A 1 233 ? 19.519 15.881 -13.635 1.00 97.88 233 ALA A CA 1
ATOM 1751 C C . ALA A 1 233 ? 18.721 16.877 -14.496 1.00 97.88 233 ALA A C 1
ATOM 1753 O O . ALA A 1 233 ? 17.855 16.459 -15.264 1.00 97.88 233 ALA A O 1
ATOM 1754 N N . ALA A 1 234 ? 19.056 18.170 -14.423 1.00 96.19 234 ALA A N 1
ATOM 1755 C CA . ALA A 1 234 ? 18.442 19.221 -15.231 1.00 96.19 234 ALA A CA 1
ATOM 1756 C C . ALA A 1 234 ? 18.700 19.015 -16.729 1.00 96.19 234 ALA A C 1
ATOM 1758 O O . ALA A 1 234 ? 17.761 19.072 -17.512 1.00 96.19 234 ALA A O 1
ATOM 1759 N N . LEU A 1 235 ? 19.928 18.656 -17.123 1.00 97.00 235 LEU A N 1
ATOM 1760 C CA . LEU A 1 235 ? 20.241 18.353 -18.524 1.00 97.00 235 LEU A CA 1
ATOM 1761 C C . LEU A 1 235 ? 19.378 17.210 -19.085 1.00 97.00 235 LEU A C 1
ATOM 1763 O O . LEU A 1 235 ? 18.889 17.296 -20.209 1.00 97.00 235 LEU A O 1
ATOM 1767 N N . ILE A 1 236 ? 19.180 16.134 -18.314 1.00 96.44 236 ILE A N 1
ATOM 1768 C CA . ILE A 1 236 ? 18.297 15.034 -18.729 1.00 96.44 236 ILE A CA 1
ATOM 1769 C C . ILE A 1 236 ? 16.842 15.511 -18.801 1.00 96.44 236 ILE A C 1
ATOM 1771 O O . ILE A 1 236 ? 16.133 15.156 -19.738 1.00 96.44 236 ILE A O 1
ATOM 1775 N N . SER A 1 237 ? 16.399 16.316 -17.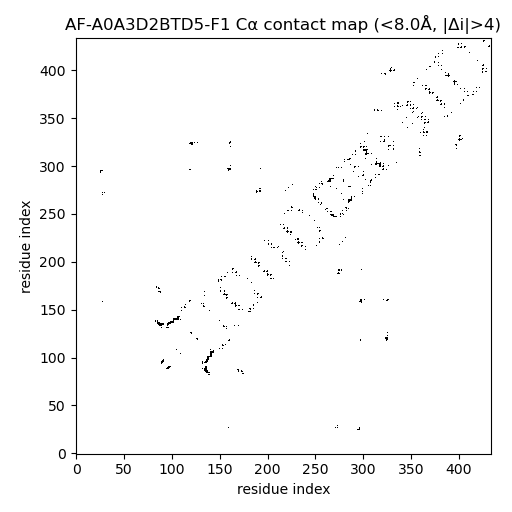834 1.00 96.44 237 SER A N 1
ATOM 1776 C CA . SER A 1 237 ? 15.060 16.911 -17.830 1.00 96.44 237 SER A CA 1
ATOM 1777 C C . SER A 1 237 ? 14.809 17.740 -19.093 1.00 96.44 237 SER A C 1
ATOM 1779 O O . SER A 1 237 ? 13.801 17.541 -19.765 1.00 96.44 237 SER A O 1
ATOM 1781 N N . ASP A 1 238 ? 15.762 18.587 -19.485 1.00 95.25 238 ASP A N 1
ATOM 1782 C CA . ASP A 1 238 ? 15.666 19.409 -20.692 1.00 95.25 238 ASP A CA 1
ATOM 1783 C C . ASP A 1 238 ? 15.680 18.570 -21.973 1.00 95.25 238 ASP A C 1
ATOM 1785 O O . ASP A 1 238 ? 14.906 18.843 -22.885 1.00 95.25 238 ASP A O 1
ATOM 1789 N N . LEU A 1 239 ? 16.468 17.490 -22.023 1.00 94.62 239 LEU A N 1
ATOM 1790 C CA . LEU A 1 239 ? 16.443 16.547 -23.147 1.00 94.62 239 LEU A CA 1
ATOM 1791 C C . LEU A 1 239 ? 15.068 15.883 -23.321 1.00 94.62 239 LEU A C 1
ATOM 1793 O O . LEU A 1 239 ? 14.616 15.670 -24.445 1.00 94.62 239 LEU A O 1
ATOM 1797 N N . ILE A 1 240 ? 14.411 15.520 -22.217 1.00 95.06 240 ILE A N 1
ATOM 1798 C CA . ILE A 1 240 ? 13.091 14.877 -22.244 1.00 95.06 240 ILE A CA 1
ATOM 1799 C C . ILE A 1 240 ? 11.976 15.893 -22.549 1.00 95.06 240 ILE A C 1
ATOM 1801 O O . ILE A 1 240 ? 10.911 15.496 -23.021 1.00 95.06 240 ILE A O 1
ATOM 1805 N N . ARG A 1 241 ? 12.202 17.193 -22.315 1.00 93.69 241 ARG A N 1
ATOM 1806 C CA . ARG A 1 241 ? 11.193 18.258 -22.455 1.00 93.69 241 ARG A CA 1
ATOM 1807 C C . ARG A 1 241 ? 10.577 18.342 -23.853 1.00 93.69 241 ARG A C 1
ATOM 1809 O O . ARG A 1 241 ? 9.396 18.637 -23.964 1.00 93.69 241 ARG A O 1
ATOM 1816 N N . GLU A 1 242 ? 11.321 17.984 -24.897 1.00 90.31 242 GLU A N 1
ATOM 1817 C CA . GLU A 1 242 ? 10.819 17.900 -26.282 1.00 90.31 242 GLU A CA 1
ATOM 1818 C C . GLU A 1 242 ? 9.716 16.835 -26.479 1.00 90.31 242 GLU A C 1
ATOM 1820 O O . GLU A 1 242 ? 9.023 16.814 -27.495 1.00 90.31 242 GLU A O 1
ATOM 1825 N N . ARG A 1 243 ? 9.554 15.921 -25.516 1.00 92.25 243 ARG A N 1
ATOM 1826 C CA . ARG A 1 243 ? 8.541 14.854 -25.495 1.00 92.25 243 ARG A CA 1
ATOM 1827 C C . ARG A 1 243 ? 7.696 14.909 -24.222 1.00 92.25 243 ARG A C 1
ATOM 1829 O O . ARG A 1 243 ? 7.240 13.877 -23.736 1.00 92.25 243 ARG A O 1
ATOM 1836 N N . ASP A 1 244 ? 7.501 16.101 -23.666 1.00 90.12 244 ASP A N 1
ATOM 1837 C CA . ASP A 1 244 ? 6.765 16.328 -22.418 1.00 90.12 244 ASP A CA 1
ATOM 1838 C C . ASP A 1 244 ? 5.352 15.718 -22.394 1.00 90.12 244 ASP A C 1
ATOM 1840 O O . ASP A 1 244 ? 4.929 15.218 -21.358 1.00 90.12 244 ASP A O 1
ATOM 1844 N N . HIS A 1 245 ? 4.657 15.670 -23.530 1.00 90.69 245 HIS A N 1
ATOM 1845 C CA . HIS A 1 245 ? 3.339 15.045 -23.675 1.00 90.69 245 HIS A CA 1
ATOM 1846 C C . HIS A 1 245 ? 3.309 13.532 -23.368 1.00 90.69 245 HIS A C 1
ATOM 1848 O O . HIS A 1 245 ? 2.233 12.979 -23.149 1.00 90.69 245 HIS A O 1
ATOM 1854 N N . GLU A 1 246 ? 4.461 12.852 -23.342 1.00 92.19 246 GLU A N 1
ATOM 1855 C CA . GLU A 1 246 ? 4.592 11.437 -22.954 1.00 92.19 246 GLU A CA 1
ATOM 1856 C C . GLU A 1 246 ? 4.946 11.253 -21.467 1.00 92.19 246 GLU A C 1
ATOM 1858 O O . GLU A 1 246 ? 5.094 10.122 -20.990 1.00 92.19 246 GLU A O 1
ATOM 1863 N N . ILE A 1 247 ? 5.123 12.355 -20.738 1.00 93.69 247 ILE A N 1
ATOM 1864 C CA . ILE A 1 247 ? 5.704 12.404 -19.400 1.00 93.69 247 ILE A CA 1
ATOM 1865 C C . ILE A 1 247 ? 4.692 12.984 -18.417 1.00 93.69 247 ILE A C 1
ATOM 1867 O O . ILE A 1 247 ? 3.969 13.930 -18.713 1.00 93.69 247 ILE A O 1
ATOM 1871 N N . GLU A 1 248 ? 4.657 12.438 -17.203 1.00 93.25 248 GLU A N 1
ATOM 1872 C CA . GLU A 1 248 ? 3.823 13.006 -16.147 1.00 93.25 248 GLU A CA 1
ATOM 1873 C C . GLU A 1 248 ? 4.353 14.405 -15.768 1.00 93.25 248 GLU A C 1
ATOM 1875 O O . GLU A 1 248 ? 5.526 14.523 -15.397 1.00 93.25 248 GLU A O 1
ATOM 1880 N N . PRO A 1 249 ? 3.528 15.470 -15.770 1.00 92.75 249 PRO A N 1
ATOM 1881 C CA . PRO A 1 249 ? 3.985 16.838 -15.490 1.00 92.75 249 PRO A CA 1
ATOM 1882 C C . PRO A 1 249 ? 4.709 17.013 -14.145 1.00 92.75 249 PRO A C 1
ATOM 1884 O O . PRO A 1 249 ? 5.530 17.923 -13.965 1.00 92.75 249 PRO A O 1
ATOM 1887 N N . VAL A 1 250 ? 4.425 16.134 -13.178 1.00 93.31 250 VAL A N 1
ATOM 1888 C CA . VAL A 1 250 ? 5.086 16.141 -11.871 1.00 93.31 250 VAL A CA 1
ATOM 1889 C C . VAL A 1 250 ? 6.580 15.826 -11.954 1.00 93.31 250 VAL A C 1
ATOM 1891 O O . VAL A 1 250 ? 7.325 16.283 -11.092 1.00 93.31 250 VAL A O 1
ATOM 1894 N N . PHE A 1 251 ? 7.038 15.125 -12.999 1.00 96.38 251 PHE A N 1
ATOM 1895 C CA . PHE A 1 251 ? 8.456 14.848 -13.231 1.00 96.38 251 PHE A CA 1
ATOM 1896 C C . PHE A 1 251 ? 9.267 16.150 -13.273 1.00 96.38 251 PHE A C 1
ATOM 1898 O O . PHE A 1 251 ? 10.150 16.360 -12.440 1.00 96.38 251 PHE A O 1
ATOM 1905 N N . PHE A 1 252 ? 8.917 17.060 -14.187 1.00 95.19 252 PHE A N 1
ATOM 1906 C CA . PHE A 1 252 ? 9.624 18.332 -14.357 1.00 95.19 252 PHE A CA 1
ATOM 1907 C C . PHE A 1 252 ? 9.533 19.190 -13.093 1.00 95.19 252 PHE A C 1
ATOM 1909 O O . PHE A 1 252 ? 10.530 19.736 -12.627 1.00 95.19 252 PHE A O 1
ATOM 1916 N N . THR A 1 253 ? 8.341 19.246 -12.491 1.00 94.31 253 THR A N 1
ATOM 1917 C CA . THR A 1 253 ? 8.103 19.994 -11.250 1.00 94.31 253 THR A CA 1
ATOM 1918 C C . THR A 1 253 ? 8.988 19.498 -10.107 1.00 94.31 253 THR A C 1
ATOM 1920 O O . THR A 1 253 ? 9.552 20.310 -9.375 1.00 94.31 253 THR A O 1
ATOM 1923 N N . ALA A 1 254 ? 9.142 18.181 -9.963 1.00 95.12 254 ALA A N 1
ATOM 1924 C CA . ALA A 1 254 ? 9.968 17.594 -8.920 1.00 95.12 254 ALA A CA 1
ATOM 1925 C C . ALA A 1 254 ? 11.470 17.756 -9.188 1.00 95.12 254 ALA A C 1
ATOM 1927 O O . ALA A 1 254 ? 12.203 18.014 -8.238 1.00 95.12 254 ALA A O 1
ATOM 1928 N N . ILE A 1 255 ? 11.939 17.665 -10.441 1.00 96.81 255 ILE A N 1
ATOM 1929 C CA . ILE A 1 255 ? 13.349 17.945 -10.769 1.00 96.81 255 ILE A CA 1
ATOM 1930 C C . ILE A 1 255 ? 13.711 19.396 -10.425 1.00 96.81 255 ILE A C 1
ATOM 1932 O O . ILE A 1 255 ? 14.715 19.620 -9.747 1.00 96.81 255 ILE A O 1
ATOM 1936 N N . ASP A 1 256 ? 12.874 20.364 -10.807 1.00 94.12 256 ASP A N 1
ATOM 1937 C CA . ASP A 1 256 ? 13.094 21.777 -10.474 1.00 94.12 256 ASP A CA 1
ATOM 1938 C C . ASP A 1 256 ? 13.124 21.998 -8.953 1.00 94.12 256 ASP A C 1
ATOM 1940 O O . ASP A 1 256 ? 13.993 22.698 -8.427 1.00 94.12 256 ASP A O 1
ATOM 1944 N N . ALA A 1 257 ? 12.177 21.390 -8.232 1.00 94.31 257 ALA A N 1
ATOM 1945 C CA . ALA A 1 257 ? 12.079 21.511 -6.781 1.00 94.31 257 ALA A CA 1
ATOM 1946 C C . ALA A 1 257 ? 13.287 20.888 -6.061 1.00 94.31 257 ALA A C 1
ATOM 1948 O O . ALA A 1 257 ? 13.820 21.482 -5.124 1.00 94.31 257 ALA A O 1
ATOM 1949 N N . LEU A 1 258 ? 13.776 19.736 -6.534 1.00 94.88 258 LEU A N 1
ATOM 1950 C CA . LEU A 1 258 ? 14.998 19.107 -6.023 1.00 94.88 258 LEU A CA 1
ATOM 1951 C C . LEU A 1 258 ? 16.246 19.959 -6.287 1.00 94.88 258 LEU A C 1
ATOM 1953 O O . LEU A 1 258 ? 17.179 19.908 -5.492 1.00 94.88 258 LEU A O 1
ATOM 1957 N N . ALA A 1 259 ? 16.258 20.765 -7.351 1.00 93.31 259 ALA A N 1
ATOM 1958 C CA . ALA A 1 259 ? 17.315 21.739 -7.633 1.00 93.31 259 ALA A CA 1
ATOM 1959 C C . ALA A 1 259 ? 17.187 23.049 -6.819 1.00 93.31 259 ALA A C 1
ATOM 1961 O O . ALA A 1 259 ? 17.995 23.963 -6.987 1.00 93.31 259 ALA A O 1
ATOM 1962 N N . GLY A 1 260 ? 16.194 23.156 -5.928 1.00 90.31 260 GLY A N 1
ATOM 1963 C CA . GLY A 1 260 ? 16.006 24.297 -5.027 1.00 90.31 260 GLY A CA 1
ATOM 1964 C C . GLY A 1 260 ? 15.003 25.348 -5.507 1.00 90.31 260 GLY A C 1
ATOM 1965 O O . GLY A 1 260 ? 14.838 26.375 -4.839 1.00 90.31 260 GLY A O 1
ATOM 1966 N N . ALA A 1 261 ? 14.301 25.119 -6.622 1.00 87.94 261 ALA A N 1
ATOM 1967 C CA . ALA A 1 261 ? 13.192 25.982 -7.008 1.00 87.94 261 ALA A CA 1
ATOM 1968 C C . ALA A 1 261 ? 12.052 25.852 -5.986 1.00 87.94 261 ALA A C 1
ATOM 1970 O O . ALA A 1 261 ? 11.592 24.754 -5.675 1.00 87.94 261 ALA A O 1
ATOM 1971 N N . ARG A 1 262 ? 11.558 26.978 -5.459 1.00 73.56 262 ARG A N 1
ATOM 1972 C CA . ARG A 1 262 ? 10.383 26.952 -4.580 1.00 73.56 262 ARG A CA 1
ATOM 1973 C C . ARG A 1 262 ? 9.133 26.754 -5.428 1.00 73.56 262 ARG A C 1
ATOM 1975 O O . ARG A 1 262 ? 8.793 27.625 -6.225 1.00 73.56 262 ARG A O 1
ATOM 1982 N N . LYS A 1 263 ? 8.451 25.629 -5.236 1.00 68.75 263 LYS A N 1
ATOM 1983 C CA . LYS A 1 263 ? 7.127 25.365 -5.801 1.00 68.75 263 LYS A CA 1
ATOM 1984 C C . LYS A 1 263 ? 6.230 24.795 -4.710 1.00 68.75 263 LYS A C 1
ATOM 1986 O O . LYS A 1 263 ? 6.558 23.776 -4.106 1.00 68.75 263 LYS A O 1
ATOM 1991 N N . ASP A 1 264 ? 5.103 25.458 -4.478 1.00 63.81 264 ASP A N 1
ATOM 1992 C CA . ASP A 1 264 ? 4.096 24.996 -3.531 1.00 63.81 264 ASP A CA 1
ATOM 1993 C C . ASP A 1 264 ? 3.092 24.110 -4.275 1.00 63.81 264 ASP A C 1
ATOM 1995 O O . ASP A 1 264 ? 2.132 24.593 -4.869 1.00 63.81 264 ASP A O 1
ATOM 1999 N N . GLY A 1 265 ? 3.337 22.799 -4.249 1.00 69.69 265 GLY A N 1
ATOM 2000 C CA . GLY A 1 265 ? 2.416 21.786 -4.772 1.00 69.69 265 GLY A CA 1
ATOM 2001 C C . GLY A 1 265 ? 2.824 21.171 -6.110 1.00 69.69 265 GLY A C 1
ATOM 2002 O O . GLY A 1 265 ? 3.596 21.735 -6.886 1.00 69.69 265 GLY A O 1
ATOM 2003 N N . ALA A 1 266 ? 2.316 19.963 -6.347 1.00 78.44 266 ALA A N 1
ATOM 2004 C CA . ALA A 1 266 ? 2.457 19.263 -7.615 1.00 78.44 266 ALA A CA 1
ATOM 2005 C C . ALA A 1 266 ? 1.295 19.592 -8.572 1.00 78.44 266 ALA A C 1
ATOM 2007 O O . ALA A 1 266 ? 0.191 19.894 -8.112 1.00 78.44 266 ALA A O 1
ATOM 2008 N N . PRO A 1 267 ? 1.515 19.501 -9.897 1.00 84.88 267 PRO A N 1
ATOM 2009 C CA . PRO A 1 267 ? 0.418 19.485 -10.860 1.00 84.88 267 PRO A CA 1
ATOM 2010 C C . PRO A 1 267 ? -0.522 18.298 -10.602 1.00 84.88 267 PRO A C 1
ATOM 2012 O O . PRO A 1 267 ? -0.164 17.341 -9.908 1.00 84.88 267 PRO A O 1
ATOM 2015 N N . ALA A 1 268 ? -1.719 18.354 -11.192 1.00 83.38 268 ALA A N 1
ATOM 2016 C CA . ALA A 1 268 ? -2.646 17.229 -11.189 1.00 83.38 268 ALA A CA 1
ATOM 2017 C C . ALA A 1 268 ? -1.959 15.972 -11.744 1.00 83.38 268 ALA A C 1
ATOM 2019 O O . ALA A 1 268 ? -1.246 16.042 -12.746 1.00 83.38 268 ALA A O 1
ATOM 2020 N N . LEU A 1 269 ? -2.172 14.844 -11.070 1.00 86.38 269 LEU A N 1
ATOM 2021 C CA . LEU A 1 269 ? -1.597 13.561 -11.457 1.00 86.38 269 LEU A CA 1
ATOM 2022 C C . LEU A 1 269 ? -2.524 12.878 -12.462 1.00 86.38 269 LEU A C 1
ATOM 2024 O O . LEU A 1 269 ? -3.705 12.698 -12.173 1.00 86.38 269 LEU A O 1
ATOM 2028 N N . VAL A 1 270 ? -1.987 12.480 -13.614 1.00 86.12 270 VAL A N 1
ATOM 2029 C CA . VAL A 1 270 ? -2.741 11.779 -14.661 1.00 86.12 270 VAL A CA 1
ATOM 2030 C C . VAL A 1 270 ? -2.681 10.269 -14.440 1.00 86.12 270 VAL A C 1
ATOM 2032 O O . VAL A 1 270 ? -3.705 9.621 -14.241 1.00 86.12 270 VAL A O 1
ATOM 2035 N N . ALA A 1 271 ? -1.478 9.699 -14.447 1.00 84.69 271 ALA A N 1
ATOM 2036 C CA . ALA A 1 271 ? -1.241 8.272 -14.253 1.00 84.69 271 ALA A CA 1
ATOM 2037 C C . ALA A 1 271 ? 0.124 8.069 -13.570 1.00 84.69 271 ALA A C 1
ATOM 2039 O O . ALA A 1 271 ? 1.073 7.553 -14.175 1.00 84.69 271 ALA A O 1
ATOM 2040 N N . PRO A 1 272 ? 0.259 8.495 -12.299 1.00 89.81 272 PRO A N 1
ATOM 2041 C CA . PRO A 1 272 ? 1.544 8.517 -11.626 1.00 89.81 272 PRO A CA 1
ATOM 2042 C C . PRO A 1 272 ? 2.049 7.094 -11.383 1.00 89.81 272 PRO A C 1
ATOM 2044 O O . PRO A 1 272 ? 1.343 6.229 -10.862 1.00 89.81 272 PRO A O 1
ATOM 2047 N N . MET A 1 273 ? 3.318 6.873 -11.710 1.00 92.50 273 MET A N 1
ATOM 2048 C CA . MET A 1 273 ? 4.050 5.673 -11.322 1.00 92.50 273 MET A CA 1
ATOM 2049 C C . MET A 1 273 ? 4.753 5.865 -9.971 1.00 92.50 273 MET A C 1
ATOM 2051 O O . MET A 1 273 ? 4.804 6.976 -9.437 1.00 92.50 273 MET A O 1
ATOM 2055 N N . ALA A 1 274 ? 5.306 4.795 -9.402 1.00 94.75 274 ALA A N 1
ATOM 2056 C CA . ALA A 1 274 ? 5.983 4.835 -8.109 1.00 94.75 274 ALA A CA 1
ATOM 2057 C C . ALA A 1 274 ? 7.169 5.803 -8.121 1.00 94.75 274 ALA A C 1
ATOM 2059 O O . ALA A 1 274 ? 7.367 6.527 -7.144 1.00 94.75 274 ALA A O 1
ATOM 2060 N N . LEU A 1 275 ? 7.898 5.870 -9.243 1.00 97.00 275 LEU A N 1
ATOM 2061 C CA . LEU A 1 275 ? 8.937 6.874 -9.470 1.00 97.00 275 LEU A CA 1
ATOM 2062 C C . LEU A 1 275 ? 8.413 8.296 -9.212 1.00 97.00 275 LEU A C 1
ATOM 2064 O O . LEU A 1 275 ? 9.013 9.032 -8.437 1.00 97.00 275 LEU A O 1
ATOM 2068 N N . HIS A 1 276 ? 7.271 8.674 -9.794 1.00 95.38 276 HIS A N 1
ATOM 2069 C CA . HIS A 1 276 ? 6.698 10.014 -9.627 1.00 95.38 276 HIS A CA 1
ATOM 2070 C C . HIS A 1 276 ? 6.335 10.310 -8.167 1.00 95.38 276 HIS A C 1
ATOM 2072 O O . HIS A 1 276 ? 6.624 11.393 -7.663 1.00 95.38 276 HIS A O 1
ATOM 2078 N N . LEU A 1 277 ? 5.772 9.334 -7.449 1.00 92.94 277 LEU A N 1
ATOM 2079 C CA . LEU A 1 277 ? 5.458 9.496 -6.027 1.00 92.94 277 LEU A CA 1
ATOM 2080 C C . LEU A 1 277 ? 6.721 9.622 -5.162 1.00 92.94 277 LEU A C 1
ATOM 2082 O O . LEU A 1 277 ? 6.751 10.418 -4.221 1.00 92.94 277 LEU A O 1
ATOM 2086 N N . ALA A 1 278 ? 7.776 8.866 -5.481 1.00 94.94 278 ALA A N 1
ATOM 2087 C CA . ALA A 1 278 ? 9.073 8.983 -4.818 1.00 94.94 278 ALA A CA 1
ATOM 2088 C C . ALA A 1 278 ? 9.710 10.360 -5.074 1.00 94.94 278 ALA A C 1
ATOM 2090 O O . ALA A 1 278 ? 10.214 10.988 -4.141 1.00 94.94 278 ALA A O 1
ATOM 2091 N N . MET A 1 279 ? 9.609 10.865 -6.308 1.00 95.31 279 MET A N 1
ATOM 2092 C CA . MET A 1 279 ? 10.049 12.210 -6.685 1.00 95.31 279 MET A CA 1
ATOM 2093 C C . MET A 1 279 ? 9.323 13.289 -5.882 1.00 95.31 279 MET A C 1
ATOM 2095 O O . MET A 1 279 ? 9.976 14.147 -5.293 1.00 95.31 279 MET A O 1
ATOM 2099 N N . MET A 1 280 ? 7.993 13.219 -5.788 1.00 92.56 280 MET A N 1
ATOM 2100 C CA . MET A 1 280 ? 7.197 14.158 -4.990 1.00 92.56 280 MET A CA 1
ATOM 2101 C C . MET A 1 280 ? 7.603 14.147 -3.516 1.00 92.56 280 MET A C 1
ATOM 2103 O O . MET A 1 280 ? 7.803 15.209 -2.925 1.00 92.56 280 MET A O 1
ATOM 2107 N N . ARG A 1 281 ? 7.785 12.954 -2.930 1.00 91.50 281 ARG A N 1
ATOM 2108 C CA . ARG A 1 281 ? 8.217 12.806 -1.535 1.00 91.50 281 ARG A CA 1
ATOM 2109 C C . ARG A 1 281 ? 9.578 13.457 -1.298 1.00 91.50 281 ARG A C 1
ATOM 2111 O O . ARG A 1 281 ? 9.717 14.235 -0.355 1.00 91.50 281 ARG A O 1
ATOM 2118 N N . ALA A 1 282 ? 10.558 13.163 -2.152 1.00 93.12 282 ALA A N 1
ATOM 2119 C CA . ALA A 1 282 ? 11.906 13.716 -2.047 1.00 93.12 282 ALA A CA 1
ATOM 2120 C C . ALA A 1 282 ? 11.919 15.242 -2.241 1.00 93.12 282 ALA A C 1
ATOM 2122 O O . ALA A 1 282 ? 12.603 15.956 -1.511 1.00 93.12 282 ALA A O 1
ATOM 2123 N N . ALA A 1 283 ? 11.110 15.740 -3.177 1.00 92.62 283 ALA A N 1
ATOM 2124 C CA . ALA A 1 283 ? 10.942 17.159 -3.470 1.00 92.62 283 ALA A CA 1
ATOM 2125 C C . ALA A 1 283 ? 10.052 17.905 -2.457 1.00 92.62 283 ALA A C 1
ATOM 2127 O O . ALA A 1 283 ? 9.898 19.120 -2.563 1.00 92.62 283 ALA A O 1
ATOM 2128 N N . LYS A 1 284 ? 9.454 17.199 -1.484 1.00 90.31 284 LYS A N 1
ATOM 2129 C CA . LYS A 1 284 ? 8.469 17.738 -0.526 1.00 90.31 284 LYS A CA 1
ATOM 2130 C C . LYS A 1 284 ? 7.278 18.431 -1.202 1.00 90.31 284 LYS A C 1
ATOM 2132 O O . LYS A 1 284 ? 6.707 19.372 -0.651 1.00 90.31 284 LYS A O 1
ATOM 2137 N N . LEU A 1 285 ? 6.895 17.959 -2.386 1.00 89.38 285 LEU A N 1
ATOM 2138 C CA . LEU A 1 285 ? 5.700 18.431 -3.074 1.00 89.38 285 LEU A CA 1
ATOM 2139 C C . LEU A 1 285 ? 4.468 17.836 -2.403 1.00 89.38 285 LEU A C 1
ATOM 2141 O O . LEU A 1 285 ? 4.429 16.632 -2.154 1.00 89.38 285 LEU A O 1
ATOM 2145 N N . ARG A 1 286 ? 3.462 18.678 -2.158 1.00 86.31 286 ARG A N 1
ATOM 2146 C CA . ARG A 1 286 ? 2.147 18.224 -1.699 1.00 86.31 286 ARG A CA 1
ATOM 2147 C C . ARG A 1 286 ? 1.436 17.480 -2.821 1.00 86.31 286 ARG A C 1
ATOM 2149 O O . ARG A 1 286 ? 1.388 17.969 -3.955 1.00 86.31 286 ARG A O 1
ATOM 2156 N N . VAL A 1 287 ? 0.880 16.327 -2.488 1.00 83.44 287 VAL A N 1
ATOM 2157 C CA . VAL A 1 287 ? 0.036 15.522 -3.359 1.00 83.44 287 VAL A CA 1
ATOM 2158 C C . VAL A 1 287 ? -1.314 16.227 -3.536 1.00 83.44 287 VAL A C 1
ATOM 2160 O O . VAL A 1 287 ? -1.903 16.678 -2.550 1.00 83.44 287 VAL A O 1
ATOM 2163 N N . PRO A 1 288 ? -1.827 16.329 -4.776 1.00 84.19 288 PRO A N 1
ATOM 2164 C CA . PRO A 1 288 ? -3.137 16.920 -5.027 1.00 84.19 288 PRO A CA 1
ATOM 2165 C C . PRO A 1 288 ? -4.247 16.207 -4.244 1.00 84.19 288 PRO A C 1
ATOM 2167 O O . PRO A 1 288 ? -4.270 14.976 -4.158 1.00 84.19 288 PRO A O 1
ATOM 2170 N N . THR A 1 289 ? -5.184 16.973 -3.682 1.00 84.00 289 THR A N 1
ATOM 2171 C CA . THR A 1 289 ? -6.281 16.442 -2.855 1.00 84.00 289 THR A CA 1
ATOM 2172 C C . THR A 1 289 ? -7.180 15.475 -3.614 1.00 84.00 289 THR A C 1
ATOM 2174 O O . THR A 1 289 ? -7.758 14.571 -3.020 1.00 84.00 289 THR A O 1
ATOM 2177 N N . GLU A 1 290 ? -7.254 15.616 -4.932 1.00 85.81 290 GLU A N 1
ATOM 2178 C CA . GLU A 1 290 ? -8.088 14.827 -5.835 1.00 85.81 290 GLU A CA 1
ATOM 2179 C C . GLU A 1 290 ? -7.633 13.363 -5.887 1.00 85.81 290 GLU A C 1
ATOM 2181 O O . GLU A 1 290 ? -8.448 12.479 -6.148 1.00 85.81 290 GLU A O 1
ATOM 2186 N N . VAL A 1 291 ? -6.364 13.073 -5.550 1.00 86.25 291 VAL A N 1
ATOM 2187 C CA . VAL A 1 291 ? -5.827 11.701 -5.539 1.00 86.25 291 VAL A CA 1
ATOM 2188 C C . VAL A 1 291 ? -6.660 10.772 -4.659 1.00 86.25 291 VAL A C 1
ATOM 2190 O O . VAL A 1 291 ? -6.767 9.583 -4.939 1.00 86.25 291 VAL A O 1
ATOM 2193 N N . VAL A 1 292 ? -7.263 11.297 -3.586 1.00 87.50 292 VAL A N 1
ATOM 2194 C CA . VAL A 1 292 ? -8.025 10.484 -2.636 1.00 87.50 292 VAL A CA 1
ATOM 2195 C C . VAL A 1 292 ? -9.425 10.166 -3.131 1.00 87.50 292 VAL A C 1
ATOM 2197 O O . VAL A 1 292 ? -10.099 9.380 -2.472 1.00 87.50 292 VAL A O 1
ATOM 2200 N N . GLN A 1 293 ? -9.881 10.746 -4.245 1.00 86.81 293 GLN A N 1
ATOM 2201 C CA . GLN A 1 293 ? -11.178 10.434 -4.846 1.00 86.81 293 GLN A CA 1
ATOM 2202 C C . GLN A 1 293 ? -11.089 9.108 -5.603 1.00 86.81 293 GLN A C 1
ATOM 2204 O O . GLN A 1 293 ? -11.654 8.124 -5.120 1.00 86.81 293 GLN A O 1
ATOM 2209 N N . ASP A 1 294 ? -10.267 9.056 -6.653 1.00 83.38 294 ASP A N 1
ATOM 2210 C CA . ASP A 1 294 ? -10.215 7.928 -7.599 1.00 83.38 294 ASP A CA 1
ATOM 2211 C C . ASP A 1 294 ? -8.791 7.384 -7.835 1.00 83.38 294 ASP A C 1
ATOM 2213 O O . ASP A 1 294 ? -8.532 6.655 -8.793 1.00 83.38 294 ASP A O 1
ATOM 2217 N N . GLY A 1 295 ? -7.835 7.733 -6.969 1.00 87.44 295 GLY A N 1
ATOM 2218 C CA . GLY A 1 295 ? -6.457 7.265 -7.086 1.00 87.44 295 GLY A CA 1
ATOM 2219 C C . GLY A 1 295 ? -6.330 5.738 -6.949 1.00 87.44 295 GLY A C 1
ATOM 2220 O O . GLY A 1 295 ? -7.007 5.140 -6.107 1.00 87.44 295 GLY A O 1
ATOM 2221 N N . PRO A 1 296 ? -5.417 5.088 -7.701 1.00 90.38 296 PRO A N 1
ATOM 2222 C CA . PRO A 1 296 ? -5.140 3.662 -7.542 1.00 90.38 296 PRO A CA 1
ATOM 2223 C C . PRO A 1 296 ? -4.729 3.306 -6.106 1.00 90.38 296 PRO A C 1
ATOM 2225 O O . PRO A 1 296 ? -4.027 4.069 -5.441 1.00 90.38 296 PRO A O 1
ATOM 2228 N N . ILE A 1 297 ? -5.083 2.106 -5.637 1.00 92.50 297 ILE A N 1
ATOM 2229 C CA . ILE A 1 297 ? -4.813 1.665 -4.255 1.00 92.50 297 ILE A CA 1
ATOM 2230 C C . ILE A 1 297 ? -3.331 1.743 -3.867 1.00 92.50 297 ILE A C 1
ATOM 2232 O O . ILE A 1 297 ? -3.008 2.111 -2.736 1.00 92.50 297 ILE A O 1
ATOM 2236 N N . SER A 1 298 ? -2.420 1.433 -4.791 1.00 90.75 298 SER A N 1
ATOM 2237 C CA . SER A 1 298 ? -0.977 1.572 -4.565 1.00 90.75 298 SER A CA 1
ATOM 2238 C C . SER A 1 298 ? -0.577 3.017 -4.256 1.00 90.75 298 SER A C 1
ATOM 2240 O O . SER A 1 298 ? 0.182 3.254 -3.318 1.00 90.75 298 SER A O 1
ATOM 2242 N N . VAL A 1 299 ? -1.155 3.982 -4.978 1.00 91.31 299 VAL A N 1
ATOM 2243 C CA . VAL A 1 299 ? -0.965 5.420 -4.761 1.00 91.31 299 VAL A CA 1
ATOM 2244 C C . VAL A 1 299 ? -1.558 5.836 -3.417 1.00 91.31 299 VAL A C 1
ATOM 2246 O O . VAL A 1 299 ? -0.864 6.465 -2.622 1.00 91.31 299 VAL A O 1
ATOM 2249 N N . LEU A 1 300 ? -2.798 5.433 -3.108 1.00 93.12 300 LEU A N 1
ATOM 2250 C CA . LEU A 1 300 ? -3.450 5.758 -1.830 1.00 93.12 300 LEU A CA 1
ATOM 2251 C C . LEU A 1 300 ? -2.658 5.232 -0.629 1.00 93.12 300 LEU A C 1
ATOM 2253 O O . LEU A 1 300 ? -2.454 5.956 0.345 1.00 93.12 300 LEU A O 1
ATOM 2257 N N . ARG A 1 301 ? -2.145 3.999 -0.713 1.00 93.62 301 ARG A N 1
ATOM 2258 C CA . ARG A 1 301 ? -1.252 3.433 0.305 1.00 93.62 301 ARG A CA 1
ATOM 2259 C C . ARG A 1 301 ? -0.017 4.314 0.498 1.00 93.62 301 ARG A C 1
ATOM 2261 O O . ARG A 1 301 ? 0.371 4.599 1.628 1.00 93.62 301 ARG A O 1
ATOM 2268 N N . THR A 1 302 ? 0.607 4.741 -0.595 1.00 91.25 302 THR A N 1
ATOM 2269 C CA . THR A 1 302 ? 1.794 5.595 -0.551 1.00 91.25 302 THR A CA 1
ATOM 2270 C C . THR A 1 302 ? 1.503 6.970 0.052 1.00 91.25 302 THR A C 1
ATOM 2272 O O . THR A 1 302 ? 2.296 7.449 0.860 1.00 91.25 302 THR A O 1
ATOM 2275 N N . VAL A 1 303 ? 0.365 7.581 -0.286 1.00 91.12 303 VAL A N 1
ATOM 2276 C CA . VAL A 1 303 ? -0.087 8.865 0.276 1.00 91.12 303 VAL A CA 1
ATOM 2277 C C . VAL A 1 303 ? -0.338 8.741 1.779 1.00 91.12 303 VAL A C 1
ATOM 2279 O O . VAL A 1 303 ? 0.171 9.552 2.550 1.00 91.12 303 VAL A O 1
ATOM 2282 N N . ALA A 1 304 ? -1.038 7.692 2.218 1.00 93.25 304 ALA A N 1
ATOM 2283 C CA . ALA A 1 304 ? -1.324 7.437 3.630 1.00 93.25 304 ALA A CA 1
ATOM 2284 C C . ALA A 1 304 ? -0.051 7.388 4.497 1.00 93.25 304 ALA A C 1
ATOM 2286 O O . ALA A 1 304 ? 0.028 8.012 5.562 1.00 93.25 304 ALA A O 1
ATOM 2287 N N . LEU A 1 305 ? 0.970 6.682 4.004 1.00 89.25 305 LEU A N 1
ATOM 2288 C CA . LEU A 1 305 ? 2.246 6.483 4.694 1.00 89.25 305 LEU A CA 1
ATOM 2289 C C . LEU A 1 305 ? 3.239 7.642 4.503 1.00 89.25 305 LEU A C 1
ATOM 2291 O O . LEU A 1 305 ? 4.305 7.639 5.112 1.00 89.25 305 LEU A O 1
ATOM 2295 N N . SER A 1 306 ? 2.917 8.637 3.676 1.00 82.94 306 SER A N 1
ATOM 2296 C CA . SER A 1 306 ? 3.798 9.784 3.447 1.00 82.94 306 SER A CA 1
ATOM 2297 C C . SER A 1 306 ? 3.698 10.819 4.575 1.00 82.94 306 SER A C 1
ATOM 2299 O O . SER A 1 306 ? 2.615 11.106 5.075 1.00 82.94 306 SER A O 1
ATOM 2301 N N . GLY A 1 307 ? 4.828 11.404 4.980 1.00 74.31 307 GLY A N 1
ATOM 2302 C CA . GLY A 1 307 ? 4.872 12.431 6.032 1.00 74.31 307 GLY A CA 1
ATOM 2303 C C . GLY A 1 307 ? 4.606 13.865 5.558 1.00 74.31 307 GLY A C 1
ATOM 2304 O O . GLY A 1 307 ? 4.498 14.759 6.390 1.00 74.31 307 GLY A O 1
ATOM 2305 N N . ASN A 1 308 ? 4.514 14.097 4.246 1.00 71.62 308 ASN A N 1
ATOM 2306 C CA . ASN A 1 308 ? 4.500 15.447 3.665 1.00 71.62 308 ASN A CA 1
ATOM 2307 C C . ASN A 1 308 ? 3.087 16.018 3.445 1.00 71.62 308 ASN A C 1
ATOM 2309 O O . ASN A 1 308 ? 2.948 17.201 3.134 1.00 71.62 308 ASN A O 1
ATOM 2313 N N . GLU A 1 309 ? 2.049 15.197 3.607 1.00 80.69 309 GLU A N 1
ATOM 2314 C CA . GLU A 1 309 ? 0.678 15.548 3.237 1.00 80.69 309 GLU A CA 1
ATOM 2315 C C . GLU A 1 309 ? -0.168 16.058 4.399 1.00 80.69 309 GLU A C 1
ATOM 2317 O O . GLU A 1 309 ? 0.057 15.721 5.566 1.00 80.69 309 GLU A O 1
ATOM 2322 N N . ALA A 1 310 ? -1.201 16.834 4.058 1.00 87.19 310 ALA A N 1
ATOM 2323 C CA . ALA A 1 310 ? -2.219 17.247 5.014 1.00 87.19 310 ALA A CA 1
ATOM 2324 C C . ALA A 1 310 ? -2.864 16.017 5.672 1.00 87.19 310 ALA A C 1
ATOM 2326 O O . ALA A 1 310 ? -3.189 15.030 5.008 1.00 87.19 310 ALA A O 1
ATOM 2327 N N . LEU A 1 311 ? -3.062 16.082 6.990 1.00 89.62 311 LEU A N 1
ATOM 2328 C CA . LEU A 1 311 ? -3.517 14.939 7.781 1.00 89.62 311 LEU A CA 1
ATOM 2329 C C . LEU A 1 311 ? -4.836 14.344 7.259 1.00 89.62 311 LEU A C 1
ATOM 2331 O O . LEU A 1 311 ? -4.947 13.126 7.156 1.00 89.62 311 LEU A O 1
ATOM 2335 N N . ASP A 1 312 ? -5.801 15.180 6.879 1.00 88.81 312 ASP A N 1
ATOM 2336 C CA . ASP A 1 312 ? -7.106 14.709 6.400 1.00 88.81 312 ASP A CA 1
ATOM 2337 C C . ASP A 1 312 ? -6.992 13.894 5.103 1.00 88.81 312 ASP A C 1
ATOM 2339 O O . ASP A 1 312 ? -7.612 12.837 4.977 1.00 88.81 312 ASP A O 1
ATOM 2343 N N . VAL A 1 313 ? -6.125 14.318 4.176 1.00 90.75 313 VAL A N 1
ATOM 2344 C CA . VAL A 1 313 ? -5.825 13.591 2.928 1.00 90.75 313 VAL A CA 1
ATOM 2345 C C . VAL A 1 313 ? -5.235 12.221 3.251 1.00 90.75 313 VAL A C 1
ATOM 2347 O O . VAL A 1 313 ? -5.679 11.200 2.721 1.00 90.75 313 VAL A O 1
ATOM 2350 N N . ARG A 1 314 ? -4.271 12.181 4.177 1.00 93.12 314 ARG A N 1
ATOM 2351 C CA . ARG A 1 314 ? -3.628 10.934 4.609 1.00 93.12 314 ARG A CA 1
ATOM 2352 C C . ARG A 1 314 ? -4.615 9.971 5.247 1.00 93.12 314 ARG A C 1
ATOM 2354 O O . ARG A 1 314 ? -4.539 8.779 4.972 1.00 93.12 314 ARG A O 1
ATOM 2361 N N . LEU A 1 315 ? -5.534 10.466 6.074 1.00 94.12 315 LEU A N 1
ATOM 2362 C CA . LEU A 1 315 ? -6.516 9.626 6.755 1.00 94.12 315 LEU A CA 1
ATOM 2363 C C . LEU A 1 315 ? -7.535 9.022 5.785 1.00 94.12 315 LEU A C 1
ATOM 2365 O O . LEU A 1 315 ? -7.826 7.830 5.877 1.00 94.12 315 LEU A O 1
ATOM 2369 N N . ILE A 1 316 ? -8.033 9.806 4.824 1.00 93.75 316 ILE A N 1
ATOM 2370 C CA . ILE A 1 316 ? -8.938 9.295 3.783 1.00 93.75 316 ILE A CA 1
ATOM 2371 C C . ILE A 1 316 ? -8.222 8.230 2.942 1.00 93.75 316 ILE A C 1
ATOM 2373 O O . ILE A 1 316 ? -8.771 7.151 2.701 1.00 93.75 316 ILE A O 1
ATOM 2377 N N . ALA A 1 317 ? -6.980 8.504 2.529 1.00 94.94 317 ALA A N 1
ATOM 2378 C CA . ALA A 1 317 ? -6.166 7.552 1.783 1.00 94.94 317 ALA A CA 1
ATOM 2379 C C . ALA A 1 317 ? -5.895 6.271 2.593 1.00 94.94 317 ALA A C 1
ATOM 2381 O O . ALA A 1 317 ? -6.001 5.172 2.048 1.00 94.94 317 ALA A O 1
ATOM 2382 N N . ALA A 1 318 ? -5.609 6.399 3.894 1.00 95.62 318 ALA A N 1
ATOM 2383 C CA . ALA A 1 318 ? -5.338 5.278 4.788 1.00 95.62 318 ALA A CA 1
ATOM 2384 C C . ALA A 1 318 ? -6.545 4.348 4.916 1.00 95.62 318 ALA A C 1
ATOM 2386 O O . ALA A 1 318 ? -6.406 3.141 4.748 1.00 95.62 318 ALA A O 1
ATOM 2387 N N . GLU A 1 319 ? -7.740 4.891 5.149 1.00 95.31 319 GLU A N 1
ATOM 2388 C CA . GLU A 1 319 ? -8.954 4.080 5.271 1.00 95.31 319 GLU A CA 1
ATOM 2389 C C . GLU A 1 319 ? -9.331 3.391 3.957 1.00 95.31 319 GLU A C 1
ATOM 2391 O O . GLU A 1 319 ? -9.709 2.216 3.956 1.00 95.31 319 GLU A O 1
ATOM 2396 N N . LYS A 1 320 ? -9.180 4.078 2.816 1.00 94.62 320 LYS A N 1
ATOM 2397 C CA . LYS A 1 320 ? -9.373 3.461 1.496 1.00 94.62 320 LYS A CA 1
ATOM 2398 C C . LYS A 1 320 ? -8.369 2.330 1.251 1.00 94.62 320 LYS A C 1
ATOM 2400 O O . LYS A 1 320 ? -8.777 1.227 0.888 1.00 94.62 320 LYS A O 1
ATOM 2405 N N . ALA A 1 321 ? -7.085 2.569 1.513 1.00 95.19 321 ALA A N 1
ATOM 2406 C CA . ALA A 1 321 ? -6.035 1.565 1.367 1.00 95.19 321 ALA A CA 1
ATOM 2407 C C . ALA A 1 321 ? -6.230 0.377 2.327 1.00 95.19 321 ALA A C 1
ATOM 2409 O O . ALA A 1 321 ? -6.030 -0.771 1.934 1.00 95.19 321 ALA A O 1
ATOM 2410 N N . PHE A 1 322 ? -6.673 0.627 3.561 1.00 94.94 322 PHE A N 1
ATOM 2411 C CA . PHE A 1 322 ? -7.001 -0.407 4.540 1.00 94.94 322 PHE A CA 1
ATOM 2412 C C . PHE A 1 322 ? -8.176 -1.278 4.077 1.00 94.94 322 PHE A C 1
ATOM 2414 O O . PHE A 1 322 ? -8.062 -2.504 4.046 1.00 94.94 322 PHE A O 1
ATOM 2421 N N . ARG A 1 323 ? -9.279 -0.670 3.617 1.00 92.69 323 ARG A N 1
ATOM 2422 C CA . ARG A 1 323 ? -10.423 -1.416 3.061 1.00 92.69 323 ARG A CA 1
ATOM 2423 C C . ARG A 1 323 ? -10.042 -2.308 1.886 1.00 92.69 323 ARG A C 1
ATOM 2425 O O . ARG A 1 323 ? -10.565 -3.415 1.761 1.00 92.69 323 ARG A O 1
ATOM 2432 N N . ALA A 1 324 ? -9.128 -1.831 1.047 1.00 93.00 324 ALA A N 1
ATOM 2433 C CA . ALA A 1 324 ? -8.591 -2.581 -0.079 1.00 93.00 324 ALA A CA 1
ATOM 2434 C C . ALA A 1 324 ? -7.498 -3.594 0.316 1.00 93.00 324 ALA A C 1
ATOM 2436 O O . ALA A 1 324 ? -7.012 -4.318 -0.548 1.00 93.00 324 ALA A O 1
ATOM 2437 N N . GLY A 1 325 ? -7.113 -3.683 1.595 1.00 91.94 325 GLY A N 1
ATOM 2438 C CA . GLY A 1 325 ? -6.091 -4.605 2.104 1.00 91.94 325 GLY A CA 1
ATOM 2439 C C . GLY A 1 325 ? -4.647 -4.247 1.743 1.00 91.94 325 GLY A C 1
ATOM 2440 O O . GLY A 1 325 ? -3.769 -5.103 1.845 1.00 91.94 325 GLY A O 1
ATOM 2441 N N . ALA A 1 326 ? -4.398 -3.010 1.314 1.00 94.50 326 ALA A N 1
ATOM 2442 C CA . ALA A 1 326 ? -3.062 -2.479 1.051 1.00 94.50 326 ALA A CA 1
ATOM 2443 C C . ALA A 1 326 ? -2.365 -1.955 2.320 1.00 94.50 326 ALA A C 1
ATOM 2445 O O . ALA A 1 326 ? -1.135 -1.862 2.355 1.00 94.50 326 ALA A O 1
ATOM 2446 N N . LEU A 1 327 ? -3.147 -1.635 3.356 1.00 94.75 327 LEU A N 1
ATOM 2447 C CA . LEU A 1 327 ? -2.677 -1.438 4.726 1.00 94.75 327 LEU A CA 1
ATOM 2448 C C . LEU A 1 327 ? -3.244 -2.530 5.635 1.00 94.75 327 LEU A C 1
ATOM 2450 O O . LEU A 1 327 ? -4.393 -2.945 5.484 1.00 94.75 327 LEU A O 1
ATOM 2454 N N . THR A 1 328 ? -2.424 -2.975 6.580 1.00 92.31 328 THR A N 1
ATOM 2455 C CA . THR A 1 328 ? -2.821 -3.865 7.682 1.00 92.31 328 THR A CA 1
ATOM 2456 C C . THR A 1 328 ? -3.547 -3.086 8.779 1.00 92.31 328 THR A C 1
ATOM 2458 O O . THR A 1 328 ? -3.451 -1.857 8.823 1.00 92.31 328 THR A O 1
ATOM 2461 N N . GLY A 1 329 ? -4.266 -3.788 9.666 1.00 93.50 329 GLY A N 1
ATOM 2462 C CA . GLY A 1 329 ? -4.934 -3.167 10.818 1.00 93.50 329 GLY A CA 1
ATOM 2463 C C . GLY A 1 329 ? -3.934 -2.472 11.742 1.00 93.50 329 GLY A C 1
ATOM 2464 O O . GLY A 1 329 ? -4.181 -1.364 12.208 1.00 93.50 329 GLY A O 1
ATOM 2465 N N . GLU A 1 330 ? -2.760 -3.074 11.903 1.00 93.62 330 GLU A N 1
ATOM 2466 C CA . GLU A 1 330 ? -1.645 -2.546 12.676 1.00 93.62 330 GLU A CA 1
ATOM 2467 C C . GLU A 1 330 ? -1.099 -1.241 12.074 1.00 93.62 330 GLU A C 1
ATOM 2469 O O . GLU A 1 330 ? 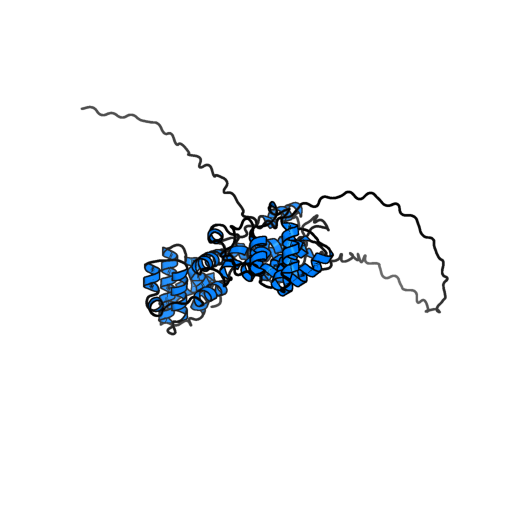-0.915 -0.268 12.798 1.00 93.62 330 GLU A O 1
ATOM 2474 N N . GLN A 1 331 ? -0.909 -1.174 10.751 1.00 94.88 331 GLN A N 1
ATOM 2475 C CA . GLN A 1 331 ? -0.388 0.029 10.082 1.00 94.88 331 GLN A CA 1
ATOM 2476 C C . GLN A 1 331 ? -1.333 1.230 10.179 1.00 94.88 331 GLN A C 1
ATOM 2478 O O . GLN A 1 331 ? -0.889 2.358 10.394 1.00 94.88 331 GLN A O 1
ATOM 2483 N N . ILE A 1 332 ? -2.639 1.021 9.996 1.00 95.94 332 ILE A N 1
ATOM 2484 C CA . ILE A 1 332 ? -3.608 2.117 10.134 1.00 95.94 332 ILE A CA 1
ATOM 2485 C C . ILE A 1 332 ? -3.805 2.508 11.604 1.00 95.94 332 ILE A C 1
ATOM 2487 O O . ILE A 1 332 ? -3.948 3.696 11.892 1.00 95.94 332 ILE A O 1
ATOM 2491 N N . LEU A 1 333 ? -3.737 1.553 12.540 1.00 96.50 333 LEU A N 1
ATOM 2492 C CA . LEU A 1 333 ? -3.735 1.863 13.968 1.00 96.50 333 LEU A CA 1
ATOM 2493 C C . LEU A 1 333 ? -2.516 2.716 14.335 1.00 96.50 333 LEU A C 1
ATOM 2495 O O . LEU A 1 333 ? -2.681 3.741 14.986 1.00 96.50 333 LEU A O 1
ATOM 2499 N N . GLU A 1 334 ? -1.314 2.352 13.886 1.00 95.56 334 GLU A N 1
ATOM 2500 C CA . GLU A 1 334 ? -0.095 3.139 14.106 1.00 95.56 334 GLU A CA 1
ATOM 2501 C C . GLU A 1 334 ? -0.258 4.580 13.598 1.00 95.56 334 GLU A C 1
ATOM 2503 O O . GLU A 1 334 ? 0.044 5.535 14.318 1.00 95.56 334 GLU A O 1
ATOM 2508 N N . LEU A 1 335 ? -0.830 4.748 12.400 1.00 95.00 335 LEU A N 1
ATOM 2509 C CA . LEU A 1 335 ? -1.135 6.064 11.843 1.00 95.00 335 LEU A CA 1
ATOM 2510 C C . LEU A 1 335 ? -2.100 6.849 12.740 1.00 95.00 335 LEU A C 1
ATOM 2512 O O . LEU A 1 335 ? -1.830 8.013 13.033 1.00 95.00 335 LEU A O 1
ATOM 2516 N N . TYR A 1 336 ? -3.192 6.232 13.199 1.00 96.06 336 TYR A N 1
ATOM 2517 C CA . TYR A 1 336 ? -4.143 6.865 14.117 1.00 96.06 336 TYR A CA 1
ATOM 2518 C C . TYR A 1 336 ? -3.506 7.252 15.453 1.00 96.06 336 TYR A C 1
ATOM 2520 O O . TYR A 1 336 ? -3.760 8.342 15.969 1.00 96.06 336 TYR A O 1
ATOM 2528 N N . LEU A 1 337 ? -2.656 6.387 16.007 1.00 95.38 337 LEU A N 1
ATOM 2529 C CA . LEU A 1 337 ? -1.984 6.626 17.280 1.00 95.38 337 LEU A CA 1
ATOM 2530 C C . LEU A 1 337 ? -0.925 7.732 17.194 1.00 95.38 337 LEU A C 1
ATOM 2532 O O . LEU A 1 337 ? -0.647 8.376 18.207 1.00 95.38 337 LEU A O 1
ATOM 2536 N N . GLY A 1 338 ? -0.366 7.974 16.007 1.00 93.38 338 GLY A N 1
ATOM 2537 C CA . GLY A 1 338 ? 0.575 9.062 15.742 1.00 93.38 338 GLY A CA 1
ATOM 2538 C C . GLY A 1 338 ? -0.061 10.452 15.633 1.00 93.38 338 GLY A C 1
ATOM 2539 O O . GLY A 1 338 ? 0.665 11.442 15.540 1.00 93.38 338 GLY A O 1
ATOM 2540 N N . ILE A 1 339 ? -1.394 10.562 15.636 1.00 93.69 339 ILE A N 1
ATOM 2541 C CA . ILE A 1 339 ? -2.079 11.852 15.504 1.00 93.69 339 ILE A CA 1
ATOM 2542 C C . ILE A 1 339 ? -2.044 12.617 16.833 1.00 93.69 339 ILE A C 1
ATOM 2544 O O . ILE A 1 339 ? -2.452 12.076 17.867 1.00 93.69 339 ILE A O 1
ATOM 2548 N N . PRO A 1 340 ? -1.624 13.896 16.829 1.00 92.00 340 PRO A N 1
ATOM 2549 C CA . PRO A 1 340 ? -1.734 14.736 18.008 1.00 92.00 340 PRO A CA 1
ATOM 2550 C C . PRO A 1 340 ? -3.200 15.112 18.268 1.00 92.00 340 PRO A C 1
ATOM 2552 O O . PRO A 1 340 ? -3.890 15.648 17.394 1.00 92.00 340 PRO A O 1
ATOM 2555 N N . PHE A 1 341 ? -3.640 14.863 19.499 1.00 95.00 341 PHE A N 1
ATOM 2556 C CA . PHE A 1 341 ? -4.924 15.299 20.043 1.00 95.00 341 PHE A CA 1
ATOM 2557 C C . PHE A 1 341 ? -4.694 16.051 21.353 1.00 95.00 341 PHE A C 1
ATOM 2559 O O . PHE A 1 341 ? -3.785 15.710 22.120 1.00 95.00 341 PHE A O 1
ATOM 2566 N N . SER A 1 342 ? -5.503 17.076 21.607 1.00 94.25 342 SER A N 1
ATOM 2567 C CA . SER A 1 342 ? -5.488 17.809 22.869 1.00 94.25 342 SER A CA 1
ATOM 2568 C C . SER A 1 342 ? -6.044 16.949 24.012 1.00 94.25 342 SER A C 1
ATOM 2570 O O . SER A 1 342 ? -6.689 15.918 23.796 1.00 94.25 342 SER A O 1
ATOM 2572 N N . ARG A 1 343 ? -5.805 17.361 25.263 1.00 91.69 343 ARG A N 1
ATOM 2573 C CA . ARG A 1 343 ? -6.370 16.654 26.427 1.00 91.69 343 ARG A CA 1
ATOM 2574 C C . ARG A 1 343 ? -7.893 16.742 26.442 1.00 91.69 343 ARG A C 1
ATOM 2576 O O . ARG A 1 343 ? -8.559 15.789 26.823 1.00 91.69 343 ARG A O 1
ATOM 2583 N N . GLU A 1 344 ? -8.428 17.875 26.008 1.00 91.94 344 GLU A N 1
ATOM 2584 C CA . GLU A 1 344 ? -9.859 18.132 25.891 1.00 91.94 344 GLU A CA 1
ATOM 2585 C C . GLU A 1 344 ? -10.497 17.170 24.882 1.00 91.94 344 GLU A C 1
ATOM 2587 O O . GLU A 1 344 ? -11.496 16.531 25.210 1.00 91.94 344 GLU A O 1
ATOM 2592 N N . GLU A 1 345 ? -9.879 16.986 23.708 1.00 93.56 345 GLU A N 1
ATOM 2593 C CA . GLU A 1 345 ? -10.337 16.014 22.706 1.00 93.56 345 GLU A CA 1
ATOM 2594 C C . GLU A 1 345 ? -10.333 14.580 23.273 1.00 93.56 345 GLU A C 1
ATOM 2596 O O . GLU A 1 345 ? -11.298 13.834 23.102 1.00 93.56 345 GLU A O 1
ATOM 2601 N N . LEU A 1 346 ? -9.274 14.194 23.996 1.00 92.19 346 LEU A N 1
ATOM 2602 C CA . LEU A 1 346 ? -9.128 12.848 24.569 1.00 92.19 346 LEU A CA 1
ATOM 2603 C C . LEU A 1 346 ? -10.081 12.552 25.737 1.00 92.19 346 LEU A C 1
ATOM 2605 O O . LEU A 1 346 ? -10.336 11.378 26.016 1.00 92.19 346 LEU A O 1
ATOM 2609 N N . ASN A 1 347 ? -10.616 13.585 26.394 1.00 91.12 347 ASN A N 1
ATOM 2610 C CA . ASN A 1 347 ? -11.576 13.453 27.492 1.00 91.12 347 ASN A CA 1
ATOM 2611 C C . ASN A 1 347 ? -13.027 13.286 27.010 1.00 91.12 347 ASN A C 1
ATOM 2613 O O . ASN A 1 347 ? -13.855 12.778 27.763 1.00 91.12 347 ASN A O 1
ATOM 2617 N N . ALA A 1 348 ? -13.344 13.686 25.773 1.00 93.81 348 ALA A N 1
ATOM 2618 C CA . ALA A 1 348 ? -14.689 13.582 25.194 1.00 93.81 348 ALA A CA 1
ATOM 2619 C C . ALA A 1 348 ? -14.730 12.885 23.809 1.00 93.81 348 ALA A C 1
ATOM 2621 O O . ALA A 1 348 ? -15.434 13.346 22.905 1.00 93.81 348 ALA A O 1
ATOM 2622 N N . PRO A 1 349 ? -14.028 11.750 23.609 1.00 93.94 349 PRO A N 1
ATOM 2623 C CA . PRO A 1 349 ? -13.881 11.125 22.293 1.00 93.94 349 PRO A CA 1
ATOM 2624 C C . PRO A 1 349 ? -15.202 10.560 21.757 1.00 93.94 349 PRO A C 1
ATOM 2626 O O . PRO A 1 349 ? -15.445 10.586 20.554 1.00 93.94 349 PRO A O 1
ATOM 2629 N N . ILE A 1 350 ? -16.066 10.059 22.648 1.00 93.69 350 ILE A N 1
ATOM 2630 C CA . ILE A 1 350 ? -17.376 9.505 22.287 1.00 93.69 350 ILE A CA 1
ATOM 2631 C C . ILE A 1 350 ? -18.306 10.622 21.812 1.00 93.69 350 ILE A C 1
ATOM 2633 O O . ILE A 1 350 ? -18.872 10.504 20.731 1.00 93.69 350 ILE A O 1
ATOM 2637 N N . SER A 1 351 ? -18.411 11.721 22.565 1.00 94.56 351 SER A N 1
ATOM 2638 C CA . SER A 1 351 ? -19.224 12.878 22.172 1.00 94.56 351 SER A CA 1
ATOM 2639 C C . SER A 1 351 ? -18.776 13.443 20.823 1.00 94.56 351 SER A C 1
ATOM 2641 O O . SER A 1 351 ? -19.609 13.673 19.952 1.00 94.56 351 SER A O 1
ATOM 2643 N N . ALA A 1 352 ? -17.462 13.574 20.605 1.00 94.00 352 ALA A N 1
ATOM 2644 C CA . ALA A 1 352 ? -16.919 14.022 19.324 1.00 94.00 352 ALA A CA 1
ATOM 2645 C C . ALA A 1 352 ? -17.279 13.070 18.166 1.00 94.00 352 ALA A C 1
ATOM 2647 O O . ALA A 1 352 ? -17.629 13.526 17.079 1.00 94.00 352 ALA A O 1
ATOM 2648 N N . ALA A 1 353 ? -17.225 11.752 18.392 1.00 93.19 353 ALA A N 1
ATOM 2649 C CA . ALA A 1 353 ? -17.609 10.744 17.402 1.00 93.19 353 ALA A CA 1
ATOM 2650 C C . ALA A 1 353 ? -19.120 10.740 17.098 1.00 93.19 353 ALA A C 1
ATOM 2652 O O . ALA A 1 353 ? -19.523 10.475 15.962 1.00 93.19 353 ALA A O 1
ATOM 2653 N N . GLU A 1 354 ? -19.957 11.034 18.094 1.00 93.19 354 GLU A N 1
ATOM 2654 C CA . GLU A 1 354 ? -21.408 11.173 17.944 1.00 93.19 354 GLU A CA 1
ATOM 2655 C C . GLU A 1 354 ? -21.794 12.458 17.206 1.00 93.19 354 GLU A C 1
ATOM 2657 O O . GLU A 1 354 ? -22.732 12.448 16.411 1.00 93.19 354 GLU A O 1
ATOM 2662 N N . GLU A 1 355 ? -21.065 13.551 17.406 1.00 94.75 355 GLU A N 1
ATOM 2663 C CA . GLU A 1 355 ? -21.292 14.798 16.678 1.00 94.75 355 GLU A CA 1
ATOM 2664 C C . GLU A 1 355 ? -20.828 14.676 15.222 1.00 94.75 355 GLU A C 1
ATOM 2666 O O . GLU A 1 355 ? -21.610 14.857 14.287 1.00 94.75 355 GLU A O 1
ATOM 2671 N N . ASN A 1 356 ? -19.571 14.279 15.015 1.00 93.12 356 ASN A N 1
ATOM 2672 C CA . ASN A 1 356 ? -18.969 14.179 13.695 1.00 93.12 356 ASN A CA 1
ATOM 2673 C C . ASN A 1 356 ? -18.218 12.855 13.532 1.00 93.12 356 ASN A C 1
ATOM 2675 O O . ASN A 1 356 ? -17.214 12.590 14.190 1.00 93.12 356 ASN A O 1
ATOM 2679 N N . TRP A 1 357 ? -18.670 12.026 12.595 1.00 94.19 357 TRP A N 1
ATOM 2680 C CA . TRP A 1 357 ? -18.060 10.723 12.353 1.00 94.19 357 TRP A CA 1
ATOM 2681 C C . TRP A 1 357 ? -17.274 10.721 11.055 1.00 94.19 357 TRP A C 1
ATOM 2683 O O . TRP A 1 357 ? -17.837 10.653 9.963 1.00 94.19 357 TRP A O 1
ATOM 2693 N N . GLY A 1 358 ? -15.956 10.747 11.192 1.00 94.81 358 GLY A N 1
ATOM 2694 C CA . GLY A 1 358 ? -15.023 10.739 10.082 1.00 94.81 358 GLY A CA 1
ATOM 2695 C C . GLY A 1 358 ? -13.679 10.143 10.492 1.00 94.81 358 GLY A C 1
ATOM 2696 O O . GLY A 1 358 ? -13.519 9.683 11.626 1.00 94.81 358 GLY A O 1
ATOM 2697 N N . PRO A 1 359 ? -12.692 10.158 9.586 1.00 95.38 359 PRO A N 1
ATOM 2698 C CA . PRO A 1 359 ? -11.416 9.499 9.834 1.00 95.38 359 PRO A CA 1
ATOM 2699 C C . PRO A 1 359 ? -10.666 10.022 11.064 1.00 95.38 359 PRO A C 1
ATOM 2701 O O . PRO A 1 359 ? -10.127 9.245 11.851 1.00 95.38 359 PRO A O 1
ATOM 2704 N N . ARG A 1 360 ? -10.688 11.342 11.294 1.00 95.38 360 ARG A N 1
ATOM 2705 C CA . ARG A 1 360 ? -10.048 11.954 12.468 1.00 95.38 360 ARG A CA 1
ATOM 2706 C C . ARG A 1 360 ? -10.722 11.540 13.778 1.00 95.38 360 ARG A C 1
ATOM 2708 O O . ARG A 1 360 ? -10.021 11.277 14.749 1.00 95.38 360 ARG A O 1
ATOM 2715 N N . THR A 1 361 ? -12.052 11.448 13.825 1.00 95.88 361 THR A N 1
ATOM 2716 C CA . THR A 1 361 ? -12.758 11.044 15.054 1.00 95.88 361 THR A CA 1
ATOM 2717 C C . THR A 1 361 ? -12.682 9.538 15.308 1.00 95.88 361 THR A C 1
ATOM 2719 O O . THR A 1 361 ? -12.592 9.130 16.465 1.00 95.88 361 THR A O 1
ATOM 2722 N N . ARG A 1 362 ? -12.577 8.708 14.258 1.00 96.75 362 ARG A N 1
ATOM 2723 C CA . ARG A 1 362 ? -12.170 7.294 14.380 1.00 96.75 362 ARG A CA 1
ATOM 2724 C C . ARG A 1 362 ? -10.772 7.146 14.979 1.00 96.75 362 ARG A C 1
ATOM 2726 O O . ARG A 1 362 ? -10.570 6.344 15.888 1.00 96.75 362 ARG A O 1
ATOM 2733 N N . ALA A 1 363 ? -9.823 7.961 14.530 1.00 97.00 363 ALA A N 1
ATOM 2734 C CA . ALA A 1 363 ? -8.492 7.979 15.119 1.00 97.00 363 ALA A CA 1
ATOM 2735 C C . ALA A 1 363 ? -8.518 8.433 16.589 1.00 97.00 363 ALA A C 1
ATOM 2737 O O . ALA A 1 363 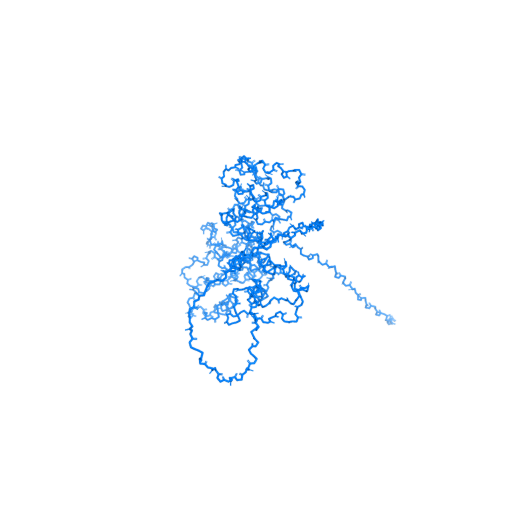? -7.883 7.806 17.434 1.00 97.00 363 ALA A O 1
ATOM 2738 N N . LEU A 1 364 ? -9.300 9.472 16.910 1.00 97.31 364 LEU A N 1
ATOM 2739 C CA . LEU A 1 364 ? -9.456 9.987 18.273 1.00 97.31 364 LEU A CA 1
ATOM 2740 C C . LEU A 1 364 ? -9.991 8.919 19.235 1.00 97.31 364 LEU A C 1
ATOM 2742 O O . LEU A 1 364 ? -9.432 8.728 20.316 1.00 97.31 364 LEU A O 1
ATOM 2746 N N . ILE A 1 365 ? -11.050 8.200 18.850 1.00 97.06 365 ILE A N 1
ATOM 2747 C CA . ILE A 1 365 ? -11.660 7.197 19.730 1.00 97.06 365 ILE A CA 1
ATOM 2748 C C . ILE A 1 365 ? -10.733 5.994 19.955 1.00 97.06 365 ILE A C 1
ATOM 2750 O O . ILE A 1 365 ? -10.628 5.518 21.086 1.00 97.06 365 ILE A O 1
ATOM 2754 N N . LEU A 1 366 ? -9.983 5.554 18.935 1.00 97.19 366 LEU A N 1
ATOM 2755 C CA . LEU A 1 366 ? -8.993 4.482 19.098 1.00 97.19 366 LEU A CA 1
ATOM 2756 C C . LEU A 1 366 ? -7.757 4.934 19.880 1.00 97.19 366 LEU A C 1
ATOM 2758 O O . LEU A 1 366 ? -7.240 4.168 20.691 1.00 97.19 366 LEU A O 1
ATOM 2762 N N . ARG A 1 367 ? -7.322 6.189 19.719 1.00 96.62 367 ARG A N 1
ATOM 2763 C CA . ARG A 1 367 ? -6.273 6.783 20.557 1.00 96.62 367 ARG A CA 1
ATOM 2764 C C . ARG A 1 367 ? -6.692 6.829 22.023 1.00 96.62 367 ARG A C 1
ATOM 2766 O O . ARG A 1 367 ? -5.891 6.475 22.886 1.00 96.62 367 ARG A O 1
ATOM 2773 N N . SER A 1 368 ? -7.939 7.216 22.299 1.00 95.81 368 SER A N 1
ATOM 2774 C CA . SER A 1 368 ? -8.483 7.187 23.656 1.00 95.81 368 SER A CA 1
ATOM 2775 C C . SER A 1 368 ? -8.512 5.762 24.209 1.00 95.81 368 SER A C 1
ATOM 2777 O O . SER A 1 368 ? -7.952 5.532 25.279 1.00 95.81 368 SER A O 1
ATOM 2779 N N . ALA A 1 369 ? -9.043 4.788 23.458 1.00 96.19 369 ALA A N 1
ATOM 2780 C CA . ALA A 1 369 ? -9.068 3.382 23.869 1.00 96.19 369 ALA A CA 1
ATOM 2781 C C . ALA A 1 369 ? -7.665 2.835 24.190 1.00 96.19 369 ALA A C 1
ATOM 2783 O O . ALA A 1 369 ? -7.474 2.206 25.230 1.00 96.19 369 ALA A O 1
ATOM 2784 N N . ALA A 1 370 ? -6.673 3.127 23.343 1.00 95.50 370 ALA A N 1
ATOM 2785 C CA . ALA A 1 370 ? -5.286 2.714 23.553 1.00 95.50 370 ALA A CA 1
ATOM 2786 C C . ALA A 1 370 ? -4.654 3.345 24.808 1.00 95.50 370 ALA A C 1
ATOM 2788 O O . ALA A 1 370 ? -3.803 2.732 25.445 1.00 95.50 370 ALA A O 1
ATOM 2789 N N . SER A 1 371 ? -5.075 4.556 25.187 1.00 93.31 371 SER A N 1
ATOM 2790 C CA . SER A 1 371 ? -4.585 5.239 26.394 1.00 93.31 371 SER A CA 1
ATOM 2791 C C . SER A 1 371 ? -5.240 4.765 27.698 1.00 93.31 371 SER A C 1
ATOM 2793 O O . SER A 1 371 ? -4.722 5.056 28.777 1.00 93.31 371 SER A O 1
ATOM 2795 N N . GLN A 1 372 ? -6.357 4.032 27.623 1.00 93.94 372 GLN A N 1
ATOM 2796 C CA . GLN A 1 372 ? -7.031 3.500 28.806 1.00 93.94 372 GLN A CA 1
ATOM 2797 C C . GLN A 1 372 ? -6.188 2.406 29.464 1.00 93.94 372 GLN A C 1
ATOM 2799 O O . GLN A 1 372 ? -5.816 1.421 28.821 1.00 93.94 372 GLN A O 1
ATOM 2804 N N . THR A 1 373 ? -5.938 2.560 30.763 1.00 93.19 373 THR A N 1
ATOM 2805 C CA . THR A 1 373 ? -5.260 1.563 31.606 1.00 93.19 373 THR A CA 1
ATOM 2806 C C . THR A 1 373 ? -6.238 0.625 32.311 1.00 93.19 373 THR A C 1
ATOM 2808 O O . THR A 1 373 ? -5.842 -0.443 32.768 1.00 93.19 373 THR A O 1
ATOM 2811 N N . VAL A 1 374 ? -7.517 1.003 32.393 1.00 95.00 374 VAL A N 1
ATOM 2812 C CA . VAL A 1 374 ? -8.582 0.197 32.999 1.00 95.00 374 VAL A CA 1
ATOM 2813 C C . VAL A 1 374 ? -9.253 -0.654 31.908 1.00 95.00 374 VAL A C 1
ATOM 2815 O O . VAL A 1 374 ? -9.845 -0.074 30.991 1.00 95.00 374 VAL A O 1
ATOM 2818 N N . PRO A 1 375 ? -9.228 -2.002 31.998 1.00 95.69 375 PRO A N 1
ATOM 2819 C CA . PRO A 1 375 ? -9.806 -2.884 30.976 1.00 95.69 375 PRO A CA 1
ATOM 2820 C C . PRO A 1 375 ? -11.281 -2.598 30.676 1.00 95.69 375 PRO A C 1
ATOM 2822 O O . PRO A 1 375 ? -11.674 -2.524 29.513 1.00 95.69 375 PRO A O 1
ATOM 2825 N N . LEU A 1 376 ? -12.086 -2.358 31.718 1.00 96.06 376 LEU A N 1
ATOM 2826 C CA . LEU A 1 376 ? -13.507 -2.033 31.576 1.00 96.06 376 LEU A CA 1
ATOM 2827 C C . LEU A 1 376 ? -13.723 -0.748 30.759 1.00 96.06 376 LEU A C 1
ATOM 2829 O O . LEU A 1 376 ? -14.508 -0.748 29.815 1.00 96.06 376 LEU A O 1
ATOM 2833 N N . ALA A 1 377 ? -12.973 0.317 31.062 1.00 94.88 377 ALA A N 1
ATOM 2834 C CA . ALA A 1 377 ? -13.076 1.589 30.347 1.00 94.88 377 ALA A CA 1
ATOM 2835 C C . ALA A 1 377 ? -12.655 1.448 28.876 1.00 94.88 377 ALA A C 1
ATOM 2837 O O . ALA A 1 377 ? -13.310 1.982 27.980 1.00 94.88 377 ALA A O 1
ATOM 2838 N N . ARG A 1 378 ? -11.591 0.682 28.599 1.00 96.75 378 ARG A N 1
ATOM 2839 C CA . ARG A 1 378 ? -11.181 0.374 27.221 1.00 96.75 378 ARG A CA 1
ATOM 2840 C C . ARG A 1 378 ? -12.286 -0.367 26.463 1.00 96.75 378 ARG A C 1
ATOM 2842 O O . ARG A 1 378 ? -12.611 0.025 25.343 1.00 96.75 378 ARG A O 1
ATOM 2849 N N . ALA A 1 379 ? -12.878 -1.398 27.068 1.00 97.31 379 ALA A N 1
ATOM 2850 C CA . ALA A 1 379 ? -13.965 -2.172 26.468 1.00 97.31 379 ALA A CA 1
ATOM 2851 C C . ALA A 1 379 ? -15.197 -1.301 26.160 1.00 97.31 379 ALA A C 1
ATOM 2853 O O . ALA A 1 379 ? -15.809 -1.443 25.100 1.00 97.31 379 ALA A O 1
ATOM 2854 N N . GLU A 1 380 ? -15.548 -0.362 27.043 1.00 95.81 380 GLU A N 1
ATOM 2855 C CA . GLU A 1 380 ? -16.656 0.576 26.826 1.00 95.81 380 GLU A CA 1
ATOM 2856 C C . GLU A 1 380 ? -16.414 1.493 25.625 1.00 95.81 380 GLU A C 1
ATOM 2858 O O . GLU A 1 380 ? -17.292 1.619 24.762 1.00 95.81 380 GLU A O 1
ATOM 2863 N N . VAL A 1 381 ? -15.213 2.075 25.524 1.00 96.75 381 VAL A N 1
ATOM 2864 C CA . VAL A 1 381 ? -14.827 2.932 24.393 1.00 96.75 381 VAL A CA 1
ATOM 2865 C C . VAL A 1 381 ? -14.846 2.139 23.084 1.00 96.75 381 VAL A C 1
ATOM 2867 O O . VAL A 1 381 ? -15.442 2.597 22.107 1.00 96.75 381 VAL A O 1
ATOM 2870 N N . LEU A 1 382 ? -14.259 0.936 23.062 1.00 97.75 382 LEU A N 1
ATOM 2871 C CA . LEU A 1 382 ? -14.244 0.070 21.878 1.00 97.75 382 LEU A CA 1
ATOM 2872 C C . LEU A 1 382 ? -15.658 -0.321 21.441 1.00 97.75 382 LEU A C 1
ATOM 2874 O O . LEU A 1 382 ? -16.013 -0.129 20.276 1.00 97.75 382 LEU A O 1
ATOM 2878 N N . ARG A 1 383 ? -16.508 -0.790 22.367 1.00 96.94 383 ARG A N 1
ATOM 2879 C CA . ARG A 1 383 ? -17.898 -1.142 22.042 1.00 96.94 383 ARG A CA 1
ATOM 2880 C C . ARG A 1 383 ? -18.647 0.053 21.460 1.00 96.94 383 ARG A C 1
ATOM 2882 O O . ARG A 1 383 ? -19.366 -0.111 20.471 1.00 96.94 383 ARG A O 1
ATOM 2889 N N . ARG A 1 384 ? -18.493 1.249 22.042 1.00 96.69 384 ARG A N 1
ATOM 2890 C CA . ARG A 1 384 ? -19.177 2.444 21.530 1.00 96.69 384 ARG A CA 1
ATOM 2891 C C . ARG A 1 384 ? -18.666 2.830 20.144 1.00 96.69 384 ARG A C 1
ATOM 2893 O O . ARG A 1 384 ? -19.484 3.089 19.265 1.00 96.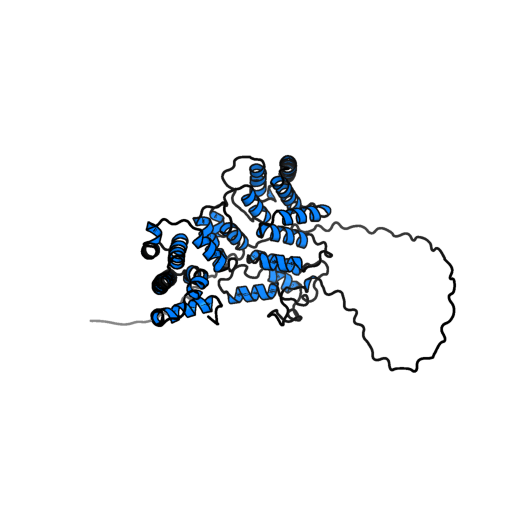69 384 ARG A O 1
ATOM 2900 N N . ALA A 1 385 ? -17.354 2.783 19.915 1.00 97.06 385 ALA A N 1
ATOM 2901 C CA . ALA A 1 385 ? -16.755 3.035 18.605 1.00 97.06 385 ALA A CA 1
ATOM 2902 C C . ALA A 1 385 ? -17.317 2.092 17.528 1.00 97.06 385 ALA A C 1
ATOM 2904 O O . ALA A 1 385 ? -17.714 2.520 16.444 1.00 97.06 385 ALA A O 1
ATOM 2905 N N . TRP A 1 386 ? -17.415 0.804 17.852 1.00 97.56 386 TRP A N 1
ATOM 2906 C CA . TRP A 1 386 ? -17.988 -0.226 16.989 1.00 97.56 386 TRP A CA 1
ATOM 2907 C C . TRP A 1 386 ? -19.475 -0.024 16.722 1.00 97.56 386 TRP A C 1
ATOM 2909 O O . TRP A 1 386 ? -19.930 -0.231 15.598 1.00 97.56 386 TRP A O 1
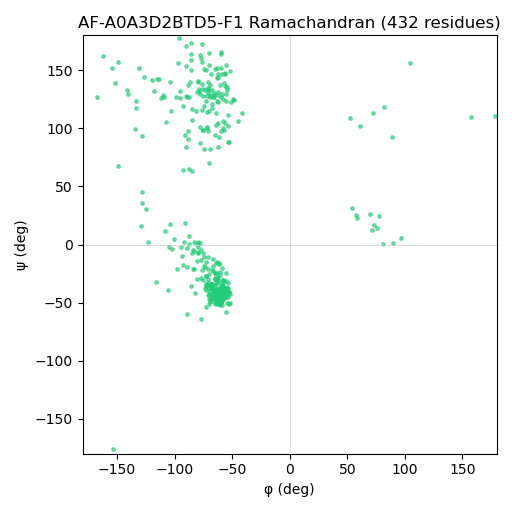ATOM 2919 N N . GLN A 1 387 ? -20.236 0.398 17.730 1.00 96.31 387 GLN A N 1
ATOM 2920 C CA . GLN A 1 387 ? -21.651 0.707 17.573 1.00 96.31 387 GLN A CA 1
ATOM 2921 C C . GLN A 1 387 ? -21.863 1.888 16.618 1.00 96.31 387 GLN A C 1
ATOM 2923 O O . GLN A 1 387 ? -22.606 1.739 15.650 1.00 96.31 387 GLN A O 1
ATOM 2928 N N . ILE A 1 388 ? -21.159 3.007 16.826 1.00 96.44 388 ILE A N 1
ATOM 2929 C CA . ILE A 1 388 ? -21.226 4.178 15.935 1.00 96.44 388 ILE A CA 1
ATOM 2930 C C . ILE A 1 388 ? -20.790 3.784 14.516 1.00 96.44 388 ILE A C 1
ATOM 2932 O O . ILE A 1 388 ? -21.446 4.139 13.538 1.00 96.44 388 ILE A O 1
ATOM 2936 N N . GLY A 1 389 ? -19.725 2.983 14.392 1.00 96.12 389 GLY A N 1
ATOM 2937 C CA . GLY A 1 389 ? -19.266 2.458 13.108 1.00 96.12 389 GLY A CA 1
ATOM 2938 C C . GLY A 1 389 ? -20.322 1.622 12.381 1.00 96.12 389 GLY A C 1
ATOM 2939 O O . GLY A 1 389 ? -20.461 1.753 11.168 1.00 96.12 389 GLY A O 1
ATOM 2940 N N . ARG A 1 390 ? -21.108 0.801 13.092 1.00 95.62 390 ARG A N 1
ATOM 2941 C CA . ARG A 1 390 ? -22.241 0.065 12.499 1.00 95.62 390 ARG A CA 1
ATOM 2942 C C . ARG A 1 390 ? -23.371 0.999 12.078 1.00 95.62 390 ARG A C 1
ATOM 2944 O O . ARG A 1 390 ? -23.853 0.881 10.958 1.00 95.62 390 ARG A O 1
ATOM 2951 N N . GLU A 1 391 ? -23.755 1.933 12.945 1.00 95.94 391 GLU A N 1
ATOM 2952 C CA . GLU A 1 391 ? -24.824 2.911 12.690 1.00 95.94 391 GLU A CA 1
ATOM 2953 C C . GLU A 1 391 ? -24.514 3.804 11.477 1.00 95.94 391 GLU A C 1
ATOM 2955 O O . GLU A 1 391 ? -25.420 4.181 10.738 1.00 95.94 391 GLU A O 1
ATOM 2960 N N . ARG A 1 392 ? -23.231 4.111 11.242 1.00 95.38 392 ARG A N 1
ATOM 2961 C CA . ARG A 1 392 ? -22.771 5.020 10.180 1.00 95.38 392 ARG A CA 1
ATOM 2962 C C . ARG A 1 392 ? -22.072 4.332 9.004 1.00 95.38 392 ARG A C 1
ATOM 2964 O O . ARG A 1 392 ? -21.460 5.010 8.184 1.00 95.38 392 ARG A O 1
ATOM 2971 N N . GLY A 1 393 ? -22.149 3.003 8.908 1.00 92.94 393 GLY A N 1
ATOM 2972 C CA . GLY A 1 393 ? -21.656 2.252 7.747 1.00 92.94 393 GLY A CA 1
ATOM 2973 C C . GLY A 1 393 ? -20.132 2.210 7.581 1.00 92.94 393 GLY A C 1
ATOM 2974 O O . GLY A 1 393 ? -19.654 2.033 6.466 1.00 92.94 393 GLY A O 1
ATOM 2975 N N . SER A 1 394 ? -19.365 2.352 8.664 1.00 92.75 394 SER A N 1
ATOM 2976 C CA . SER A 1 394 ? -17.895 2.287 8.658 1.00 92.75 394 SER A CA 1
ATOM 2977 C C . SER A 1 394 ? -17.343 1.305 9.704 1.00 92.75 394 SER A C 1
ATOM 2979 O O . SER A 1 394 ? -16.351 1.574 10.392 1.00 92.75 394 SER A O 1
ATOM 2981 N N . TYR A 1 395 ? -18.053 0.195 9.927 1.00 93.50 395 TYR A N 1
ATOM 2982 C CA . TYR A 1 395 ? -17.672 -0.783 10.947 1.00 93.50 395 TYR A CA 1
ATOM 2983 C C . TYR A 1 395 ? -16.297 -1.398 10.659 1.00 93.50 395 TYR A C 1
ATOM 2985 O O . TYR A 1 395 ? -15.519 -1.594 11.586 1.00 93.50 395 TYR A O 1
ATOM 2993 N N . ALA A 1 396 ? -15.962 -1.646 9.389 1.00 89.88 396 ALA A N 1
ATOM 2994 C CA . ALA A 1 396 ? -14.673 -2.223 9.009 1.00 89.88 396 ALA A CA 1
ATOM 2995 C C . ALA A 1 396 ? -13.504 -1.291 9.369 1.00 89.88 396 ALA A C 1
ATOM 2997 O O . ALA A 1 396 ? -12.514 -1.739 9.943 1.00 89.88 396 ALA A O 1
ATOM 2998 N N . GLU A 1 397 ? -13.655 0.003 9.090 1.00 92.75 397 GLU A N 1
ATOM 2999 C CA . GLU A 1 397 ? -12.667 1.059 9.322 1.00 92.75 397 GLU A CA 1
ATOM 3000 C C . GLU A 1 397 ? -12.398 1.316 10.807 1.00 92.75 397 GLU A C 1
ATOM 3002 O O . GLU A 1 397 ? -11.374 1.900 11.137 1.00 92.75 397 GLU A O 1
ATOM 3007 N N . ILE A 1 398 ? -13.283 0.880 11.710 1.00 95.69 398 ILE A N 1
ATOM 3008 C CA . ILE A 1 398 ? -13.064 0.992 13.158 1.00 95.69 398 ILE A CA 1
ATOM 3009 C C . ILE A 1 398 ? -12.712 -0.347 13.813 1.00 95.69 398 ILE A C 1
ATOM 3011 O O . ILE A 1 398 ? -11.837 -0.395 14.673 1.00 95.69 398 ILE A O 1
ATOM 3015 N N . ALA A 1 399 ? -13.350 -1.443 13.397 1.00 95.31 399 ALA A N 1
ATOM 3016 C CA . ALA A 1 399 ? -13.147 -2.760 13.987 1.00 95.31 399 ALA A CA 1
ATOM 3017 C C . ALA A 1 399 ? -11.762 -3.316 13.652 1.00 95.31 399 ALA A C 1
ATOM 3019 O O . ALA A 1 399 ? -11.043 -3.751 14.548 1.00 95.31 399 ALA A O 1
ATOM 3020 N N . GLY A 1 400 ? -11.359 -3.247 12.382 1.00 94.00 400 GLY A N 1
ATOM 3021 C CA . GLY A 1 400 ? -10.094 -3.812 11.918 1.00 94.00 400 GLY A CA 1
ATOM 3022 C C . GLY A 1 400 ? -8.856 -3.201 12.583 1.00 94.00 400 GLY A C 1
ATOM 3023 O O . GLY A 1 400 ? -8.045 -3.950 13.123 1.00 94.00 400 GLY A O 1
ATOM 3024 N N . PRO A 1 401 ? -8.717 -1.864 12.635 1.00 96.06 401 PRO A N 1
ATOM 3025 C CA . PRO A 1 401 ? -7.612 -1.229 13.354 1.00 96.06 401 PRO A CA 1
ATOM 3026 C C . PRO A 1 401 ? -7.637 -1.504 14.863 1.00 96.06 401 PRO A C 1
ATOM 3028 O O . PRO A 1 401 ? -6.606 -1.451 15.520 1.00 96.06 401 PRO A O 1
ATOM 3031 N N . SER A 1 402 ? -8.808 -1.799 15.434 1.00 97.06 402 SER A N 1
ATOM 3032 C CA . SER A 1 402 ? -8.957 -2.044 16.871 1.00 97.06 402 SER A CA 1
ATOM 3033 C C . SER A 1 402 ? -8.651 -3.477 17.318 1.00 97.06 402 SER A C 1
ATOM 3035 O O . SER A 1 402 ? -8.669 -3.728 18.521 1.00 97.06 402 SER A O 1
ATOM 3037 N N . VAL A 1 403 ? -8.367 -4.408 16.393 1.00 96.25 403 VAL A N 1
ATOM 3038 C CA . VAL A 1 403 ? -8.153 -5.838 16.702 1.00 96.25 403 VAL A CA 1
ATOM 3039 C C . VAL A 1 403 ? -7.097 -6.019 17.791 1.00 96.25 403 VAL A C 1
ATOM 3041 O O . VAL A 1 403 ? -7.380 -6.650 18.804 1.00 96.25 403 VAL A O 1
ATOM 3044 N N . SER A 1 404 ? -5.922 -5.399 17.644 1.00 95.00 404 SER A N 1
ATOM 3045 C CA . SER A 1 404 ? -4.843 -5.511 18.635 1.00 95.00 404 SER A CA 1
ATOM 3046 C C . SER A 1 404 ? -5.220 -4.909 19.993 1.00 95.00 404 SER A C 1
ATOM 3048 O O . SER A 1 404 ? -4.855 -5.453 21.026 1.00 95.00 404 SER A O 1
ATOM 3050 N N . LEU A 1 405 ? -6.015 -3.832 20.012 1.00 96.31 405 LEU A N 1
ATOM 3051 C CA . LEU A 1 405 ? -6.485 -3.226 21.265 1.00 96.31 405 LEU A CA 1
ATOM 3052 C C . LEU A 1 405 ? -7.488 -4.121 22.003 1.00 96.31 405 LEU A C 1
ATOM 3054 O O . LEU A 1 405 ? -7.531 -4.101 23.233 1.00 96.31 405 LEU A O 1
ATOM 3058 N N . ALA A 1 406 ? -8.306 -4.869 21.256 1.00 96.00 406 ALA A N 1
ATOM 3059 C CA . ALA A 1 406 ? -9.230 -5.851 21.811 1.00 96.00 406 ALA A CA 1
ATOM 3060 C C . ALA A 1 406 ? -8.490 -7.100 22.313 1.00 96.00 406 ALA A C 1
ATOM 3062 O O . ALA A 1 406 ? -8.827 -7.596 23.382 1.00 96.00 406 ALA A O 1
ATOM 3063 N N . ALA A 1 407 ? -7.460 -7.555 21.591 1.00 94.75 407 ALA A N 1
ATOM 3064 C CA . ALA A 1 407 ? -6.630 -8.703 21.970 1.00 94.75 407 ALA A CA 1
ATOM 3065 C C . ALA A 1 407 ? -5.853 -8.481 23.281 1.00 94.75 407 ALA A C 1
ATOM 3067 O O . ALA A 1 407 ? -5.578 -9.419 24.020 1.00 94.75 407 ALA A O 1
ATOM 3068 N N . GLU A 1 408 ? -5.535 -7.227 23.615 1.00 93.88 408 GLU A N 1
ATOM 3069 C CA . GLU A 1 408 ? -4.894 -6.869 24.887 1.00 93.88 408 GLU A CA 1
ATOM 3070 C C . GLU A 1 408 ? -5.820 -6.997 26.117 1.00 93.88 408 GLU A C 1
ATOM 3072 O O . GLU A 1 408 ? -5.350 -6.886 27.251 1.00 93.88 408 GLU A O 1
ATOM 3077 N N . LEU A 1 409 ? -7.133 -7.190 25.935 1.00 94.25 409 LEU A N 1
ATOM 3078 C CA . LEU A 1 409 ? -8.079 -7.333 27.044 1.00 94.25 409 LEU A CA 1
ATOM 3079 C C . LEU A 1 409 ? -8.125 -8.780 27.544 1.00 94.25 409 LEU A C 1
ATOM 3081 O O . LEU A 1 409 ? -8.739 -9.645 26.924 1.00 94.25 409 LEU A O 1
ATOM 3085 N N . THR A 1 410 ? -7.548 -9.027 28.720 1.00 92.62 410 THR A N 1
ATOM 3086 C CA . THR A 1 410 ? -7.642 -10.336 29.380 1.00 92.62 410 THR A CA 1
ATOM 3087 C C . THR A 1 410 ? -9.101 -10.677 29.719 1.00 92.62 410 THR A C 1
ATOM 3089 O O . THR A 1 410 ? -9.782 -9.852 30.338 1.00 92.62 410 THR A O 1
ATOM 3092 N N . PRO A 1 411 ? -9.589 -11.889 29.388 1.00 92.19 411 PRO A N 1
ATOM 3093 C CA . PRO A 1 411 ? -10.929 -12.328 29.764 1.00 92.19 411 PRO A CA 1
ATOM 3094 C C . PRO A 1 411 ? -11.167 -12.250 31.278 1.00 92.19 411 PRO A C 1
ATOM 3096 O O . PRO A 1 411 ? -10.389 -12.780 32.071 1.00 92.19 411 PRO A O 1
ATOM 3099 N N . ALA A 1 412 ? -12.269 -11.613 31.675 1.00 93.62 412 ALA A N 1
ATOM 3100 C CA . ALA A 1 412 ? -12.671 -11.445 33.069 1.00 93.62 412 ALA A CA 1
ATOM 3101 C C . ALA A 1 412 ? -14.203 -11.392 33.195 1.00 93.62 412 ALA A C 1
ATOM 3103 O O . ALA A 1 412 ? -14.902 -11.068 32.229 1.00 93.62 412 ALA A O 1
ATOM 3104 N N . LEU A 1 413 ? -14.745 -11.710 34.377 1.00 94.62 413 LEU A N 1
ATOM 3105 C CA . LEU A 1 413 ? -16.197 -11.806 34.596 1.00 94.62 413 LEU A CA 1
ATOM 3106 C C . LEU A 1 413 ? -16.902 -10.466 34.329 1.00 94.62 413 LEU A C 1
ATOM 3108 O O . LEU A 1 413 ? -17.975 -10.428 33.726 1.00 94.62 413 LEU A O 1
ATOM 3112 N N . GLU A 1 414 ? -16.268 -9.363 34.717 1.00 94.25 414 GLU A N 1
ATOM 3113 C CA . GLU A 1 414 ? -16.730 -7.996 34.489 1.00 94.25 414 GLU A CA 1
ATOM 3114 C C . GLU A 1 414 ? -16.793 -7.597 33.005 1.00 94.25 414 GLU A C 1
ATOM 3116 O O . GLU A 1 414 ? -17.468 -6.625 32.673 1.00 94.25 414 GLU A O 1
ATOM 3121 N N . LEU A 1 415 ? -16.148 -8.351 32.105 1.00 95.94 415 LEU A N 1
ATOM 3122 C CA . LEU A 1 415 ? -16.172 -8.135 30.654 1.00 95.94 415 LEU A CA 1
ATOM 3123 C C . LEU A 1 415 ? -17.143 -9.072 29.919 1.00 95.94 415 LEU A C 1
ATOM 3125 O O . LEU A 1 415 ? -17.230 -9.022 28.692 1.00 95.94 415 LEU A O 1
ATOM 3129 N N . ASN A 1 416 ? -17.926 -9.898 30.624 1.00 95.44 416 ASN A N 1
ATOM 3130 C CA . ASN A 1 416 ? -18.838 -10.856 29.983 1.00 95.44 416 ASN A CA 1
ATOM 3131 C C . ASN A 1 416 ? -19.865 -10.180 29.045 1.00 95.44 416 ASN A C 1
ATOM 3133 O O . ASN A 1 416 ? -20.251 -10.739 28.022 1.00 95.44 416 ASN A O 1
ATOM 3137 N N . TRP A 1 417 ? -20.263 -8.938 29.342 1.00 95.50 417 TRP A N 1
ATOM 3138 C CA . TRP A 1 417 ? -21.151 -8.141 28.483 1.00 95.50 417 TRP A CA 1
ATOM 3139 C C . TRP A 1 417 ? -20.514 -7.733 27.142 1.00 95.50 417 TRP A C 1
ATOM 3141 O O . TRP A 1 417 ? -21.236 -7.411 26.199 1.00 95.50 417 TRP A O 1
ATOM 3151 N N . PHE A 1 418 ? -19.181 -7.712 27.066 1.00 95.88 418 PHE A N 1
ATOM 3152 C CA . PHE A 1 418 ? -18.378 -7.298 25.911 1.00 95.88 418 PHE A CA 1
ATOM 3153 C C . PHE A 1 418 ? -17.896 -8.490 25.074 1.00 95.88 418 PHE A C 1
ATOM 3155 O O . PHE A 1 418 ? -17.598 -8.330 23.892 1.00 95.88 418 PHE A O 1
ATOM 3162 N N . ALA A 1 419 ? -17.857 -9.688 25.665 1.00 93.56 419 ALA A N 1
ATOM 3163 C CA . ALA A 1 419 ? -17.231 -10.879 25.092 1.00 93.56 419 ALA A CA 1
ATOM 3164 C C . ALA A 1 419 ? -17.689 -11.197 23.657 1.00 93.56 419 ALA A C 1
ATOM 3166 O O . ALA A 1 419 ? -16.867 -11.494 22.796 1.00 93.56 419 ALA A O 1
ATOM 3167 N N . VAL A 1 420 ? -18.990 -11.079 23.364 1.00 93.81 420 VAL A N 1
ATOM 3168 C CA . VAL A 1 420 ? -19.530 -11.352 22.018 1.00 93.81 420 VAL A CA 1
ATOM 3169 C C . VAL A 1 420 ? -19.041 -10.333 20.984 1.00 93.81 420 VAL A C 1
ATOM 3171 O O . VAL A 1 420 ? -18.759 -10.700 19.843 1.00 93.81 420 VAL A O 1
ATOM 3174 N N . ASP A 1 421 ? -18.951 -9.055 21.357 1.00 94.75 421 ASP A N 1
ATOM 3175 C CA . ASP A 1 421 ? -18.437 -8.015 20.464 1.00 94.75 421 ASP A CA 1
ATOM 3176 C C . ASP A 1 421 ? -16.927 -8.189 20.241 1.00 94.75 421 ASP A C 1
ATOM 3178 O O . ASP A 1 421 ? -16.476 -8.111 19.097 1.00 94.75 421 ASP A O 1
ATOM 3182 N N . ALA A 1 422 ? -16.172 -8.494 21.302 1.00 95.31 422 ALA A N 1
ATOM 3183 C CA . ALA A 1 422 ? -14.739 -8.773 21.228 1.00 95.31 422 ALA A CA 1
ATOM 3184 C C . ALA A 1 422 ? -14.439 -9.954 20.297 1.00 95.31 422 ALA A C 1
ATOM 3186 O O . ALA A 1 422 ? -13.686 -9.801 19.338 1.00 95.31 422 ALA A O 1
ATOM 3187 N N . ALA A 1 423 ? -15.108 -11.093 20.512 1.00 93.75 423 ALA A N 1
ATOM 3188 C CA . ALA A 1 423 ? -14.924 -12.301 19.713 1.00 93.75 423 ALA A CA 1
ATOM 3189 C C . ALA A 1 423 ? -15.178 -12.046 18.219 1.00 93.75 423 ALA A C 1
ATOM 3191 O O . ALA A 1 423 ? -14.413 -12.486 17.367 1.00 93.75 423 ALA A O 1
ATOM 3192 N N . ARG A 1 424 ? -16.215 -11.271 17.869 1.00 92.94 424 ARG A N 1
ATOM 3193 C CA . ARG A 1 424 ? -16.492 -10.910 16.466 1.00 92.94 424 ARG A CA 1
ATOM 3194 C C . ARG A 1 424 ? -15.341 -10.144 15.822 1.00 92.94 424 ARG A C 1
ATOM 3196 O O . ARG A 1 424 ? -15.016 -10.410 14.667 1.00 92.94 424 ARG A O 1
ATOM 3203 N N . VAL A 1 425 ? -14.758 -9.188 16.541 1.00 94.81 425 VAL A N 1
ATOM 3204 C CA . VAL A 1 425 ? -13.647 -8.376 16.032 1.00 94.81 425 VAL A CA 1
ATOM 3205 C C . VAL A 1 425 ? -12.370 -9.207 15.923 1.00 94.81 425 VAL A C 1
ATOM 3207 O O . VAL A 1 425 ? -11.716 -9.153 14.883 1.00 94.81 425 VAL A O 1
ATOM 3210 N N . LEU A 1 426 ? -12.062 -10.026 16.931 1.00 94.00 426 LEU A N 1
ATOM 3211 C CA . LEU A 1 426 ? -10.898 -10.918 16.935 1.00 94.00 426 LEU A CA 1
ATOM 3212 C C . LEU A 1 426 ? -10.965 -11.945 15.796 1.00 94.00 426 LEU A C 1
ATOM 3214 O O . LEU A 1 426 ? -10.037 -12.028 14.988 1.00 94.00 426 LEU A O 1
ATOM 3218 N N . PHE A 1 427 ? -12.105 -12.619 15.622 1.00 91.31 427 PHE A N 1
ATOM 3219 C CA . PHE A 1 427 ? -12.308 -13.561 14.519 1.00 91.31 427 PHE A CA 1
ATOM 3220 C C . PHE A 1 427 ? -12.229 -12.887 13.149 1.00 91.31 427 PHE A C 1
ATOM 3222 O O . PHE A 1 427 ? -11.607 -13.427 12.234 1.00 91.31 427 PHE A O 1
ATOM 3229 N N . ALA A 1 428 ? -12.799 -11.687 12.995 1.00 86.12 428 ALA A N 1
ATOM 3230 C CA . ALA A 1 428 ? -12.670 -10.919 11.756 1.00 86.12 428 ALA A CA 1
ATOM 3231 C C . ALA A 1 428 ? -11.214 -10.499 11.471 1.00 86.12 428 ALA A C 1
ATOM 3233 O O . ALA A 1 428 ? -10.825 -10.388 10.308 1.00 86.12 428 ALA A O 1
ATOM 3234 N N . GLY A 1 429 ? -10.411 -10.296 12.520 1.00 85.69 429 GLY A N 1
ATOM 3235 C CA . GLY A 1 429 ? -8.972 -10.041 12.456 1.00 85.69 429 GLY A CA 1
ATOM 3236 C C . GLY A 1 429 ? -8.101 -11.291 12.286 1.00 85.69 429 GLY A C 1
ATOM 3237 O O . GLY A 1 429 ? -6.879 -11.169 12.228 1.00 85.69 429 GLY A O 1
ATOM 3238 N N . GLY A 1 430 ? -8.696 -12.488 12.207 1.00 85.12 430 GLY A N 1
ATOM 3239 C CA . GLY A 1 430 ? -7.970 -13.755 12.084 1.00 85.12 430 GLY A CA 1
ATOM 3240 C C . GLY A 1 430 ? -7.310 -14.242 13.380 1.00 85.12 430 GLY A C 1
ATOM 3241 O O . GLY A 1 430 ? -6.469 -15.136 13.325 1.00 85.12 430 GLY A O 1
ATOM 3242 N N . ARG A 1 431 ? -7.671 -13.672 14.534 1.00 85.69 431 ARG A N 1
ATOM 3243 C CA . ARG A 1 431 ? -7.272 -14.145 15.866 1.00 85.69 431 ARG A CA 1
ATOM 3244 C C . ARG A 1 431 ? -8.322 -15.148 16.350 1.00 85.69 431 ARG A C 1
ATOM 3246 O O . ARG A 1 431 ? -9.309 -14.766 16.959 1.00 85.69 431 ARG A O 1
ATOM 3253 N N . ILE A 1 432 ? -8.179 -16.407 15.937 1.00 80.69 432 ILE A N 1
ATOM 3254 C CA . ILE A 1 432 ? -9.166 -17.474 16.205 1.00 80.69 432 ILE A CA 1
ATOM 3255 C C . ILE A 1 432 ? -8.924 -18.224 17.520 1.00 80.69 432 ILE A C 1
ATOM 3257 O O . ILE A 1 432 ? -9.848 -18.857 18.024 1.00 80.69 432 ILE A O 1
ATOM 3261 N N . ASP A 1 433 ? -7.702 -18.141 18.046 1.00 74.62 433 ASP A N 1
ATOM 3262 C CA . ASP A 1 433 ? -7.264 -18.819 19.273 1.00 74.62 433 ASP A CA 1
ATOM 3263 C C . ASP A 1 433 ? -7.216 -17.872 20.493 1.00 74.62 433 ASP A C 1
ATOM 3265 O O . ASP A 1 433 ? -6.925 -18.317 21.603 1.00 74.62 433 ASP A O 1
ATOM 3269 N N . GLU A 1 434 ? -7.485 -16.579 20.274 1.00 61.84 434 GLU A N 1
ATOM 3270 C CA . GLU A 1 434 ? -7.610 -15.509 21.280 1.00 61.84 434 GLU A CA 1
ATOM 3271 C C . GLU A 1 434 ? -9.091 -15.160 21.469 1.00 61.84 434 GLU A C 1
ATOM 3273 O O . GLU A 1 434 ? -9.511 -14.978 22.636 1.00 61.84 434 GLU A O 1
#

Radius of gyration: 30.32 Å; Cα contacts (8 Å, |Δi|>4): 510; chains: 1; bounding box: 129×86×79 Å

Solvent-accessible surface area (backbone atoms only — not comparable to full-atom values): 25840 Å² total; per-residue (Å²): 135,86,88,80,91,85,85,88,81,91,76,87,76,82,77,79,77,79,78,70,81,73,88,79,72,87,65,87,67,73,87,72,81,79,84,78,82,78,82,80,78,88,82,85,86,80,88,82,84,91,82,89,81,83,89,83,88,82,84,88,78,86,84,77,82,80,76,89,73,81,83,71,87,75,77,74,70,72,79,63,77,72,59,66,55,26,58,47,82,23,46,48,96,70,71,21,47,51,51,65,67,35,67,96,37,47,25,75,56,51,72,60,45,55,76,67,50,76,48,58,45,80,47,65,66,58,50,53,50,54,49,40,63,55,34,21,22,26,52,68,38,44,87,58,56,88,89,57,62,64,50,47,53,32,32,56,42,30,38,42,26,25,36,44,66,65,29,48,56,48,58,70,73,40,68,75,86,67,85,42,71,65,53,54,49,53,51,32,34,44,25,24,66,68,69,35,56,70,63,20,40,54,50,47,59,63,47,51,79,80,44,79,53,70,69,52,48,53,52,48,22,51,46,30,30,80,70,67,42,37,68,64,16,48,54,47,51,60,67,48,51,86,51,44,93,83,46,66,68,45,51,63,56,24,55,44,28,53,63,66,47,90,64,94,49,45,60,81,78,88,81,77,50,35,58,50,54,42,39,28,59,76,35,64,33,34,73,53,78,66,46,67,76,78,47,50,45,36,57,22,35,49,48,32,74,42,88,75,53,60,66,68,59,23,41,55,13,36,50,55,11,33,51,33,63,33,35,53,36,66,59,52,32,52,56,30,59,69,55,92,72,54,72,71,54,56,73,42,28,65,62,48,34,72,75,47,79,49,62,69,33,55,24,44,37,52,40,39,30,70,68,46,86,50,66,68,62,22,51,52,46,49,52,50,51,42,47,53,17,56,77,70,76,39,34,65,77,45,37,48,40,39,26,67,67,54,68,70,52,78,91,49,80,92,44,60,91,47,45,70,62,47,51,54,34,28,47,74,63,69,42,79,92,114